Protein AF-A0A8K9UMK9-F1 (afdb_monomer)

Structure (mmCIF, N/CA/C/O backbone):
data_AF-A0A8K9UMK9-F1
#
_entry.id   AF-A0A8K9UMK9-F1
#
loop_
_atom_site.group_PDB
_atom_site.id
_atom_site.type_symbol
_atom_site.label_atom_id
_atom_site.label_alt_id
_atom_site.label_comp_id
_atom_site.label_asym_id
_atom_site.label_entity_id
_atom_site.label_seq_id
_atom_site.pdbx_PDB_ins_code
_atom_site.Cartn_x
_atom_site.Cartn_y
_atom_site.Cartn_z
_atom_site.occupancy
_atom_site.B_iso_or_equiv
_atom_site.auth_seq_id
_atom_site.auth_comp_id
_atom_site.auth_asym_id
_atom_site.auth_atom_id
_atom_site.pdbx_PDB_model_num
ATOM 1 N N . MET A 1 1 ? -50.633 -0.956 9.128 1.00 34.19 1 MET A N 1
ATOM 2 C CA . MET A 1 1 ? -50.214 -2.253 9.710 1.00 34.19 1 MET A CA 1
ATOM 3 C C . MET A 1 1 ? -48.955 -2.005 10.524 1.00 34.19 1 MET A C 1
ATOM 5 O O . MET A 1 1 ? -48.030 -1.433 9.963 1.00 34.19 1 MET A O 1
ATOM 9 N N . SER A 1 2 ? -48.909 -2.359 11.811 1.00 30.06 2 SER A N 1
ATOM 10 C CA . SER A 1 2 ? -47.664 -2.302 12.592 1.00 30.06 2 SER A CA 1
ATOM 11 C C . SER A 1 2 ? -47.017 -3.684 12.625 1.00 30.06 2 SER A C 1
ATOM 13 O O . SER A 1 2 ? -47.623 -4.655 13.076 1.00 30.06 2 SER A O 1
ATOM 15 N N . LEU A 1 3 ? -45.786 -3.784 12.124 1.00 27.59 3 LEU A N 1
ATOM 16 C CA . LEU A 1 3 ? -45.016 -5.019 12.206 1.00 27.59 3 LEU A CA 1
ATOM 17 C C . LEU A 1 3 ? -44.460 -5.141 13.633 1.00 27.59 3 LEU A C 1
ATOM 19 O O . LEU A 1 3 ? -43.599 -4.362 14.036 1.00 27.59 3 LEU A O 1
ATOM 23 N N . ARG A 1 4 ? -44.970 -6.094 14.421 1.00 36.31 4 ARG A N 1
ATOM 24 C CA . ARG A 1 4 ? -44.361 -6.456 15.708 1.00 36.31 4 ARG A CA 1
ATOM 25 C C . ARG A 1 4 ? -43.196 -7.404 15.443 1.00 36.31 4 ARG A C 1
ATOM 27 O O . ARG A 1 4 ? -43.412 -8.591 15.219 1.00 36.31 4 ARG A O 1
ATOM 34 N N . THR A 1 5 ? -41.973 -6.887 15.471 1.00 32.69 5 THR A N 1
ATOM 35 C CA . THR A 1 5 ? -40.765 -7.711 15.348 1.00 32.69 5 THR A CA 1
ATOM 36 C C . THR A 1 5 ? -40.598 -8.563 16.606 1.00 32.69 5 THR A C 1
ATOM 38 O O . THR A 1 5 ? -40.313 -8.039 17.681 1.00 32.69 5 THR A O 1
ATOM 41 N N . ALA A 1 6 ? -40.797 -9.875 16.487 1.00 36.69 6 ALA A N 1
ATOM 42 C CA . ALA A 1 6 ? -40.538 -10.811 17.575 1.00 36.69 6 ALA A CA 1
ATOM 43 C C . ALA A 1 6 ? -39.021 -10.968 17.769 1.00 36.69 6 ALA A C 1
ATOM 45 O O . ALA A 1 6 ? -38.324 -11.453 16.880 1.00 36.69 6 ALA A O 1
ATOM 46 N N . GLY A 1 7 ? -38.505 -10.544 18.924 1.00 32.47 7 GLY A N 1
ATOM 47 C CA . GLY A 1 7 ? -37.109 -10.768 19.292 1.00 32.47 7 GLY A CA 1
ATOM 48 C C . GLY A 1 7 ? -36.886 -12.223 19.702 1.00 32.47 7 GLY A C 1
ATOM 49 O O . GLY A 1 7 ? -37.391 -12.651 20.738 1.00 32.47 7 GLY A O 1
ATOM 50 N N . SER A 1 8 ? -36.130 -12.978 18.906 1.00 36.03 8 SER A N 1
ATOM 51 C CA . SER A 1 8 ? -35.731 -14.347 19.250 1.00 36.03 8 SER A CA 1
ATOM 52 C C . SER A 1 8 ? -34.717 -14.351 20.394 1.00 36.03 8 SER A C 1
ATOM 54 O O . SER A 1 8 ? -33.657 -13.734 20.294 1.00 36.03 8 SER A O 1
ATOM 56 N N . VAL A 1 9 ? -35.016 -15.084 21.468 1.00 37.72 9 VAL A N 1
ATOM 57 C CA . VAL A 1 9 ? -34.105 -15.268 22.606 1.00 37.72 9 VAL A CA 1
ATOM 58 C C . VAL A 1 9 ? -33.097 -16.371 22.276 1.00 37.72 9 VAL A C 1
ATOM 60 O O . VAL A 1 9 ? -33.463 -17.539 22.157 1.00 37.72 9 VAL A O 1
ATOM 63 N N . LEU A 1 10 ? -31.820 -16.009 22.138 1.00 36.66 10 LEU A N 1
ATOM 64 C CA . LEU A 1 10 ? -30.727 -16.966 21.955 1.00 36.66 10 LEU A CA 1
ATOM 65 C C . LEU A 1 10 ? -30.298 -17.539 23.317 1.00 36.66 10 LEU A C 1
ATOM 67 O O . LEU A 1 10 ? -29.518 -16.917 24.037 1.00 36.66 10 LEU A O 1
ATOM 71 N N . VAL A 1 11 ? -30.788 -18.729 23.669 1.00 37.31 11 VAL A N 1
ATOM 72 C CA . VAL A 1 11 ? -30.361 -19.442 24.885 1.00 37.31 11 VAL A CA 1
ATOM 73 C C . VAL A 1 11 ? -29.124 -20.289 24.575 1.00 37.31 11 VAL A C 1
ATOM 75 O O . VAL A 1 11 ? -29.217 -21.324 23.919 1.00 37.31 11 VAL A O 1
ATOM 78 N N . VAL A 1 12 ? -27.953 -19.852 25.045 1.00 37.06 12 VAL A N 1
ATOM 79 C CA . VAL A 1 12 ? -26.685 -20.583 24.877 1.00 37.06 12 VAL A CA 1
ATOM 80 C C . VAL A 1 12 ? -26.437 -21.475 26.096 1.00 37.06 12 VAL A C 1
ATOM 82 O O . VAL A 1 12 ? -26.015 -21.000 27.148 1.00 37.06 12 VAL A O 1
ATOM 85 N N . PHE A 1 13 ? -26.668 -22.781 25.952 1.00 31.92 13 PHE A N 1
ATOM 86 C CA . PHE A 1 13 ? -26.323 -23.769 26.978 1.00 31.92 13 PHE A CA 1
ATOM 87 C C . PHE A 1 13 ? -24.837 -24.147 26.902 1.00 31.92 13 PHE A C 1
ATOM 89 O O . PHE A 1 13 ? -24.432 -24.953 26.067 1.00 31.92 13 PHE A O 1
ATOM 96 N N . LEU A 1 14 ? -24.028 -23.603 27.814 1.00 34.44 14 LEU A N 1
ATOM 97 C CA . LEU A 1 14 ? -22.656 -24.052 28.065 1.00 34.44 14 LEU A CA 1
ATOM 98 C C . LEU A 1 14 ? -22.643 -25.006 29.267 1.00 34.44 14 LEU A C 1
ATOM 100 O O . LEU A 1 14 ? -22.844 -24.585 30.403 1.00 34.44 14 LEU A O 1
ATOM 104 N N . TRP A 1 15 ? -22.404 -26.295 29.018 1.00 30.89 15 TRP A N 1
ATOM 105 C CA . TRP A 1 15 ? -22.166 -27.278 30.079 1.00 30.89 15 TRP A CA 1
ATOM 106 C C . TRP A 1 15 ? -20.728 -27.154 30.600 1.00 30.89 15 TRP A C 1
ATOM 108 O O . TRP A 1 15 ? -19.776 -27.411 29.865 1.00 30.89 15 TRP A O 1
ATOM 118 N N . SER A 1 16 ? -20.571 -26.806 31.878 1.00 34.81 16 SER A N 1
ATOM 119 C CA . SER A 1 16 ? -19.283 -26.811 32.585 1.00 34.81 16 SER A CA 1
ATOM 120 C C . SER A 1 16 ? -19.260 -27.849 33.707 1.00 34.81 16 SER A C 1
ATOM 122 O O . SER A 1 16 ? -20.216 -27.967 34.471 1.00 34.81 16 SER A O 1
ATOM 124 N N . VAL A 1 17 ? -18.157 -28.597 33.815 1.00 37.06 17 VAL A N 1
ATOM 125 C CA . VAL A 1 17 ? -17.963 -29.642 34.835 1.00 37.06 17 VAL A CA 1
ATOM 126 C C . VAL A 1 17 ? -17.819 -29.008 36.221 1.00 37.06 17 VAL A C 1
ATOM 128 O O . VAL A 1 17 ? -17.007 -28.105 36.420 1.00 37.06 17 VAL A O 1
ATOM 131 N N . ALA A 1 18 ? -18.595 -29.492 37.190 1.00 43.44 18 ALA A N 1
ATOM 132 C CA . ALA A 1 18 ? -18.592 -28.962 38.545 1.00 43.44 18 ALA A CA 1
ATOM 133 C C . ALA A 1 18 ? -17.543 -29.630 39.450 1.00 43.44 18 ALA A C 1
ATOM 135 O O . ALA A 1 18 ? -17.488 -30.853 39.564 1.00 43.44 18 ALA A O 1
ATOM 136 N N . VAL A 1 19 ? -16.769 -28.812 40.167 1.00 42.84 19 VAL A N 1
ATOM 137 C CA . VAL A 1 19 ? -15.899 -29.256 41.265 1.00 42.84 19 VAL A CA 1
ATOM 138 C C . VAL A 1 19 ? -16.703 -29.241 42.566 1.00 42.84 19 VAL A C 1
ATOM 140 O O . VAL A 1 19 ? -17.246 -28.205 42.947 1.00 42.84 19 VAL A O 1
ATOM 143 N N . VAL A 1 20 ? -16.781 -30.383 43.253 1.00 43.62 20 VAL A N 1
ATOM 144 C CA . VAL A 1 20 ? -17.551 -30.542 44.497 1.00 43.62 20 VAL A CA 1
ATOM 145 C C . VAL A 1 20 ? -16.634 -30.395 45.712 1.00 43.62 20 VAL A C 1
ATOM 147 O O . VAL A 1 20 ? -15.814 -31.265 45.987 1.00 43.62 20 VAL A O 1
ATOM 150 N N . LEU A 1 21 ? -16.820 -29.319 46.480 1.00 47.59 21 LEU A N 1
ATOM 151 C CA . LEU A 1 21 ? -16.253 -29.143 47.823 1.00 47.59 21 LEU A CA 1
ATOM 152 C C . LEU A 1 21 ? -17.372 -29.295 48.865 1.00 47.59 21 LEU A C 1
ATOM 154 O O . LEU A 1 21 ? -17.869 -28.318 49.423 1.00 47.59 21 LEU A O 1
ATOM 158 N N . GLY A 1 22 ? -17.813 -30.537 49.074 1.00 51.97 22 GLY A N 1
ATOM 159 C CA . GLY A 1 22 ? -18.845 -30.871 50.056 1.00 51.97 22 GLY A CA 1
ATOM 160 C C . GLY A 1 22 ? -18.260 -31.082 51.454 1.00 51.97 22 GLY A C 1
ATOM 161 O O . GLY A 1 22 ? -17.299 -31.832 51.613 1.00 51.97 22 GLY A O 1
ATOM 162 N N . GLN A 1 23 ? -18.851 -30.463 52.477 1.00 57.66 23 GLN A N 1
ATOM 163 C CA . GLN A 1 23 ? -18.406 -30.586 53.869 1.00 57.66 23 GLN A CA 1
ATOM 164 C C . GLN A 1 23 ? -19.457 -31.368 54.669 1.00 57.66 23 GLN A C 1
ATOM 166 O O . GLN A 1 23 ? -20.593 -30.923 54.802 1.00 57.66 23 GLN A O 1
ATOM 171 N N . TYR A 1 24 ? -19.104 -32.561 55.163 1.00 70.12 24 TYR A N 1
ATOM 172 C CA . TYR A 1 24 ? -19.999 -33.446 55.934 1.00 70.12 24 TYR A CA 1
ATOM 173 C C . TYR A 1 24 ? -21.394 -33.673 55.295 1.00 70.12 24 TYR A C 1
ATOM 175 O O . TYR A 1 24 ? -22.418 -33.629 55.972 1.00 70.12 24 TYR A O 1
ATOM 183 N N . GLY A 1 25 ? -21.442 -33.880 53.972 1.00 80.06 25 GLY A N 1
ATOM 184 C CA . GLY A 1 25 ? -22.679 -34.116 53.202 1.00 80.06 25 GLY A CA 1
ATOM 185 C C . GLY A 1 25 ? -23.425 -32.854 52.737 1.00 80.06 25 GLY A C 1
ATOM 186 O O . GLY A 1 25 ? -24.345 -32.952 51.920 1.00 80.06 25 GLY A O 1
ATOM 187 N N . TRP A 1 26 ? -23.005 -31.670 53.189 1.00 86.94 26 TRP A N 1
ATOM 188 C CA . TRP A 1 26 ? -23.523 -30.383 52.725 1.00 86.94 26 TRP A CA 1
ATOM 189 C C . TRP A 1 26 ? -22.782 -29.909 51.479 1.00 86.94 26 TRP A C 1
ATOM 191 O O . TRP A 1 26 ? -21.551 -29.838 51.483 1.00 86.94 26 TRP A O 1
ATOM 201 N N . SER A 1 27 ? -23.516 -29.552 50.426 1.00 90.00 27 SER A N 1
ATOM 202 C CA . SER A 1 27 ? -22.940 -28.932 49.231 1.00 90.00 27 SER A CA 1
ATOM 203 C C . SER A 1 27 ? -23.930 -28.016 48.507 1.00 90.00 27 SER A C 1
ATOM 205 O O . SER A 1 27 ? -25.149 -28.142 48.646 1.00 90.00 27 SER A O 1
ATOM 207 N N . VAL A 1 28 ? -23.387 -27.095 47.709 1.00 91.38 28 VAL A N 1
ATOM 208 C CA . VAL A 1 28 ? -24.107 -26.342 46.675 1.00 91.38 28 VAL A CA 1
ATOM 209 C C . VAL A 1 28 ? -23.273 -26.421 45.404 1.00 91.38 28 VAL A C 1
ATOM 211 O O . VAL A 1 28 ? -22.074 -26.151 45.429 1.00 91.38 28 VAL A O 1
ATOM 214 N N . THR A 1 29 ? -23.909 -26.756 44.291 1.00 89.56 29 THR A N 1
ATOM 215 C CA . THR A 1 29 ? -23.279 -26.883 42.980 1.00 89.56 29 THR A CA 1
ATOM 216 C C . THR A 1 29 ? -23.938 -25.908 42.017 1.00 89.56 29 THR A C 1
ATOM 218 O O . THR A 1 29 ? -25.120 -26.040 41.717 1.00 89.56 29 THR A O 1
ATOM 221 N N . TYR A 1 30 ? -23.186 -24.915 41.546 1.00 89.25 30 TYR A N 1
ATOM 222 C CA . TYR A 1 30 ? -23.644 -23.960 40.535 1.00 89.25 30 TYR A CA 1
ATOM 223 C C . TYR A 1 30 ? -23.462 -24.548 39.129 1.00 89.25 30 TYR A C 1
ATOM 225 O O . TYR A 1 30 ? -22.431 -25.162 38.857 1.00 89.25 30 TYR A O 1
ATOM 233 N N . THR A 1 31 ? -24.423 -24.336 38.225 1.00 87.31 31 THR A N 1
ATOM 234 C CA . THR A 1 31 ? -24.340 -24.820 36.830 1.00 87.31 31 THR A CA 1
ATOM 235 C C . THR A 1 31 ? -23.257 -24.109 36.020 1.00 87.31 31 THR A C 1
ATOM 237 O O . THR A 1 31 ? -22.612 -24.715 35.170 1.00 87.31 31 THR A O 1
ATOM 240 N N . THR A 1 32 ? -23.051 -22.822 36.299 1.00 83.12 32 THR A N 1
ATOM 241 C CA . THR A 1 32 ? -22.117 -21.918 35.612 1.00 83.12 32 THR A CA 1
ATOM 242 C C . THR A 1 32 ? -21.417 -21.043 36.646 1.00 83.12 32 THR A C 1
ATOM 244 O O . THR A 1 32 ? -22.083 -20.495 37.520 1.00 83.12 32 THR A O 1
ATOM 247 N N . GLN A 1 33 ? -20.096 -20.871 36.552 1.00 82.06 33 GLN A N 1
ATOM 248 C CA . GLN A 1 33 ? -19.325 -20.056 37.511 1.00 82.06 33 GLN A CA 1
ATOM 249 C C . GLN A 1 33 ? -19.158 -18.592 37.076 1.00 82.06 33 GLN A C 1
ATOM 251 O O . GLN A 1 33 ? -18.999 -17.707 37.919 1.00 82.06 33 GLN A O 1
ATOM 256 N N . SER A 1 34 ? -19.222 -18.317 35.773 1.00 86.44 34 SER A N 1
ATOM 257 C CA . SER A 1 34 ? -19.180 -16.970 35.206 1.00 86.44 34 SER A CA 1
ATOM 258 C C . SER A 1 34 ? -20.178 -16.827 34.057 1.00 86.44 34 SER A C 1
ATOM 260 O O . SER A 1 34 ? -20.401 -17.766 33.295 1.00 86.44 34 SER A O 1
ATOM 262 N N . ILE A 1 35 ? -20.796 -15.650 33.951 1.00 83.00 35 ILE A N 1
ATOM 263 C CA . ILE A 1 35 ? -21.752 -15.296 32.898 1.00 83.00 35 ILE A CA 1
ATOM 264 C C . ILE A 1 35 ? -21.430 -13.876 32.421 1.00 83.00 35 ILE A C 1
ATOM 266 O O . ILE A 1 35 ? -21.288 -12.962 33.233 1.00 83.00 35 ILE A O 1
ATOM 270 N N . CYS A 1 36 ? -21.343 -13.680 31.106 1.00 81.56 36 CYS A N 1
ATOM 271 C CA . CYS A 1 36 ? -21.252 -12.362 30.481 1.00 81.56 36 CYS A CA 1
ATOM 272 C C . CYS A 1 36 ? -22.482 -12.153 29.594 1.00 81.56 36 CYS A C 1
ATOM 274 O O . CYS A 1 36 ? -22.823 -13.035 28.807 1.00 81.56 36 CYS A O 1
ATOM 276 N N . THR A 1 37 ? -23.171 -11.023 29.737 1.00 80.19 37 THR A N 1
ATOM 277 C CA . THR A 1 37 ? -24.413 -10.736 29.004 1.00 80.19 37 THR A CA 1
ATOM 278 C C . THR A 1 37 ? -24.600 -9.235 28.768 1.00 80.19 37 THR A C 1
ATOM 280 O O . THR A 1 37 ? -23.843 -8.405 29.278 1.00 80.19 37 THR A O 1
ATOM 283 N N . LEU A 1 38 ? -25.589 -8.884 27.949 1.00 78.50 38 LEU A N 1
ATOM 284 C CA . LEU A 1 38 ? -25.892 -7.505 27.571 1.00 78.50 38 LEU A CA 1
ATOM 285 C C . LEU A 1 38 ? -26.901 -6.852 28.526 1.00 78.50 38 LEU A C 1
ATOM 287 O O . LEU A 1 38 ? -27.801 -7.505 29.056 1.00 78.50 38 LEU A O 1
ATOM 291 N N . LYS A 1 39 ? -26.782 -5.536 28.694 1.00 83.56 39 LYS A N 1
ATOM 292 C CA . LYS A 1 39 ? -27.774 -4.685 29.360 1.00 83.56 39 LYS A CA 1
ATOM 293 C C . LYS A 1 39 ? -29.157 -4.848 28.709 1.00 83.56 39 LYS A C 1
ATOM 295 O O . LYS A 1 39 ? -29.269 -4.852 27.486 1.00 83.56 39 LYS A O 1
ATOM 300 N N . GLY A 1 40 ? -30.201 -4.965 29.526 1.00 82.75 40 GLY A N 1
ATOM 301 C CA . GLY A 1 40 ? -31.587 -5.219 29.114 1.00 82.75 40 GLY A CA 1
ATOM 302 C C . GLY A 1 40 ? -31.934 -6.699 28.901 1.00 82.75 40 GLY A C 1
ATOM 303 O O . GLY A 1 40 ? -33.114 -7.038 28.835 1.00 82.75 40 GLY A O 1
ATOM 304 N N . SER A 1 41 ? -30.943 -7.596 28.840 1.00 86.06 41 SER A N 1
ATOM 305 C CA . SER A 1 41 ? -31.174 -9.044 28.747 1.00 86.06 41 SER A CA 1
ATOM 306 C C . SER A 1 41 ? -31.730 -9.636 30.046 1.00 86.06 41 SER A C 1
ATOM 308 O O . SER A 1 41 ? -31.828 -8.968 31.077 1.00 86.06 41 SER A O 1
ATOM 310 N N . THR A 1 42 ? -32.065 -10.926 29.991 1.00 90.75 42 THR A N 1
ATOM 311 C CA . THR A 1 42 ? -32.369 -11.761 31.161 1.00 90.75 42 THR A CA 1
ATOM 312 C C . THR A 1 42 ? -31.233 -12.761 31.389 1.00 90.75 42 THR A C 1
ATOM 314 O O . THR A 1 42 ? -30.639 -13.240 30.423 1.00 90.75 42 THR A O 1
ATOM 317 N N . VAL A 1 43 ? -30.926 -13.081 32.647 1.00 92.19 43 VAL A N 1
ATOM 318 C CA . VAL A 1 43 ? -29.998 -14.160 33.032 1.00 92.19 43 VAL A CA 1
ATOM 319 C C . VAL A 1 43 ? -30.684 -15.147 33.964 1.00 92.19 43 VAL A C 1
ATOM 321 O O . VAL A 1 43 ? -31.474 -14.743 34.815 1.00 92.19 43 VAL A O 1
ATOM 324 N N . GLU A 1 44 ? -30.332 -16.424 33.834 1.00 93.12 44 GLU A N 1
ATOM 325 C CA . GLU A 1 44 ? -30.715 -17.489 34.758 1.00 93.12 44 GLU A CA 1
ATOM 326 C C . GLU A 1 44 ? -29.463 -18.079 35.414 1.00 93.12 44 GLU A C 1
ATOM 328 O O . GLU A 1 44 ? -28.523 -18.501 34.742 1.00 93.12 44 GLU A O 1
ATOM 333 N N . MET A 1 45 ? -29.443 -18.097 36.744 1.00 92.38 45 MET A N 1
ATOM 334 C CA . MET A 1 45 ? -28.375 -18.655 37.569 1.00 92.38 45 MET A CA 1
ATOM 335 C C . MET A 1 45 ? -28.944 -19.828 38.359 1.00 92.38 45 MET A C 1
ATOM 337 O O . MET A 1 45 ? -29.736 -19.632 39.280 1.00 92.38 45 MET A O 1
ATOM 341 N N . SER A 1 46 ? -28.560 -21.048 37.988 1.00 91.62 46 SER A N 1
ATOM 342 C CA . SER A 1 46 ? -29.087 -22.277 38.588 1.00 91.62 46 SER A CA 1
ATOM 343 C C . SER A 1 46 ? -28.064 -22.952 39.497 1.00 91.62 46 SER A C 1
ATOM 345 O O . SER A 1 46 ? -26.867 -23.003 39.201 1.00 91.62 46 SER A O 1
ATOM 347 N N . CYS A 1 47 ? -28.536 -23.504 40.611 1.00 91.50 47 CYS A N 1
ATOM 348 C CA . CYS A 1 47 ? -27.750 -24.369 41.481 1.00 91.50 47 CYS A CA 1
ATOM 349 C C . CYS A 1 47 ? -28.568 -25.562 41.990 1.00 91.50 47 CYS A C 1
ATOM 351 O O . CYS A 1 47 ? -29.795 -25.511 42.071 1.00 91.50 47 CYS A O 1
ATOM 353 N N . THR A 1 48 ? -27.875 -26.633 42.361 1.00 92.31 48 THR A N 1
ATOM 354 C CA . THR A 1 48 ? -28.428 -27.784 43.088 1.00 92.31 48 THR A CA 1
ATOM 355 C C . THR A 1 48 ? -27.753 -27.898 44.446 1.00 92.31 48 THR A C 1
ATOM 357 O O . THR A 1 48 ? -26.569 -27.580 44.562 1.00 92.31 48 THR A O 1
ATOM 360 N N . TYR A 1 49 ? -28.460 -28.361 45.475 1.00 90.88 49 TYR A N 1
ATOM 361 C CA . TYR A 1 49 ? -27.899 -28.493 46.825 1.00 90.88 49 TYR A CA 1
ATOM 362 C C . TYR A 1 49 ? -28.153 -29.863 47.464 1.00 90.88 49 TYR A C 1
ATOM 364 O O . TYR A 1 49 ? -29.190 -30.496 47.257 1.00 90.88 49 TYR A O 1
ATOM 372 N N . THR A 1 50 ? -27.194 -30.307 48.277 1.00 89.00 50 THR A N 1
ATOM 373 C CA . THR A 1 50 ? -27.270 -31.546 49.067 1.00 89.00 50 THR A CA 1
ATOM 374 C C . THR A 1 50 ? -27.109 -31.239 50.548 1.00 89.00 50 THR A C 1
ATOM 376 O O . THR A 1 50 ? -26.396 -30.308 50.925 1.00 89.00 50 THR A O 1
ATOM 379 N N . TYR A 1 51 ? -27.756 -32.037 51.391 1.00 87.25 51 TYR A N 1
ATOM 380 C CA . TYR A 1 51 ? -27.664 -31.958 52.846 1.00 87.25 51 TYR A CA 1
ATOM 381 C C . TYR A 1 51 ? -27.997 -33.334 53.458 1.00 87.25 51 TYR A C 1
ATOM 383 O O . TYR A 1 51 ? -28.663 -34.131 52.794 1.00 87.25 51 TYR A O 1
ATOM 391 N N . PRO A 1 52 ? -27.554 -33.647 54.693 1.00 84.56 52 PRO A N 1
ATOM 392 C CA . PRO A 1 52 ? -27.676 -35.004 55.238 1.00 84.56 52 PRO A CA 1
ATOM 393 C C . PRO A 1 52 ? -29.104 -35.430 55.609 1.00 84.56 52 PRO A C 1
ATOM 395 O O . PRO A 1 52 ? -29.456 -36.593 55.442 1.00 84.56 52 PRO A O 1
ATOM 398 N N . SER A 1 53 ? -29.907 -34.525 56.176 1.00 80.94 53 SER A N 1
ATOM 399 C CA . SER A 1 53 ? -31.258 -34.817 56.682 1.00 80.94 53 SER A CA 1
ATOM 400 C C . SER A 1 53 ? -32.066 -33.537 56.950 1.00 80.94 53 SER A C 1
ATOM 402 O O . SER A 1 53 ? -31.506 -32.441 57.010 1.00 80.94 53 SER A O 1
ATOM 404 N N . GLY A 1 54 ? -33.392 -33.682 57.070 1.00 82.06 54 GLY A N 1
ATOM 405 C CA . GLY A 1 54 ? -34.336 -32.590 57.337 1.00 82.06 54 GLY A CA 1
ATOM 406 C C . GLY A 1 54 ? -35.048 -32.036 56.096 1.00 82.06 54 GLY A C 1
ATOM 407 O O . GLY A 1 54 ? -35.009 -32.617 55.010 1.00 82.06 54 GLY A O 1
ATOM 408 N N . THR A 1 55 ? -35.699 -30.890 56.265 1.00 84.56 55 THR A N 1
ATOM 409 C CA . THR A 1 55 ? -36.420 -30.146 55.222 1.00 84.56 55 THR A CA 1
ATOM 410 C C . THR A 1 55 ? -35.826 -28.751 55.076 1.00 84.56 55 THR A C 1
ATOM 412 O O . THR A 1 55 ? -35.603 -28.057 56.070 1.00 84.56 55 THR A O 1
ATOM 415 N N . VAL A 1 56 ? -35.602 -28.293 53.840 1.00 86.56 56 VAL A N 1
ATOM 416 C CA . VAL A 1 56 ? -35.114 -26.928 53.584 1.00 86.56 56 VAL A CA 1
ATOM 417 C C . VAL A 1 56 ? -36.235 -25.906 53.764 1.00 86.56 56 VAL A C 1
ATOM 419 O O . VAL A 1 56 ? -37.095 -25.733 52.893 1.00 86.56 56 VAL A O 1
ATOM 422 N N . THR A 1 57 ? -36.182 -25.205 54.895 1.00 86.56 57 THR A N 1
ATOM 423 C CA . THR A 1 57 ? -37.144 -24.178 55.314 1.00 86.56 57 THR A CA 1
ATOM 424 C C . THR A 1 57 ? -36.904 -22.845 54.614 1.00 86.56 57 THR A C 1
ATOM 426 O O . THR A 1 57 ? -37.859 -22.197 54.194 1.00 86.56 57 THR A O 1
ATOM 429 N N . THR A 1 58 ? -35.639 -22.467 54.409 1.00 87.56 58 THR A N 1
ATOM 430 C CA . THR A 1 58 ? -35.260 -21.174 53.817 1.00 87.56 58 THR A CA 1
ATOM 431 C C . THR A 1 58 ? -34.228 -21.366 52.713 1.00 87.56 58 THR A C 1
ATOM 433 O O . THR A 1 58 ? -33.232 -22.060 52.905 1.00 87.56 58 THR A O 1
ATOM 436 N N . THR A 1 59 ? -34.434 -20.700 51.576 1.00 90.56 59 THR A N 1
ATOM 437 C CA . THR A 1 59 ? -33.456 -20.565 50.484 1.00 90.56 59 THR A CA 1
ATOM 438 C C . THR A 1 59 ? -33.225 -19.087 50.187 1.00 90.56 59 THR A C 1
ATOM 440 O O . THR A 1 59 ? -34.155 -18.289 50.273 1.00 90.56 59 THR A O 1
ATOM 443 N N . LEU A 1 60 ? -31.984 -18.712 49.884 1.00 91.62 60 LEU A N 1
ATOM 444 C CA . LEU A 1 60 ? -31.553 -17.319 49.790 1.00 91.62 60 LEU A CA 1
ATOM 445 C C . LEU A 1 60 ? -30.535 -17.146 48.662 1.00 91.62 60 LEU A C 1
ATOM 447 O O . LEU A 1 60 ? -29.499 -17.805 48.665 1.00 91.62 60 LEU A O 1
ATOM 451 N N . TRP A 1 61 ? -30.793 -16.200 47.760 1.00 93.50 61 TRP A N 1
ATOM 452 C CA . TRP A 1 61 ? -29.774 -15.642 46.871 1.00 93.50 61 TRP A CA 1
ATOM 453 C C . TRP A 1 61 ? -29.420 -14.229 47.327 1.00 93.50 61 TRP A C 1
ATOM 455 O O . TRP A 1 61 ? -30.320 -13.441 47.624 1.00 93.50 61 TRP A O 1
ATOM 465 N N . PHE A 1 62 ? -28.125 -13.919 47.367 1.00 92.94 62 PHE A N 1
ATOM 466 C CA . PHE A 1 62 ? -27.586 -12.648 47.856 1.00 92.94 62 PHE A CA 1
ATOM 467 C C . PHE A 1 62 ? -26.276 -12.279 47.139 1.00 92.94 62 PHE A C 1
ATOM 469 O O . PHE A 1 62 ? -25.655 -13.115 46.475 1.00 92.94 62 PHE A O 1
ATOM 476 N N . LEU A 1 63 ? -25.838 -11.026 47.276 1.00 91.94 63 LEU A N 1
ATOM 477 C CA . LEU A 1 63 ? -24.556 -10.558 46.742 1.00 91.94 63 LEU A CA 1
ATOM 478 C C . LEU A 1 63 ? -23.404 -10.934 47.683 1.00 91.94 63 LEU A C 1
ATOM 480 O O . LEU A 1 63 ? -23.468 -10.686 48.883 1.00 91.94 63 LEU A O 1
ATOM 484 N N . LYS A 1 64 ? -22.292 -11.443 47.139 1.00 88.75 64 LYS A N 1
ATOM 485 C CA . LYS A 1 64 ? -21.070 -11.775 47.906 1.00 88.75 64 LYS A CA 1
ATOM 486 C C . LYS A 1 64 ? -20.484 -10.585 48.682 1.00 88.75 64 LYS A C 1
ATOM 488 O O . LYS A 1 64 ? -19.741 -10.777 49.642 1.00 88.75 64 LYS A O 1
ATOM 493 N N . LYS A 1 65 ? -20.765 -9.359 48.233 1.00 83.44 65 LYS A N 1
ATOM 494 C CA . LYS A 1 65 ? -20.295 -8.110 48.837 1.00 83.44 65 LYS A CA 1
ATOM 495 C C . LYS A 1 65 ? -21.388 -7.528 49.734 1.00 83.44 65 LYS A C 1
ATOM 497 O O . LYS A 1 65 ? -22.412 -7.087 49.227 1.00 83.44 65 LYS A O 1
ATOM 502 N N . GLY A 1 66 ? -21.112 -7.444 51.034 1.00 75.38 66 GLY A N 1
ATOM 503 C CA . GLY A 1 66 ? -22.023 -6.879 52.033 1.00 75.38 66 GLY A CA 1
ATOM 504 C C . GLY A 1 66 ? -22.654 -7.948 52.923 1.00 75.38 66 GLY A C 1
ATOM 505 O O . GLY A 1 66 ? -22.177 -9.080 52.990 1.00 75.38 66 GLY A O 1
ATOM 506 N N . ASN A 1 67 ? -23.716 -7.570 53.634 1.00 79.62 67 ASN A N 1
ATOM 507 C CA . ASN A 1 67 ? -24.473 -8.509 54.456 1.00 79.62 67 ASN A CA 1
ATOM 508 C C . ASN A 1 67 ? -25.386 -9.383 53.574 1.00 79.62 67 ASN A C 1
ATOM 510 O O . ASN A 1 67 ? -25.927 -8.892 52.585 1.00 79.62 67 ASN A O 1
ATOM 514 N N . PRO A 1 68 ? -25.597 -10.666 53.923 1.00 80.69 68 PRO A N 1
ATOM 515 C CA . PRO A 1 68 ? -26.439 -11.576 53.151 1.00 80.69 68 PRO A CA 1
ATOM 516 C C . PRO A 1 68 ? -27.931 -11.239 53.305 1.00 80.69 68 PRO A C 1
ATOM 518 O O . PRO A 1 68 ? -28.607 -11.759 54.195 1.00 80.69 68 PRO A O 1
ATOM 521 N N . VAL A 1 69 ? -28.424 -10.376 52.417 1.00 86.50 69 VAL A N 1
ATOM 522 C CA . VAL A 1 69 ? -29.828 -9.959 52.272 1.00 86.50 69 VAL A CA 1
ATOM 523 C C . VAL A 1 69 ? -30.411 -10.564 50.988 1.00 86.50 69 VAL A C 1
ATOM 525 O O . VAL A 1 69 ? -29.693 -10.767 50.009 1.00 86.50 69 VAL A O 1
ATOM 528 N N . SER A 1 70 ? -31.707 -10.895 50.990 1.00 86.31 70 SER A N 1
ATOM 529 C CA . SER A 1 70 ? -32.373 -11.450 49.803 1.00 86.31 70 SER A CA 1
ATOM 530 C C . SER A 1 70 ? -32.462 -10.404 48.703 1.00 86.31 70 SER A C 1
ATOM 532 O O . SER A 1 70 ? -33.006 -9.327 48.943 1.00 86.31 70 SER A O 1
ATOM 534 N N . LEU A 1 71 ? -32.041 -10.747 47.482 1.00 88.38 71 LEU A N 1
ATOM 535 C CA . LEU A 1 71 ? -32.155 -9.853 46.319 1.00 88.38 71 LEU A CA 1
ATOM 536 C C . LEU A 1 71 ? -33.595 -9.355 46.114 1.00 88.38 71 LEU A C 1
ATOM 538 O O . LEU A 1 71 ? -33.800 -8.209 45.749 1.00 88.38 71 LEU A O 1
ATOM 542 N N . SER A 1 72 ? -34.612 -10.167 46.417 1.00 83.81 72 SER A N 1
ATOM 543 C CA . SER A 1 72 ? -36.019 -9.741 46.340 1.00 83.81 72 SER A CA 1
ATOM 544 C C . SER A 1 72 ? -36.408 -8.603 47.299 1.00 83.81 72 SER A C 1
ATOM 546 O O . SER A 1 72 ? -37.446 -7.975 47.096 1.00 83.81 72 SER A O 1
ATOM 548 N N . GLY A 1 73 ? -35.630 -8.378 48.362 1.00 81.00 73 GLY A N 1
ATOM 549 C CA . GLY A 1 73 ? -35.809 -7.282 49.318 1.00 81.00 73 GLY A CA 1
ATOM 550 C C . GLY A 1 73 ? -34.985 -6.035 48.990 1.00 81.00 73 GLY A C 1
ATOM 551 O O . GLY A 1 73 ? -35.271 -4.971 49.534 1.00 81.00 73 GLY A O 1
ATOM 552 N N . GLU A 1 74 ? -33.999 -6.144 48.096 1.00 86.44 74 GLU A N 1
ATOM 553 C CA . GLU A 1 74 ? -33.155 -5.023 47.688 1.00 86.44 74 GLU A CA 1
ATOM 554 C C . GLU A 1 74 ? -33.907 -4.093 46.715 1.00 86.44 74 GLU A C 1
ATOM 556 O O . GLU A 1 74 ? -34.455 -4.572 45.712 1.00 86.44 74 GLU A O 1
ATOM 561 N N . PRO A 1 75 ? -33.929 -2.762 46.946 1.00 86.94 75 PRO A N 1
ATOM 562 C CA . PRO A 1 75 ? -34.666 -1.817 46.103 1.00 86.94 75 PRO A CA 1
ATOM 563 C C . PRO A 1 75 ? -34.320 -1.908 44.610 1.00 86.94 75 PRO A C 1
ATOM 565 O O . PRO A 1 75 ? -35.221 -1.859 43.772 1.00 86.94 75 PRO A O 1
ATOM 568 N N . ASP A 1 76 ? -33.042 -2.112 44.281 1.00 86.38 76 ASP A N 1
ATOM 569 C CA . ASP A 1 76 ? -32.536 -2.157 42.901 1.00 86.38 76 ASP A CA 1
ATOM 570 C C . ASP A 1 76 ? -32.999 -3.392 42.106 1.00 86.38 76 ASP A C 1
ATOM 572 O O . ASP A 1 76 ? -33.010 -3.383 40.870 1.00 86.38 76 ASP A O 1
ATOM 576 N N . TYR A 1 77 ? -33.395 -4.459 42.800 1.00 90.00 77 TYR A N 1
ATOM 577 C CA . TYR A 1 77 ? -33.767 -5.761 42.231 1.00 90.00 77 TYR A CA 1
ATOM 578 C C . TYR A 1 77 ? -35.284 -6.019 42.275 1.00 90.00 77 TYR A C 1
ATOM 580 O O . TYR A 1 77 ? -35.784 -6.977 41.671 1.00 90.00 77 TYR A O 1
ATOM 588 N N . LYS A 1 78 ? -36.040 -5.148 42.955 1.00 88.69 78 LYS A N 1
ATOM 589 C CA . LYS A 1 78 ? -37.496 -5.232 43.101 1.00 88.69 78 LYS A CA 1
ATOM 590 C C . LYS A 1 78 ? -38.194 -5.290 41.738 1.00 88.69 78 LYS A C 1
ATOM 592 O O . LYS A 1 78 ? -38.019 -4.417 40.894 1.00 88.69 78 LYS A O 1
ATOM 597 N N . GLY A 1 79 ? -39.008 -6.326 41.532 1.00 88.81 79 GLY A N 1
ATOM 598 C CA . GLY A 1 79 ? -39.754 -6.547 40.285 1.00 88.81 79 GLY A CA 1
ATOM 599 C C . GLY A 1 79 ? -38.930 -7.087 39.107 1.00 88.81 79 GLY A C 1
ATOM 600 O O . GLY A 1 79 ? -39.514 -7.367 38.067 1.00 88.81 79 GLY A O 1
ATOM 601 N N . ARG A 1 80 ? -37.609 -7.266 39.265 1.00 93.94 80 ARG A N 1
ATOM 602 C CA . ARG A 1 80 ? -36.708 -7.840 38.245 1.00 93.94 80 ARG A CA 1
ATOM 603 C C . ARG A 1 80 ? -36.253 -9.266 38.554 1.00 93.94 80 ARG A C 1
ATOM 605 O O . ARG A 1 80 ? -35.740 -9.946 37.672 1.00 93.94 80 ARG A O 1
ATOM 612 N N . VAL A 1 81 ? -36.405 -9.701 39.805 1.00 93.69 81 VAL A N 1
ATOM 613 C CA . VAL A 1 81 ? -35.963 -11.011 40.296 1.00 93.69 81 VAL A CA 1
ATOM 614 C C . VAL A 1 81 ? -37.127 -11.992 40.373 1.00 93.69 81 VAL A C 1
ATOM 616 O O . VAL A 1 81 ? -38.145 -11.712 41.006 1.00 93.69 81 VAL A O 1
ATOM 619 N N . MET A 1 82 ? -36.933 -13.175 39.796 1.00 92.06 82 MET A N 1
ATOM 620 C CA . MET A 1 82 ? -37.801 -14.340 39.956 1.00 92.06 82 MET A CA 1
ATOM 621 C C . MET A 1 82 ? -37.004 -15.522 40.515 1.00 92.06 82 MET A C 1
ATOM 623 O O . MET A 1 82 ? -35.811 -15.676 40.249 1.00 92.06 82 MET A O 1
ATOM 627 N N . TYR A 1 83 ? -37.683 -16.377 41.277 1.00 92.06 83 TYR A N 1
ATOM 628 C CA . TYR A 1 83 ? -37.114 -17.596 41.840 1.00 92.06 83 TYR A CA 1
ATOM 629 C C . TYR A 1 83 ? -37.918 -18.812 41.393 1.00 92.06 83 TYR A C 1
ATOM 631 O O . TYR A 1 83 ? -39.143 -18.828 41.515 1.00 92.06 83 TYR A O 1
ATOM 639 N N . HIS A 1 84 ? -37.223 -19.852 40.941 1.00 91.00 84 HIS A N 1
ATOM 640 C CA . HIS A 1 84 ? -37.811 -21.154 40.641 1.00 91.00 84 HIS A CA 1
ATOM 641 C C . HIS A 1 84 ? -37.142 -22.228 41.506 1.00 91.00 84 HIS A C 1
ATOM 643 O O . HIS A 1 84 ? -35.918 -22.238 41.641 1.00 91.00 84 HIS A O 1
ATOM 649 N N . ARG A 1 85 ? -37.936 -23.124 42.105 1.00 86.44 85 ARG A N 1
ATOM 650 C CA . ARG A 1 85 ? -37.455 -24.262 42.903 1.00 86.44 85 ARG A CA 1
ATOM 651 C C . ARG A 1 85 ? -37.915 -25.559 42.239 1.00 86.44 85 ARG A C 1
ATOM 653 O O . ARG A 1 85 ? -39.116 -25.777 42.099 1.00 86.44 85 ARG A O 1
ATOM 660 N N . ASP A 1 86 ? -36.964 -26.414 41.882 1.00 80.88 86 ASP A N 1
ATOM 661 C CA . ASP A 1 86 ? -37.235 -27.754 41.357 1.00 80.88 86 ASP A CA 1
ATOM 662 C C . ASP A 1 86 ? -37.454 -28.758 42.505 1.00 80.88 86 ASP A C 1
ATOM 664 O O . ASP A 1 86 ? -36.924 -28.612 43.610 1.00 80.88 86 ASP A O 1
ATOM 668 N N . LYS A 1 87 ? -38.204 -29.824 42.220 1.00 74.06 87 LYS A N 1
ATOM 669 C CA . LYS A 1 87 ? -38.473 -30.951 43.123 1.00 74.06 87 LYS A CA 1
ATOM 670 C C . LYS A 1 87 ? -37.214 -31.755 43.481 1.00 74.06 87 LYS A C 1
ATOM 672 O O . LYS A 1 87 ? -37.258 -32.514 44.442 1.00 74.06 87 LYS A O 1
ATOM 677 N N . LYS A 1 88 ? -36.104 -31.605 42.742 1.00 80.19 88 LYS A N 1
ATOM 678 C CA . LYS A 1 88 ? -34.818 -32.293 42.978 1.00 80.19 88 LYS A CA 1
ATOM 679 C C . LYS A 1 88 ? -33.759 -31.404 43.649 1.00 80.19 88 LYS A C 1
ATOM 681 O O . LYS A 1 88 ? -32.594 -31.437 43.264 1.00 80.19 88 LYS A O 1
ATOM 686 N N . ASN A 1 89 ? -34.148 -30.584 44.629 1.00 85.31 89 ASN A N 1
ATOM 687 C CA . ASN A 1 89 ? -33.253 -29.629 45.308 1.00 85.31 89 ASN A CA 1
ATOM 688 C C . ASN A 1 89 ? -32.540 -28.651 44.347 1.00 85.31 89 ASN A C 1
ATOM 690 O O . ASN A 1 89 ? -31.425 -28.202 44.614 1.00 85.31 89 ASN A O 1
ATO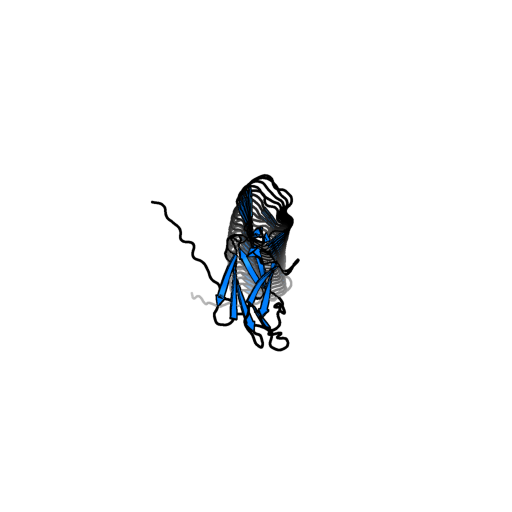M 694 N N . GLY A 1 90 ? -33.177 -28.324 43.220 1.00 89.00 90 GLY A N 1
ATOM 695 C CA . GLY A 1 90 ? -32.718 -27.281 42.305 1.00 89.00 90 GLY A CA 1
ATOM 696 C C . GLY A 1 90 ? -33.280 -25.917 42.699 1.00 89.00 90 GLY A C 1
ATOM 697 O O . GLY A 1 90 ? -34.418 -25.814 43.166 1.00 89.00 90 GLY A O 1
ATOM 698 N N . HIS A 1 91 ? -32.499 -24.859 42.508 1.00 92.94 91 HIS A N 1
ATOM 699 C CA . HIS A 1 91 ? -32.947 -23.481 42.669 1.00 92.94 91 HIS A CA 1
ATOM 700 C C . HIS A 1 91 ? -32.345 -22.592 41.585 1.00 92.94 91 HIS A C 1
ATOM 702 O O . HIS A 1 91 ? -31.127 -22.507 41.436 1.00 92.94 91 HIS A O 1
ATOM 708 N N . THR A 1 92 ? -33.208 -21.872 40.880 1.00 92.12 92 THR A N 1
ATOM 709 C CA . THR A 1 92 ? -32.833 -20.912 39.841 1.00 92.12 92 THR A CA 1
ATOM 710 C C . THR A 1 92 ? -33.191 -19.505 40.299 1.00 92.12 92 THR A C 1
ATOM 712 O O . THR A 1 92 ? -34.261 -19.276 40.872 1.00 92.12 92 THR A O 1
ATOM 715 N N . LEU A 1 93 ? -32.263 -18.579 40.093 1.00 93.75 93 LEU A N 1
ATOM 716 C CA . LEU A 1 93 ? -32.440 -17.135 40.181 1.00 93.75 93 LEU A CA 1
ATOM 717 C C . LEU A 1 93 ? -32.504 -16.595 38.753 1.00 93.75 93 LEU A C 1
ATOM 719 O O . LEU A 1 93 ? -31.535 -16.729 38.010 1.00 93.75 93 LEU A O 1
ATOM 723 N N . THR A 1 94 ? -33.610 -15.957 38.393 1.00 94.44 94 THR A N 1
ATOM 724 C CA . THR A 1 94 ? -33.762 -15.254 37.116 1.00 94.44 94 THR A CA 1
ATOM 725 C C . THR A 1 94 ? -33.751 -13.751 37.378 1.00 94.44 94 THR A C 1
ATOM 727 O O . THR A 1 94 ? -34.487 -13.284 38.249 1.00 94.44 94 THR A O 1
ATOM 730 N N . ILE A 1 95 ? -32.929 -12.991 36.649 1.00 94.50 95 ILE A N 1
ATOM 731 C CA . ILE A 1 95 ? -32.906 -11.518 36.700 1.00 94.50 95 ILE A CA 1
ATOM 732 C C . ILE A 1 95 ? -33.192 -10.973 35.301 1.00 94.50 95 ILE A C 1
ATOM 734 O O . ILE A 1 95 ? -32.418 -11.222 34.377 1.00 94.50 95 ILE A O 1
ATOM 738 N N . THR A 1 96 ? -34.294 -10.240 35.152 1.00 93.25 96 THR A N 1
ATOM 739 C CA . THR A 1 96 ? -34.715 -9.548 33.918 1.00 93.25 96 THR A CA 1
ATOM 740 C C . THR A 1 96 ? -34.275 -8.079 33.922 1.00 93.25 96 THR A C 1
ATOM 742 O O . THR A 1 96 ? -34.033 -7.528 34.994 1.00 93.25 96 THR A O 1
ATOM 745 N N . ASP A 1 97 ? -34.258 -7.402 32.765 1.00 89.38 97 ASP A N 1
ATOM 746 C CA . ASP A 1 97 ? -33.850 -5.983 32.650 1.00 89.38 97 ASP A CA 1
ATOM 747 C C . ASP A 1 97 ? -32.480 -5.733 33.307 1.00 89.38 97 ASP A C 1
ATOM 749 O O . ASP A 1 97 ? -32.347 -4.974 34.269 1.00 89.38 97 ASP A O 1
ATOM 753 N N . LEU A 1 98 ? -31.456 -6.460 32.849 1.00 90.19 98 LEU A N 1
ATOM 754 C CA . LEU A 1 98 ? -30.118 -6.381 33.434 1.00 90.19 98 LEU A CA 1
ATOM 755 C C . LEU A 1 98 ? -29.458 -5.015 33.242 1.00 90.19 98 LEU A C 1
ATOM 757 O O . LEU A 1 98 ? -29.520 -4.404 32.175 1.00 90.19 98 LEU A O 1
ATOM 761 N N . ARG A 1 99 ? -28.751 -4.563 34.272 1.00 88.94 99 ARG A N 1
ATOM 762 C CA . ARG A 1 99 ? -28.072 -3.267 34.355 1.00 88.94 99 ARG A CA 1
ATOM 763 C C . ARG A 1 99 ? -26.584 -3.487 34.575 1.00 88.94 99 ARG A C 1
ATOM 765 O O . ARG A 1 99 ? -26.184 -4.462 35.196 1.00 88.94 99 ARG A O 1
ATOM 772 N N . GLU A 1 100 ? -25.752 -2.549 34.131 1.00 83.38 100 GLU A N 1
ATOM 773 C CA . GLU A 1 100 ? -24.298 -2.602 34.374 1.00 83.38 100 GLU A CA 1
ATOM 774 C C . GLU A 1 100 ? -23.970 -2.688 35.879 1.00 83.38 100 GLU A C 1
ATOM 776 O O . GLU A 1 100 ? -23.043 -3.398 36.272 1.00 83.38 100 GLU A O 1
ATOM 781 N N . SER A 1 101 ? -24.798 -2.059 36.725 1.00 86.69 101 SER A N 1
ATOM 782 C CA . SER A 1 101 ? -24.757 -2.132 38.193 1.00 86.69 101 SER A CA 1
ATOM 783 C C . SER A 1 101 ? -25.019 -3.523 38.782 1.00 86.69 101 SER A C 1
ATOM 785 O O . SER A 1 101 ? -24.638 -3.765 39.923 1.00 86.69 101 SER A O 1
ATOM 787 N N . ASP A 1 102 ? -25.641 -4.436 38.031 1.00 90.38 102 ASP A N 1
ATOM 788 C CA . ASP A 1 102 ? -25.907 -5.813 38.473 1.00 90.38 102 ASP A CA 1
ATOM 789 C C . ASP A 1 102 ? -24.662 -6.717 38.336 1.00 90.38 102 ASP A C 1
ATOM 791 O O . ASP A 1 102 ? -24.704 -7.896 38.700 1.00 90.38 102 ASP A O 1
ATOM 795 N N . SER A 1 103 ? -23.551 -6.189 37.803 1.00 90.31 103 SER A N 1
ATOM 796 C CA . SER A 1 103 ? -22.280 -6.908 37.650 1.00 90.31 103 SER A CA 1
ATOM 797 C C . SER A 1 103 ? -21.653 -7.209 39.016 1.00 90.31 103 SER A C 1
ATOM 799 O O . SER A 1 103 ? -21.033 -6.348 39.644 1.00 90.31 103 SER A O 1
ATOM 801 N N . ALA A 1 104 ? -21.823 -8.441 39.492 1.00 92.62 104 ALA A N 1
ATOM 802 C CA . ALA A 1 104 ? -21.429 -8.874 40.829 1.00 92.62 104 ALA A CA 1
ATOM 803 C C . ALA A 1 104 ? -21.233 -10.398 40.904 1.00 92.62 104 ALA A C 1
ATOM 805 O O . ALA A 1 104 ? -21.580 -11.137 39.983 1.00 92.62 104 ALA A O 1
ATOM 806 N N . THR A 1 105 ? -20.714 -10.890 42.034 1.00 93.94 105 THR A N 1
ATOM 807 C CA . THR A 1 105 ? -20.760 -12.323 42.365 1.00 93.94 105 THR A CA 1
ATOM 808 C C . THR A 1 105 ? -21.975 -12.616 43.242 1.00 93.94 105 THR A C 1
ATOM 810 O O . THR A 1 105 ? -22.095 -12.087 44.349 1.00 93.94 105 THR A O 1
ATOM 813 N N . TYR A 1 106 ? -22.845 -13.492 42.753 1.00 93.12 106 TYR A N 1
ATOM 814 C CA . TYR A 1 106 ? -24.070 -13.956 43.390 1.00 93.12 106 TYR A CA 1
ATOM 815 C C . TYR A 1 106 ? -23.804 -15.263 44.136 1.00 93.12 106 TYR A C 1
ATOM 817 O O . TYR A 1 106 ? -23.103 -16.143 43.634 1.00 93.12 106 TYR A O 1
ATOM 825 N N . MET A 1 107 ? -24.347 -15.398 45.341 1.00 93.81 107 MET A N 1
ATOM 826 C CA . MET A 1 107 ? -24.173 -16.577 46.188 1.00 93.81 107 MET A CA 1
ATOM 827 C C . MET A 1 107 ? -25.523 -17.125 46.636 1.00 93.81 107 MET A C 1
ATOM 829 O O . MET A 1 107 ? -26.473 -16.373 46.854 1.00 93.81 107 MET A O 1
ATOM 833 N N . PHE A 1 108 ? -25.578 -18.445 46.796 1.00 94.19 108 PHE A N 1
ATOM 834 C CA . PHE A 1 108 ? -26.732 -19.171 47.298 1.00 94.19 108 PHE A CA 1
ATOM 835 C C . PHE A 1 108 ? -26.471 -19.724 48.703 1.00 94.19 108 PHE A C 1
ATOM 837 O O . PHE A 1 108 ? -25.415 -20.306 48.974 1.00 94.19 108 PHE A O 1
ATOM 844 N N . SER A 1 109 ? -27.464 -19.587 49.577 1.00 92.50 109 SER A N 1
ATOM 845 C CA . SER A 1 109 ? -27.505 -20.191 50.908 1.00 92.50 109 SER A CA 1
ATOM 846 C C . SER A 1 109 ? -28.839 -20.879 51.163 1.00 92.50 109 SER A C 1
ATOM 848 O O . SER A 1 109 ? -29.878 -20.469 50.642 1.00 92.50 109 SER A O 1
ATOM 850 N N . PHE A 1 110 ? -28.833 -21.873 52.047 1.00 91.31 110 PHE A N 1
ATOM 851 C CA . PHE A 1 110 ? -30.054 -22.521 52.520 1.00 91.31 110 PHE A CA 1
ATOM 852 C C . PHE A 1 110 ? -29.959 -22.924 53.998 1.00 91.31 110 PHE A C 1
ATOM 854 O O . PHE A 1 110 ? -28.866 -22.987 54.564 1.00 91.31 110 PHE A O 1
ATOM 861 N N . ILE A 1 111 ? -31.117 -23.149 54.624 1.00 89.12 111 ILE A N 1
ATOM 862 C CA . ILE A 1 111 ? -31.273 -23.557 56.030 1.00 89.12 111 ILE A CA 1
ATOM 863 C C . ILE A 1 111 ? -32.214 -24.763 56.093 1.00 89.12 111 ILE A C 1
ATOM 865 O O . ILE A 1 111 ? -33.256 -24.763 55.434 1.00 89.12 111 ILE A O 1
ATOM 869 N N . THR A 1 112 ? -31.873 -25.762 56.909 1.00 87.12 112 THR A N 1
ATOM 870 C CA . THR A 1 112 ? -32.756 -26.894 57.246 1.00 87.12 112 THR A CA 1
ATOM 871 C C . THR A 1 112 ? -33.422 -26.711 58.609 1.00 87.12 112 THR A C 1
ATOM 873 O O . THR A 1 112 ? -32.809 -26.166 59.529 1.00 87.12 112 THR A O 1
ATOM 876 N N . ASP A 1 113 ? -34.627 -27.250 58.767 1.00 83.56 113 ASP A N 1
ATOM 877 C CA . ASP A 1 113 ? -35.368 -27.356 60.035 1.00 83.56 113 ASP A CA 1
ATOM 878 C C . ASP A 1 113 ? -34.558 -27.935 61.215 1.00 83.56 113 ASP A C 1
ATOM 880 O O . ASP A 1 113 ? -34.586 -27.358 62.303 1.00 83.56 113 ASP A O 1
ATOM 884 N N . GLN A 1 114 ? -33.825 -29.033 61.003 1.00 76.31 114 GLN A N 1
ATOM 885 C CA . GLN A 1 114 ? -33.160 -29.807 62.060 1.00 76.31 114 GLN A CA 1
ATOM 886 C C . GLN A 1 114 ? -31.982 -29.076 62.711 1.00 76.31 114 GLN A C 1
ATOM 888 O O . GLN A 1 114 ? -31.907 -28.982 63.932 1.00 76.31 114 GLN A O 1
ATOM 893 N N . THR A 1 115 ? -31.052 -28.551 61.909 1.00 72.44 115 THR A N 1
ATOM 894 C CA . THR A 1 115 ? -29.845 -27.875 62.424 1.00 72.44 115 THR A CA 1
ATOM 895 C C . THR A 1 115 ? -30.043 -26.378 62.650 1.00 72.44 115 THR A C 1
ATOM 897 O O . THR A 1 115 ? -29.267 -25.764 63.378 1.00 72.44 115 THR A O 1
ATOM 900 N N . ARG A 1 116 ? -31.023 -25.765 61.964 1.00 75.12 116 ARG A N 1
ATOM 901 C CA . ARG A 1 116 ? -31.171 -24.306 61.779 1.00 75.12 116 ARG A CA 1
ATOM 902 C C . ARG A 1 116 ? -29.898 -23.586 61.298 1.00 75.12 116 ARG A C 1
ATOM 904 O O . ARG A 1 116 ? -29.832 -22.358 61.328 1.00 75.12 116 ARG A O 1
ATOM 911 N N . TRP A 1 117 ? -28.901 -24.325 60.811 1.00 80.38 117 TRP A N 1
ATOM 912 C CA . TRP A 1 117 ? -27.639 -23.780 60.326 1.00 80.38 117 TRP A CA 1
ATOM 913 C C . TRP A 1 117 ? -27.782 -23.347 58.863 1.00 80.38 117 TRP A C 1
ATOM 915 O O . TRP A 1 117 ? -28.344 -24.066 58.036 1.00 80.38 117 TRP A O 1
ATOM 925 N N . ARG A 1 118 ? -27.269 -22.154 58.542 1.00 85.50 118 ARG A N 1
ATOM 926 C CA . ARG A 1 118 ? -27.152 -21.650 57.172 1.00 85.50 118 ARG A CA 1
ATOM 927 C C . ARG A 1 118 ? -25.858 -22.135 56.521 1.00 85.50 118 ARG A C 1
ATOM 929 O O . ARG A 1 118 ? -24.784 -21.648 56.874 1.00 85.50 118 ARG A O 1
ATOM 936 N N . TYR A 1 119 ? -25.980 -23.001 55.520 1.00 89.06 119 TYR A N 1
ATOM 937 C CA . TYR A 1 119 ? -24.885 -23.334 54.608 1.00 89.06 119 TYR A CA 1
ATOM 938 C C . TYR A 1 119 ? -24.859 -22.352 53.424 1.00 89.06 119 TYR A C 1
ATOM 940 O O . TYR A 1 119 ? -25.907 -21.861 53.000 1.00 89.06 119 TYR A O 1
ATOM 948 N N . THR A 1 120 ? -23.670 -22.063 52.889 1.00 90.38 120 THR A N 1
ATOM 949 C CA . THR A 1 120 ? -23.449 -21.108 51.788 1.00 90.38 120 THR A CA 1
ATOM 950 C C . THR A 1 120 ? -22.523 -21.721 50.745 1.00 90.38 120 THR A C 1
ATOM 952 O O . THR A 1 120 ? -21.408 -22.119 51.071 1.00 90.38 120 THR A O 1
ATOM 955 N N . GLY A 1 121 ? -22.952 -21.751 49.483 1.00 88.50 121 GLY A N 1
ATOM 956 C CA . GLY A 1 121 ? -22.162 -22.303 48.385 1.00 88.50 121 GLY A CA 1
ATOM 957 C C . GLY A 1 121 ? -21.039 -21.382 47.917 1.00 88.50 121 GLY A C 1
ATOM 958 O O . GLY A 1 121 ? -21.308 -20.267 47.469 1.00 88.50 121 GLY A O 1
ATOM 959 N N . SER A 1 122 ? -19.797 -21.860 47.919 1.00 87.56 122 SER A N 1
ATOM 960 C CA . SER A 1 122 ? -18.662 -21.226 47.233 1.00 87.56 122 SER A CA 1
ATOM 961 C C . SER A 1 122 ? -18.444 -21.850 45.837 1.00 87.56 122 SER A C 1
ATOM 963 O O . SER A 1 122 ? -18.867 -22.982 45.611 1.00 87.56 122 SER A O 1
ATOM 965 N N . PRO A 1 123 ? -17.833 -21.140 44.865 1.00 89.00 123 PRO A N 1
ATOM 966 C CA . PRO A 1 123 ? -17.369 -19.748 44.916 1.00 89.00 123 PRO A CA 1
ATOM 967 C C . PRO A 1 123 ? -18.472 -18.692 44.693 1.00 89.00 123 PRO A C 1
ATOM 969 O O . PRO A 1 123 ? -18.230 -17.517 44.989 1.00 89.00 123 PRO A O 1
ATOM 972 N N . GLY A 1 124 ? -19.650 -19.106 44.207 1.00 90.50 124 GLY A N 1
ATOM 973 C CA . GLY A 1 124 ? -20.711 -18.239 43.677 1.00 90.50 124 GLY A CA 1
ATOM 974 C C . GLY A 1 124 ? -20.727 -18.205 42.141 1.00 90.50 124 GLY A C 1
ATOM 975 O O . GLY A 1 124 ? -19.914 -18.868 41.496 1.00 90.50 124 GLY A O 1
ATOM 976 N N . VAL A 1 125 ? -21.629 -17.409 41.562 1.00 91.62 125 VAL A N 1
ATOM 977 C CA . VAL A 1 125 ? -21.708 -17.126 40.117 1.00 91.62 125 VAL A CA 1
ATOM 978 C C . VAL A 1 125 ? -21.329 -15.670 39.870 1.00 91.62 125 VAL A C 1
ATOM 980 O O . VAL A 1 125 ? -21.949 -14.775 40.438 1.00 91.62 125 VAL A O 1
ATOM 983 N N . THR A 1 126 ? -20.323 -15.406 39.039 1.00 92.12 126 THR A N 1
ATOM 984 C CA . THR A 1 126 ? -19.914 -14.035 38.690 1.00 92.12 126 THR A CA 1
ATOM 985 C C . THR A 1 126 ? -20.600 -13.574 37.408 1.00 92.12 126 THR A C 1
ATOM 987 O O . THR A 1 126 ? -20.340 -14.115 36.336 1.00 92.12 126 THR A O 1
ATOM 990 N N . LEU A 1 127 ? -21.451 -12.557 37.516 1.00 89.75 127 LEU A N 1
ATOM 991 C CA . LEU A 1 127 ? -22.129 -11.908 36.399 1.00 89.75 127 LEU A CA 1
ATOM 992 C C . LEU A 1 127 ? -21.368 -10.648 35.969 1.00 89.75 127 LEU A C 1
ATOM 994 O O . LEU A 1 127 ? -20.999 -9.825 36.806 1.00 89.75 127 LEU A O 1
ATOM 998 N N . SER A 1 128 ? -21.197 -10.473 34.662 1.00 84.19 128 SER A N 1
ATOM 999 C CA . SER A 1 128 ? -20.748 -9.228 34.036 1.00 84.19 128 SER A CA 1
ATOM 1000 C C . SER A 1 128 ? -21.794 -8.770 33.022 1.00 84.19 128 SER A C 1
ATOM 1002 O O . SER A 1 128 ? -22.154 -9.528 32.117 1.00 84.19 128 SER A O 1
ATOM 1004 N N . VAL A 1 129 ? -22.294 -7.544 33.175 1.00 81.81 129 VAL A N 1
ATOM 1005 C CA . VAL A 1 129 ? -23.276 -6.933 32.271 1.00 81.81 129 VAL A CA 1
ATOM 1006 C C . VAL A 1 129 ? -22.595 -5.818 31.479 1.00 81.81 129 VAL A C 1
ATOM 1008 O O . VAL A 1 129 ? -22.024 -4.898 32.059 1.00 81.81 129 VAL A O 1
ATOM 1011 N N . THR A 1 130 ? -22.661 -5.893 30.150 1.00 74.25 130 THR A N 1
ATOM 1012 C CA . THR A 1 130 ? -22.031 -4.930 29.226 1.00 74.25 130 THR A CA 1
ATOM 1013 C C . THR A 1 130 ? -23.068 -4.183 28.387 1.00 74.25 130 THR A C 1
ATOM 1015 O O . THR A 1 130 ? -24.138 -4.711 28.083 1.00 74.25 130 THR A O 1
ATOM 1018 N N . GLY A 1 131 ? -22.770 -2.936 28.019 1.00 66.44 131 GLY A N 1
ATOM 1019 C CA . GLY A 1 131 ? -23.656 -2.070 27.239 1.00 66.44 131 GLY A CA 1
ATOM 1020 C C . GLY A 1 131 ? -23.001 -1.579 25.947 1.00 66.44 131 GLY A C 1
ATOM 1021 O O . GLY A 1 131 ? -21.806 -1.299 25.915 1.00 66.44 131 GLY A O 1
ATOM 1022 N N . ASN A 1 132 ? -23.794 -1.426 24.883 1.00 65.12 132 ASN A N 1
ATOM 1023 C CA . ASN A 1 132 ? -23.398 -0.585 23.751 1.00 65.12 132 ASN A CA 1
ATOM 1024 C C . ASN A 1 132 ? -23.567 0.883 24.159 1.00 65.12 132 ASN A C 1
ATOM 1026 O O . ASN A 1 132 ? -24.604 1.237 24.727 1.00 65.12 132 ASN A O 1
ATOM 1030 N N . ILE A 1 133 ? -22.588 1.736 23.853 1.00 63.22 133 ILE A N 1
ATOM 1031 C CA . ILE A 1 133 ? -22.609 3.145 24.269 1.00 63.22 133 ILE A CA 1
ATOM 1032 C C . ILE A 1 133 ? -22.847 4.063 23.068 1.00 63.22 133 ILE A C 1
ATOM 1034 O O . ILE A 1 133 ? -22.151 3.989 22.056 1.00 63.22 133 ILE A O 1
ATOM 1038 N N . LEU A 1 134 ? -23.827 4.957 23.203 1.00 59.03 134 LEU A N 1
ATOM 1039 C CA . LEU A 1 134 ? -24.108 6.038 22.262 1.00 59.03 134 LEU A CA 1
ATOM 1040 C C . LEU A 1 134 ? -23.714 7.374 22.903 1.00 59.03 134 LEU A C 1
ATOM 1042 O O . LEU A 1 134 ? -24.275 7.752 23.931 1.00 59.03 134 LEU A O 1
ATOM 1046 N N . TYR A 1 135 ? -22.777 8.093 22.288 1.00 61.81 135 TYR A N 1
ATOM 1047 C CA . TYR A 1 135 ? -22.376 9.440 22.700 1.00 61.81 135 TYR A CA 1
ATOM 1048 C C . TYR A 1 135 ? -22.909 10.485 21.714 1.00 61.81 135 TYR A C 1
ATOM 1050 O O . TYR A 1 135 ? -22.362 10.666 20.626 1.00 61.81 135 TYR A O 1
ATOM 1058 N N . THR A 1 136 ? -23.952 11.206 22.129 1.00 48.12 136 THR A N 1
ATOM 1059 C CA . THR A 1 136 ? -24.549 12.343 21.410 1.00 48.12 136 THR A CA 1
ATOM 1060 C C . THR A 1 136 ? -24.219 13.661 22.123 1.00 48.12 136 THR A C 1
ATOM 1062 O O . THR A 1 136 ? -24.746 13.903 23.208 1.00 48.12 136 THR A O 1
ATOM 1065 N N . GLY A 1 137 ? -23.381 14.525 21.533 1.00 46.38 137 GLY A N 1
ATOM 1066 C CA . GLY A 1 137 ? -23.097 15.877 22.059 1.00 46.38 137 GLY A CA 1
ATOM 1067 C C . GLY A 1 137 ? -21.615 16.194 22.306 1.00 46.38 137 GLY A C 1
ATOM 1068 O O . GLY A 1 137 ? -20.747 15.707 21.583 1.00 46.38 137 GLY A O 1
ATOM 1069 N N . SER A 1 138 ? -21.335 17.048 23.300 1.00 42.50 138 SER A N 1
ATOM 1070 C CA . SER A 1 138 ? -19.980 17.434 23.744 1.00 42.50 138 SER A CA 1
ATOM 1071 C C . SER A 1 138 ? -19.480 16.489 24.853 1.00 42.50 138 SER A C 1
ATOM 1073 O O . SER A 1 138 ? -20.045 16.521 25.948 1.00 42.50 138 SER A O 1
ATOM 1075 N N . PRO A 1 139 ? -18.459 15.643 24.620 1.00 54.09 139 PRO A N 1
ATOM 1076 C CA . PRO A 1 139 ? -18.045 14.620 25.581 1.00 54.09 139 PRO A CA 1
ATOM 1077 C C . PRO A 1 139 ? -17.098 15.125 26.679 1.00 54.09 139 PRO A C 1
ATOM 1079 O O . PRO A 1 139 ? -16.266 16.003 26.465 1.00 54.09 139 PRO A O 1
ATOM 1082 N N . GLY A 1 140 ? -17.152 14.458 27.835 1.00 55.22 140 GLY A N 1
ATOM 1083 C CA . GLY A 1 140 ? -16.060 14.439 28.812 1.00 55.22 140 GLY A CA 1
ATOM 1084 C C . GLY A 1 140 ? -15.031 13.333 28.524 1.00 55.22 140 GLY A C 1
ATOM 1085 O O . GLY A 1 140 ? -15.175 12.545 27.588 1.00 55.22 140 GLY A O 1
ATOM 1086 N N . VAL A 1 141 ? -13.989 13.245 29.356 1.00 55.53 141 VAL A N 1
ATOM 1087 C CA . VAL A 1 141 ? -12.945 12.210 29.235 1.00 55.53 141 VAL A CA 1
ATOM 1088 C C . VAL A 1 141 ? -13.489 10.839 29.654 1.00 55.53 141 VAL A C 1
ATOM 1090 O O . VAL A 1 141 ? -13.907 10.655 30.796 1.00 55.53 141 VAL A O 1
ATOM 1093 N N . THR A 1 142 ? -13.425 9.851 28.759 1.00 61.12 142 THR A N 1
ATOM 1094 C CA . THR A 1 142 ? -13.899 8.479 29.014 1.00 61.12 142 THR A CA 1
ATOM 1095 C C . THR A 1 142 ? -12.722 7.546 29.307 1.00 61.12 142 THR A C 1
ATOM 1097 O O . THR A 1 142 ? -11.784 7.441 28.512 1.00 61.12 142 THR A O 1
ATOM 1100 N N . ARG A 1 143 ? -12.736 6.855 30.459 1.00 58.06 143 ARG A N 1
ATOM 1101 C CA . ARG A 1 143 ? -11.547 6.133 30.959 1.00 58.06 143 ARG A CA 1
ATOM 1102 C C . ARG A 1 143 ? -11.348 4.727 30.383 1.00 58.06 143 ARG A C 1
ATOM 1104 O O . ARG A 1 143 ? -10.199 4.341 30.195 1.00 58.06 143 ARG A O 1
ATOM 1111 N N . SER A 1 144 ? -12.421 3.977 30.141 1.00 67.69 144 SER A N 1
ATOM 1112 C CA . SER A 1 144 ? -12.382 2.610 29.593 1.00 67.69 144 SER A CA 1
ATOM 1113 C C . SER A 1 144 ? -13.793 2.125 29.252 1.00 67.69 144 SER A C 1
ATOM 1115 O O . SER A 1 144 ? -14.676 2.261 30.097 1.00 67.69 144 SER A O 1
ATOM 1117 N N . VAL A 1 145 ? -13.996 1.536 28.070 1.00 66.19 145 VAL A N 1
ATOM 1118 C CA . VAL A 1 145 ? -15.295 1.001 27.612 1.00 66.19 145 VAL A CA 1
ATOM 1119 C C . VAL A 1 145 ? -15.147 -0.431 27.093 1.00 66.19 145 VAL A C 1
ATOM 1121 O O . VAL A 1 145 ? -14.185 -0.732 26.385 1.00 66.19 145 VAL A O 1
ATOM 1124 N N . THR A 1 146 ? -16.130 -1.283 27.392 1.00 68.12 146 THR A N 1
ATOM 1125 C CA . THR A 1 146 ? -16.274 -2.636 26.832 1.00 68.12 146 THR A CA 1
ATOM 1126 C C . THR A 1 146 ? -17.652 -2.755 26.187 1.00 68.12 146 THR A C 1
ATOM 1128 O O . THR A 1 146 ? -18.658 -2.654 26.885 1.00 68.12 146 THR A O 1
ATOM 1131 N N . GLY A 1 147 ? -17.694 -2.957 24.871 1.00 68.62 147 GLY A N 1
ATOM 1132 C CA . GLY A 1 147 ? -18.904 -2.872 24.048 1.00 68.62 147 GLY A CA 1
ATOM 1133 C C . GLY A 1 147 ? -18.674 -2.027 22.793 1.00 68.62 147 GLY A C 1
ATOM 1134 O O . GLY A 1 147 ? -17.656 -1.345 22.670 1.00 68.62 147 GLY A O 1
ATOM 1135 N N . ASN A 1 148 ? -19.610 -2.072 21.840 1.00 75.50 148 ASN A N 1
ATOM 1136 C CA . ASN A 1 148 ? -19.523 -1.223 20.649 1.00 75.50 148 ASN A CA 1
ATOM 1137 C C . ASN A 1 148 ? -19.884 0.230 21.001 1.00 75.50 148 ASN A C 1
ATOM 1139 O O . ASN A 1 148 ? -20.790 0.464 21.808 1.00 75.50 148 ASN A O 1
ATOM 1143 N N . ILE A 1 149 ? -19.218 1.196 20.363 1.00 71.75 149 ILE A N 1
ATOM 1144 C CA . ILE A 1 149 ? -19.457 2.629 20.584 1.00 71.75 149 ILE A CA 1
ATOM 1145 C C . ILE A 1 149 ? -19.863 3.332 19.288 1.00 71.75 149 ILE A C 1
ATOM 1147 O O . ILE A 1 149 ? -19.227 3.154 18.249 1.00 71.75 149 ILE A O 1
ATOM 1151 N N . LEU A 1 150 ? -20.880 4.189 19.377 1.00 75.19 150 LEU A N 1
ATOM 1152 C CA . LEU A 1 150 ? -21.243 5.162 18.348 1.00 75.19 150 LEU A CA 1
ATOM 1153 C C . LEU A 1 150 ? -21.022 6.586 18.882 1.00 75.19 150 LEU A C 1
ATOM 1155 O O . LEU A 1 150 ? -21.626 6.977 19.882 1.00 75.19 150 LEU A O 1
ATOM 1159 N N . TYR A 1 151 ? -20.169 7.358 18.208 1.00 71.25 151 TYR A N 1
ATOM 1160 C CA . TYR A 1 151 ? -19.929 8.778 18.479 1.00 71.25 151 TYR A CA 1
ATOM 1161 C C . TYR A 1 151 ? -20.586 9.660 17.416 1.00 71.25 151 TYR A C 1
ATOM 1163 O O . TYR A 1 151 ? -20.218 9.606 16.242 1.00 71.25 151 TYR A O 1
ATOM 1171 N N . THR A 1 152 ? -21.493 10.531 17.855 1.00 64.75 152 THR A N 1
ATOM 1172 C CA . THR A 1 152 ? -22.190 11.538 17.042 1.00 64.75 152 THR A CA 1
ATOM 1173 C C . THR A 1 152 ? -22.026 12.917 17.701 1.00 64.75 152 THR A C 1
ATOM 1175 O O . THR A 1 152 ? -22.741 13.227 18.659 1.00 64.75 152 THR A O 1
ATOM 1178 N N . GLY A 1 153 ? -21.093 13.761 17.237 1.00 58.94 153 GLY A N 1
ATOM 1179 C CA . GLY A 1 153 ? -20.964 15.132 17.764 1.00 58.94 153 GLY A CA 1
ATOM 1180 C C . GLY A 1 153 ? -19.550 15.715 17.860 1.00 58.94 153 GLY A C 1
ATOM 1181 O O . GLY A 1 153 ? -18.780 15.660 16.904 1.00 58.94 153 GLY A O 1
ATOM 1182 N N . SER A 1 154 ? -19.284 16.349 19.006 1.00 52.81 154 SER A N 1
ATOM 1183 C CA . SER A 1 154 ? -18.151 17.239 19.320 1.00 52.81 154 SER A CA 1
ATOM 1184 C C . SER A 1 154 ? -16.991 16.493 20.026 1.00 52.81 154 SER A C 1
ATOM 1186 O O . SER A 1 154 ? -17.151 15.321 20.370 1.00 52.81 154 SER A O 1
ATOM 1188 N N . PRO A 1 155 ? -15.796 17.097 20.214 1.00 58.34 155 PRO A N 1
ATOM 1189 C CA . PRO A 1 155 ? -14.574 16.336 20.504 1.00 58.34 155 PRO A CA 1
ATOM 1190 C C . PRO A 1 155 ? -14.476 15.824 21.949 1.00 58.34 155 PRO A C 1
ATOM 1192 O O . PRO A 1 155 ? -14.627 16.586 22.900 1.00 58.34 155 PRO A O 1
ATOM 1195 N N . GLY A 1 156 ? -14.133 14.543 22.108 1.00 60.09 156 GLY A N 1
ATOM 1196 C CA . GLY A 1 156 ? -13.864 13.896 23.397 1.00 60.09 156 GLY A CA 1
ATOM 1197 C C . GLY A 1 156 ? -12.569 13.082 23.393 1.00 60.09 156 GLY A C 1
ATOM 1198 O O . GLY A 1 156 ? -12.059 12.727 22.328 1.00 60.09 156 GLY A O 1
ATOM 1199 N N . VAL A 1 157 ? -12.057 12.752 24.584 1.00 64.00 157 VAL A N 1
ATOM 1200 C CA . VAL A 1 157 ? -10.878 11.883 24.756 1.00 64.00 157 VAL A CA 1
ATOM 1201 C C . VAL A 1 157 ? -11.297 10.539 25.343 1.00 64.00 157 VAL A C 1
ATOM 1203 O O . VAL A 1 157 ? -11.876 10.492 26.430 1.00 64.00 157 VAL A O 1
ATOM 1206 N N . THR A 1 158 ? -10.956 9.445 24.661 1.00 69.19 158 THR A N 1
ATOM 1207 C CA . THR A 1 158 ? -11.272 8.074 25.094 1.00 69.19 158 THR A CA 1
ATOM 1208 C C . THR A 1 158 ? -9.996 7.267 25.282 1.00 69.19 158 THR A C 1
ATOM 1210 O O . THR A 1 158 ? -9.201 7.105 24.355 1.00 69.19 158 THR A O 1
ATOM 1213 N N . ARG A 1 159 ? -9.764 6.759 26.498 1.00 68.38 159 ARG A N 1
ATOM 1214 C CA . ARG A 1 159 ? -8.475 6.135 26.843 1.00 68.38 159 ARG A CA 1
ATOM 1215 C C . ARG A 1 159 ? -8.321 4.706 26.323 1.00 68.38 159 ARG A C 1
ATOM 1217 O O . ARG A 1 159 ? -7.247 4.366 25.841 1.00 68.38 159 ARG A O 1
ATOM 1224 N N . SER A 1 160 ? -9.357 3.876 26.426 1.00 78.69 160 SER A N 1
ATOM 1225 C CA . SER A 1 160 ? -9.327 2.501 25.912 1.00 78.69 160 SER A CA 1
ATOM 1226 C C . SER A 1 160 ? -10.720 1.975 25.572 1.00 78.69 160 SER A C 1
ATOM 1228 O O . SER A 1 160 ? -11.661 2.181 26.344 1.00 78.69 160 SER A O 1
ATOM 1230 N N . VAL A 1 161 ? -10.837 1.246 24.464 1.00 74.69 161 VAL A N 1
ATOM 1231 C CA . VAL A 1 161 ? -12.078 0.590 24.027 1.00 74.69 161 VAL A CA 1
ATOM 1232 C C . VAL A 1 161 ? -11.813 -0.865 23.653 1.00 74.69 161 VAL A C 1
ATOM 1234 O O . VAL A 1 161 ? -10.888 -1.146 22.893 1.00 74.69 161 VAL A O 1
ATOM 1237 N N . THR A 1 162 ? -12.664 -1.769 24.135 1.00 79.81 162 THR A N 1
ATOM 1238 C CA . THR A 1 162 ? -12.742 -3.164 23.685 1.00 79.81 162 THR A CA 1
ATOM 1239 C C . THR A 1 162 ? -14.099 -3.380 23.018 1.00 79.81 162 THR A C 1
ATOM 1241 O O . THR A 1 162 ? -15.116 -3.524 23.697 1.00 79.81 162 THR A O 1
ATOM 1244 N N . GLY A 1 163 ? -14.120 -3.356 21.687 1.00 76.69 163 GLY A N 1
ATOM 1245 C CA . GLY A 1 163 ? -15.325 -3.316 20.857 1.00 76.69 163 GLY A CA 1
ATOM 1246 C C . GLY A 1 163 ? -15.114 -2.470 19.599 1.00 76.69 163 GLY A C 1
ATOM 1247 O O . GLY A 1 163 ? -14.097 -1.789 19.459 1.00 76.69 163 GLY A O 1
ATOM 1248 N N . ASN A 1 164 ? -16.062 -2.519 18.662 1.00 81.62 164 ASN A N 1
ATOM 1249 C CA . ASN A 1 164 ? -15.982 -1.711 17.443 1.00 81.62 164 ASN A CA 1
ATOM 1250 C C . ASN A 1 164 ? -16.398 -0.260 17.720 1.00 81.62 164 ASN A C 1
ATOM 1252 O O . ASN A 1 164 ? -17.275 -0.012 18.552 1.00 81.62 164 ASN A O 1
ATOM 1256 N N . ILE A 1 165 ? -15.824 0.690 16.981 1.00 77.31 165 ILE A N 1
ATOM 1257 C CA . ILE A 1 165 ? -16.173 2.112 17.087 1.00 77.31 165 ILE A CA 1
ATOM 1258 C C . ILE A 1 165 ? -16.637 2.659 15.738 1.00 77.31 165 ILE A C 1
ATOM 1260 O O . ILE A 1 165 ? -15.971 2.476 14.720 1.00 77.31 165 ILE A O 1
ATOM 1264 N N . LEU A 1 166 ? -17.751 3.388 15.750 1.00 79.62 166 LEU A N 1
ATOM 1265 C CA . LEU A 1 166 ? -18.227 4.198 14.633 1.00 79.62 166 LEU A CA 1
ATOM 1266 C C . LEU A 1 166 ? -18.178 5.684 15.016 1.00 79.62 166 LEU A C 1
ATOM 1268 O O . LEU A 1 166 ? -18.811 6.103 15.986 1.00 79.62 166 LEU A O 1
ATOM 1272 N N . TYR A 1 167 ? -17.435 6.476 14.245 1.00 74.88 167 TYR A N 1
ATOM 1273 C CA . TYR A 1 167 ? -17.382 7.934 14.346 1.00 74.88 167 TYR A CA 1
ATOM 1274 C C . TYR A 1 167 ? -18.167 8.587 13.208 1.00 74.88 167 TYR A C 1
ATOM 1276 O O . TYR A 1 167 ? -17.906 8.331 12.029 1.00 74.88 167 TYR A O 1
ATOM 1284 N N . THR A 1 168 ? -19.081 9.484 13.571 1.00 70.62 168 THR A N 1
ATOM 1285 C CA . THR A 1 168 ? -19.841 10.344 12.656 1.00 70.62 168 THR A CA 1
ATOM 1286 C C . THR A 1 168 ? -19.754 11.794 13.164 1.00 70.62 168 THR A C 1
ATOM 1288 O O . THR A 1 168 ? -20.382 12.128 14.173 1.00 70.62 168 THR A O 1
ATOM 1291 N N . GLY A 1 169 ? -18.974 12.669 12.518 1.00 63.72 169 GLY A N 1
ATOM 1292 C CA . GLY A 1 169 ? -18.909 14.101 12.880 1.00 63.72 169 GLY A CA 1
ATOM 1293 C C . GLY A 1 169 ? -17.506 14.674 13.114 1.00 63.72 169 GLY A C 1
ATOM 1294 O O . GLY A 1 169 ? -16.621 14.491 12.278 1.00 63.72 169 GLY A O 1
ATOM 1295 N N . SER A 1 170 ? -17.340 15.435 14.204 1.00 58.84 170 SER A N 1
ATOM 1296 C CA . SER A 1 170 ? -16.125 16.201 14.534 1.00 58.84 170 SER A CA 1
ATOM 1297 C C . SER A 1 170 ? -15.111 15.384 15.356 1.00 58.84 170 SER A C 1
ATOM 1299 O O . SER A 1 170 ? -15.486 14.438 16.051 1.00 58.84 170 SER A O 1
ATOM 1301 N N . PRO A 1 171 ? -13.809 15.715 15.283 1.00 61.00 171 PRO A N 1
ATOM 1302 C CA . PRO A 1 171 ? -12.751 14.765 15.624 1.00 61.00 171 PRO A CA 1
ATOM 1303 C C . PRO A 1 171 ? -12.464 14.623 17.127 1.00 61.00 171 PRO A C 1
ATOM 1305 O O . PRO A 1 171 ? -12.121 15.592 17.794 1.00 61.00 171 PRO A O 1
ATOM 1308 N N . GLY A 1 172 ? -12.528 13.396 17.652 1.00 62.81 172 GLY A N 1
ATOM 1309 C CA . GLY A 1 172 ? -12.046 13.043 18.998 1.00 62.81 172 GLY A CA 1
ATOM 1310 C C . GLY A 1 172 ? -10.620 12.470 19.010 1.00 62.81 172 GLY A C 1
ATOM 1311 O O . GLY A 1 172 ? -10.036 12.202 17.959 1.00 62.81 172 GLY A O 1
ATOM 1312 N N . VAL A 1 173 ? -10.074 12.233 20.207 1.00 66.75 173 VAL A N 1
ATOM 1313 C CA . VAL A 1 173 ? -8.787 11.534 20.403 1.00 66.75 173 VAL A CA 1
ATOM 1314 C C . VAL A 1 173 ? -9.025 10.194 21.092 1.00 66.75 173 VAL A C 1
ATOM 1316 O O . VAL A 1 173 ? -9.591 10.153 22.188 1.00 66.75 173 VAL A O 1
ATOM 1319 N N . THR A 1 174 ? -8.536 9.104 20.500 1.00 69.50 174 THR A N 1
ATOM 1320 C CA . THR A 1 174 ? -8.665 7.757 21.079 1.00 69.50 174 THR A CA 1
ATOM 1321 C C . THR A 1 174 ? -7.300 7.100 21.228 1.00 69.50 174 THR A C 1
ATOM 1323 O O . THR A 1 174 ? -6.561 6.921 20.262 1.00 69.50 174 THR A O 1
ATOM 1326 N N . LEU A 1 175 ? -6.931 6.751 22.463 1.00 68.19 175 LEU A N 1
ATOM 1327 C CA . LEU A 1 175 ? -5.574 6.279 22.748 1.00 68.19 175 LEU A CA 1
ATOM 1328 C C . LEU A 1 175 ? -5.373 4.793 22.416 1.00 68.19 175 LEU A C 1
ATOM 1330 O O . LEU A 1 175 ? -4.305 4.424 21.933 1.00 68.19 175 LEU A O 1
ATOM 1334 N N . SER A 1 176 ? -6.372 3.940 22.651 1.00 82.50 176 SER A N 1
ATOM 1335 C CA . SER A 1 176 ? -6.263 2.499 22.397 1.00 82.50 176 SER A CA 1
ATOM 1336 C C . SER A 1 176 ? -7.610 1.874 22.035 1.00 82.50 176 SER A C 1
ATOM 1338 O O . SER A 1 176 ? -8.612 2.121 22.710 1.00 82.50 176 SER A O 1
ATOM 1340 N N . VAL A 1 177 ? -7.631 1.047 20.988 1.00 80.56 177 VAL A N 1
ATOM 1341 C CA . VAL A 1 177 ? -8.815 0.297 20.545 1.00 80.56 177 VAL A CA 1
ATOM 1342 C C . VAL A 1 177 ? -8.449 -1.154 20.248 1.00 80.56 177 VAL A C 1
ATOM 1344 O O . VAL A 1 177 ? -7.497 -1.421 19.519 1.00 80.56 177 VAL A O 1
ATOM 1347 N N . THR A 1 178 ? -9.237 -2.087 20.777 1.00 86.31 178 THR A N 1
ATOM 1348 C CA . THR A 1 178 ? -9.257 -3.498 20.367 1.00 86.31 178 THR A CA 1
ATOM 1349 C C . THR A 1 178 ? -10.613 -3.782 19.728 1.00 86.31 178 THR A C 1
ATOM 1351 O O . THR A 1 178 ? -11.616 -3.917 20.427 1.00 86.31 178 THR A O 1
ATOM 1354 N N . GLY A 1 179 ? -10.652 -3.814 18.398 1.00 83.88 179 GLY A N 1
ATOM 1355 C CA . GLY A 1 179 ? -11.868 -3.823 17.585 1.00 83.88 179 GLY A CA 1
ATOM 1356 C C . GLY A 1 179 ? -11.696 -3.007 16.302 1.00 83.88 179 GLY A C 1
ATOM 1357 O O . GLY A 1 179 ? -10.691 -2.321 16.119 1.00 83.88 179 GLY A O 1
ATOM 1358 N N . ASN A 1 180 ? -12.666 -3.090 15.390 1.00 85.50 180 ASN A N 1
ATOM 1359 C CA . ASN A 1 180 ? -12.617 -2.339 14.133 1.00 85.50 180 ASN A CA 1
ATOM 1360 C C . ASN A 1 180 ? -13.082 -0.891 14.337 1.00 85.50 180 ASN A C 1
ATOM 1362 O O . ASN A 1 180 ? -13.947 -0.626 15.177 1.00 85.50 180 ASN A O 1
ATOM 1366 N N . ILE A 1 181 ? -12.562 0.036 13.532 1.00 80.56 181 ILE A N 1
ATOM 1367 C CA . ILE A 1 181 ? -12.971 1.445 13.559 1.00 80.56 181 ILE A CA 1
ATOM 1368 C C . ILE A 1 181 ? -13.465 1.889 12.183 1.00 80.56 181 ILE A C 1
ATOM 1370 O O . ILE A 1 181 ? -12.797 1.676 11.172 1.00 80.56 181 ILE A O 1
ATOM 1374 N N . LEU A 1 182 ? -14.614 2.560 12.155 1.00 83.06 182 LEU A N 1
ATOM 1375 C CA . LEU A 1 182 ? -15.143 3.250 10.983 1.00 83.06 182 LEU A CA 1
ATOM 1376 C C . LEU A 1 182 ? -15.223 4.754 11.266 1.00 83.06 182 LEU A C 1
ATOM 1378 O O . LEU A 1 182 ? -15.945 5.188 12.163 1.00 83.06 182 LEU A O 1
ATOM 1382 N N . TYR A 1 183 ? -14.495 5.545 10.481 1.00 76.75 183 TYR A N 1
ATOM 1383 C CA . TYR A 1 183 ? -14.600 7.001 10.450 1.00 76.75 183 TYR A CA 1
ATOM 1384 C C . TYR A 1 183 ? -15.453 7.455 9.270 1.00 76.75 183 TYR A C 1
ATOM 1386 O O . TYR A 1 183 ? -15.183 7.097 8.120 1.00 76.75 183 TYR A O 1
ATOM 1394 N N . THR A 1 184 ? -16.441 8.297 9.565 1.00 73.31 184 THR A N 1
ATOM 1395 C CA . THR A 1 184 ? -17.239 9.031 8.581 1.00 73.31 184 THR A CA 1
ATOM 1396 C C . THR A 1 184 ? -17.235 10.527 8.940 1.00 73.31 184 THR A C 1
ATOM 1398 O O . THR A 1 184 ? -17.721 10.935 9.998 1.00 73.31 184 THR A O 1
ATOM 1401 N N . GLY A 1 185 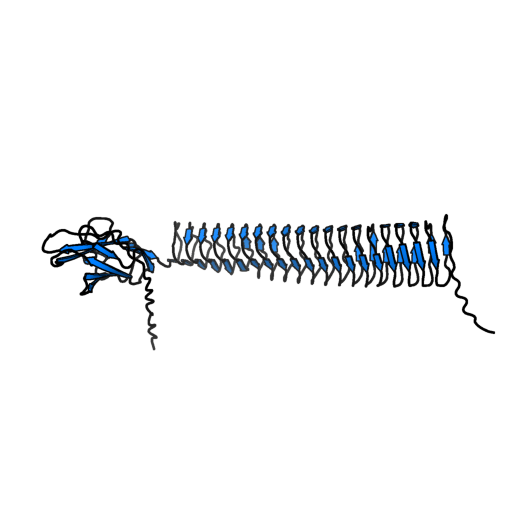? -16.630 11.364 8.092 1.00 65.62 185 GLY A N 1
ATOM 1402 C CA . GLY A 1 185 ? -16.556 12.820 8.304 1.00 65.62 185 GLY A CA 1
ATOM 1403 C C . GLY A 1 185 ? -15.161 13.343 8.662 1.00 65.62 185 GLY A C 1
ATOM 1404 O O . GLY A 1 185 ? -14.211 13.118 7.910 1.00 65.62 185 GLY A O 1
ATOM 1405 N N . SER A 1 186 ? -15.042 14.106 9.757 1.00 59.69 186 SER A N 1
ATOM 1406 C CA . SER A 1 186 ? -13.802 14.804 10.131 1.00 59.69 186 SER A CA 1
ATOM 1407 C C . SER A 1 186 ? -12.890 13.960 11.046 1.00 59.69 186 SER A C 1
ATOM 1409 O O . SER A 1 186 ? -13.370 13.247 11.928 1.00 59.69 186 SER A O 1
ATOM 1411 N N . PRO A 1 187 ? -11.562 14.027 10.855 1.00 61.28 187 PRO A N 1
ATOM 1412 C CA . PRO A 1 187 ? -10.614 13.009 11.320 1.00 61.28 187 PRO A CA 1
ATOM 1413 C C . PRO A 1 187 ? -10.171 13.112 12.780 1.00 61.28 187 PRO A C 1
ATOM 1415 O O . PRO A 1 187 ? -9.479 14.054 13.163 1.00 61.28 187 PRO A O 1
ATOM 1418 N N . GLY A 1 188 ? -10.476 12.090 13.580 1.00 62.69 188 GLY A N 1
ATOM 1419 C CA . GLY A 1 188 ? -9.860 11.917 14.898 1.00 62.69 188 GLY A CA 1
ATOM 1420 C C . GLY A 1 188 ? -8.383 11.506 14.832 1.00 62.69 188 GLY A C 1
ATOM 1421 O O . GLY A 1 188 ? -7.912 10.991 13.815 1.00 62.69 188 GLY A O 1
ATOM 1422 N N . VAL A 1 189 ? -7.672 11.690 15.949 1.00 67.06 189 VAL A N 1
ATOM 1423 C CA . VAL A 1 189 ? -6.320 11.138 16.154 1.00 67.06 189 VAL A CA 1
ATOM 1424 C C . VAL A 1 189 ? -6.433 9.832 16.932 1.00 67.06 189 VAL A C 1
ATOM 1426 O O . VAL A 1 189 ? -6.976 9.823 18.042 1.00 67.06 189 VAL A O 1
ATOM 1429 N N . THR A 1 190 ? -5.869 8.751 16.391 1.00 68.75 190 THR A N 1
ATOM 1430 C CA . THR A 1 190 ? -5.883 7.437 17.053 1.00 68.75 190 THR A CA 1
ATOM 1431 C C . THR A 1 190 ? -4.473 6.902 17.243 1.00 68.75 190 THR A C 1
ATOM 1433 O O . THR A 1 190 ? -3.705 6.773 16.289 1.00 68.75 190 THR A O 1
ATOM 1436 N N . LEU A 1 191 ? -4.101 6.601 18.490 1.00 70.12 191 LEU A N 1
ATOM 1437 C CA . LEU A 1 191 ? -2.713 6.258 18.809 1.00 70.12 191 LEU A CA 1
ATOM 1438 C C . LEU A 1 191 ? -2.409 4.770 18.576 1.00 70.12 191 LEU A C 1
ATOM 1440 O O . LEU A 1 191 ? -1.356 4.449 18.030 1.00 70.12 191 LEU A O 1
ATOM 1444 N N . SER A 1 192 ? -3.312 3.864 18.959 1.00 84.81 192 SER A N 1
ATOM 1445 C CA . SER A 1 192 ? -3.106 2.417 18.813 1.00 84.81 192 SER A CA 1
ATOM 1446 C C . SER A 1 192 ? -4.408 1.674 18.515 1.00 84.81 192 SER A C 1
ATOM 1448 O O . SER A 1 192 ? -5.403 1.853 19.224 1.00 84.81 192 SER A O 1
ATOM 1450 N N . VAL A 1 193 ? -4.398 0.826 17.484 1.00 83.56 193 VAL A N 1
ATOM 1451 C CA . VAL A 1 193 ? -5.545 0.006 17.066 1.00 83.56 193 VAL A CA 1
ATOM 1452 C C . VAL A 1 193 ? -5.119 -1.437 16.818 1.00 83.56 193 VAL A C 1
ATOM 1454 O O . VAL A 1 193 ? -4.179 -1.695 16.072 1.00 83.56 193 VAL A O 1
ATOM 1457 N N . THR A 1 194 ? -5.851 -2.383 17.403 1.00 89.31 194 THR A N 1
ATOM 1458 C CA . THR A 1 194 ? -5.814 -3.809 17.048 1.00 89.31 194 THR A CA 1
ATOM 1459 C C . THR A 1 194 ? -7.159 -4.175 16.425 1.00 89.31 194 THR A C 1
ATOM 1461 O O . THR A 1 194 ? -8.152 -4.337 17.134 1.00 89.31 194 THR A O 1
ATOM 1464 N N . GLY A 1 195 ? -7.203 -4.244 15.097 1.00 86.50 195 GLY A N 1
ATOM 1465 C CA . GLY A 1 195 ? -8.420 -4.343 14.291 1.00 86.50 195 GLY A CA 1
ATOM 1466 C C . GLY A 1 195 ? -8.294 -3.570 12.975 1.00 86.50 195 GLY A C 1
ATOM 1467 O O . GLY A 1 195 ? -7.306 -2.874 12.743 1.00 86.50 195 GLY A O 1
ATOM 1468 N N . ASN A 1 196 ? -9.284 -3.702 12.090 1.00 87.62 196 ASN A N 1
ATOM 1469 C CA . ASN A 1 196 ? -9.273 -3.009 10.799 1.00 87.62 196 ASN A CA 1
ATOM 1470 C C . ASN A 1 196 ? -9.796 -1.573 10.935 1.00 87.62 196 ASN A C 1
ATOM 1472 O O . ASN A 1 196 ? -10.655 -1.299 11.777 1.00 87.62 196 ASN A O 1
ATOM 1476 N N . ILE A 1 197 ? -9.332 -0.671 10.069 1.00 82.62 197 ILE A N 1
ATOM 1477 C CA . ILE A 1 197 ? -9.786 0.724 10.032 1.00 82.62 197 ILE A CA 1
ATOM 1478 C C . ILE A 1 197 ? -10.300 1.087 8.639 1.00 82.62 197 ILE A C 1
ATOM 1480 O O . ILE A 1 197 ? -9.628 0.850 7.636 1.00 82.62 197 ILE A O 1
ATOM 1484 N N . LEU A 1 198 ? -11.472 1.715 8.580 1.00 84.31 198 LEU A N 1
ATOM 1485 C CA . LEU A 1 198 ? -12.031 2.316 7.372 1.00 84.31 198 LEU A CA 1
ATOM 1486 C C . LEU A 1 198 ? -12.197 3.827 7.574 1.00 84.31 198 LEU A C 1
ATOM 1488 O O . LEU A 1 198 ? -12.915 4.268 8.470 1.00 84.31 198 LEU A O 1
ATOM 1492 N N . TYR A 1 199 ? -11.543 4.613 6.721 1.00 77.56 199 TYR A N 1
ATOM 1493 C CA . TYR A 1 199 ? -11.657 6.067 6.658 1.00 77.56 199 TYR A CA 1
ATOM 1494 C C . TYR A 1 199 ? -12.473 6.497 5.435 1.00 77.56 199 TYR A C 1
ATOM 1496 O O . TYR A 1 199 ? -12.032 6.336 4.293 1.00 77.56 199 TYR A O 1
ATOM 1504 N N . THR A 1 200 ? -13.637 7.101 5.680 1.00 74.44 200 THR A N 1
ATOM 1505 C CA . THR A 1 200 ? -14.457 7.795 4.674 1.00 74.44 200 THR A CA 1
ATOM 1506 C C . THR A 1 200 ? -14.526 9.289 5.045 1.00 74.44 200 THR A C 1
ATOM 1508 O O . THR A 1 200 ? -15.027 9.655 6.110 1.00 74.44 200 THR A O 1
ATOM 1511 N N . GLY A 1 201 ? -13.980 10.178 4.207 1.00 65.19 201 GLY A N 1
ATOM 1512 C CA . GLY A 1 201 ? -13.964 11.629 4.473 1.00 65.19 201 GLY A CA 1
ATOM 1513 C C . GLY A 1 201 ? -12.571 12.254 4.614 1.00 65.19 201 GLY A C 1
ATOM 1514 O O . GLY A 1 201 ? -11.746 12.126 3.712 1.00 65.19 201 GLY A O 1
ATOM 1515 N N . SER A 1 202 ? -12.338 13.005 5.693 1.00 62.72 202 SER A N 1
ATOM 1516 C CA . SER A 1 202 ? -11.205 13.935 5.835 1.00 62.72 202 SER A CA 1
ATOM 1517 C C . SER A 1 202 ? -10.004 13.389 6.641 1.00 62.72 202 SER A C 1
ATOM 1519 O O . SER A 1 202 ? -10.044 12.304 7.207 1.00 62.72 202 SER A O 1
ATOM 1521 N N . LEU A 1 203 ? -8.929 14.184 6.642 1.00 59.72 203 LEU A N 1
ATOM 1522 C CA . LEU A 1 203 ? -7.507 13.980 6.999 1.00 59.72 203 LEU A CA 1
ATOM 1523 C C . LEU A 1 203 ? -7.106 13.124 8.250 1.00 59.72 203 LEU A C 1
ATOM 1525 O O . LEU A 1 203 ? -6.645 13.663 9.256 1.00 59.72 203 LEU A O 1
ATOM 1529 N N . GLY A 1 204 ? -7.267 11.794 8.224 1.00 63.50 204 GLY A N 1
ATOM 1530 C CA . GLY A 1 204 ? -6.999 10.895 9.372 1.00 63.50 204 GLY A CA 1
ATOM 1531 C C . GLY A 1 204 ? -5.530 10.793 9.822 1.00 63.50 204 GLY A C 1
ATOM 1532 O O . GLY A 1 204 ? -4.655 10.600 8.981 1.00 63.50 204 GLY A O 1
ATOM 1533 N N . VAL A 1 205 ? -5.257 10.813 11.139 1.00 67.00 205 VAL A N 1
ATOM 1534 C CA . VAL A 1 205 ? -3.924 10.498 11.706 1.00 67.00 205 VAL A CA 1
ATOM 1535 C C . VAL A 1 205 ? -3.986 9.264 12.609 1.00 67.00 205 VAL A C 1
ATOM 1537 O O . VAL A 1 205 ? -4.698 9.242 13.616 1.00 67.00 205 VAL A O 1
ATOM 1540 N N . THR A 1 206 ? -3.172 8.260 12.279 1.00 68.88 206 THR A N 1
ATOM 1541 C CA . THR A 1 206 ? -3.042 6.998 13.027 1.00 68.88 206 THR A CA 1
ATOM 1542 C C . THR A 1 206 ? -1.579 6.675 13.301 1.00 68.88 206 THR A C 1
ATOM 1544 O O . THR A 1 206 ? -0.769 6.632 12.375 1.00 68.88 206 THR A O 1
ATOM 1547 N N . LEU A 1 207 ? -1.219 6.434 14.565 1.00 70.00 207 LEU A N 1
ATOM 1548 C CA . LEU A 1 207 ? 0.182 6.180 14.928 1.00 70.00 207 LEU A CA 1
ATOM 1549 C C . LEU A 1 207 ? 0.564 4.700 14.773 1.00 70.00 207 LEU A C 1
ATO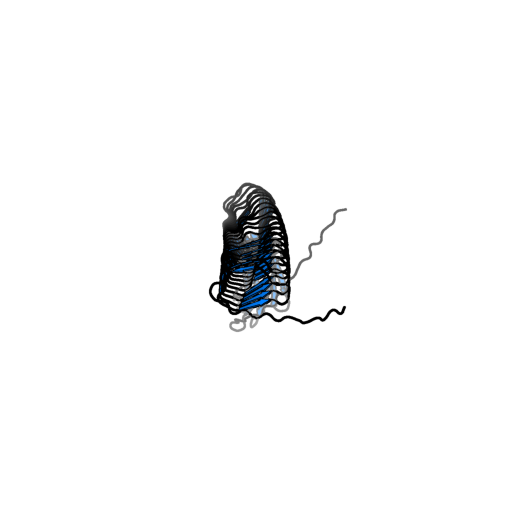M 1551 O O . LEU A 1 207 ? 1.589 4.408 14.163 1.00 70.00 207 LEU A O 1
ATOM 1555 N N . SER A 1 208 ? -0.246 3.773 15.289 1.00 85.56 208 SER A N 1
ATOM 1556 C CA . SER A 1 208 ? 0.023 2.332 15.213 1.00 85.56 208 SER A CA 1
ATOM 1557 C C . SER A 1 208 ? -1.245 1.525 14.940 1.00 85.56 208 SER A C 1
ATOM 1559 O O . SER A 1 208 ? -2.257 1.706 15.621 1.00 85.56 208 SER A O 1
ATOM 1561 N N . VAL A 1 209 ? -1.189 0.621 13.958 1.00 85.06 209 VAL A N 1
ATOM 1562 C CA . VAL A 1 209 ? -2.308 -0.253 13.575 1.00 85.06 209 VAL A CA 1
ATOM 1563 C C . VAL A 1 209 ? -1.828 -1.686 13.362 1.00 85.06 209 VAL A C 1
ATOM 1565 O O . VAL A 1 209 ? -0.897 -1.930 12.600 1.00 85.06 209 VAL A O 1
ATOM 1568 N N . THR A 1 210 ? -2.498 -2.645 13.999 1.00 90.56 210 THR A N 1
ATOM 1569 C CA . THR A 1 210 ? -2.395 -4.083 13.707 1.00 90.56 210 THR A CA 1
ATOM 1570 C C . THR A 1 210 ? -3.721 -4.544 13.107 1.00 90.56 210 THR A C 1
ATOM 1572 O O . THR A 1 210 ? -4.700 -4.735 13.828 1.00 90.56 210 THR A O 1
ATOM 1575 N N . GLY A 1 211 ? -3.767 -4.667 11.783 1.00 88.00 211 GLY A N 1
ATOM 1576 C CA . GLY A 1 211 ? -4.980 -4.868 10.988 1.00 88.00 211 GLY A CA 1
ATOM 1577 C C . GLY A 1 211 ? -4.903 -4.140 9.644 1.00 88.00 211 GLY A C 1
ATOM 1578 O O . GLY A 1 211 ? -3.940 -3.425 9.367 1.00 88.00 211 GLY A O 1
ATOM 1579 N N . ASN A 1 212 ? -5.904 -4.334 8.783 1.00 88.56 212 ASN A N 1
ATOM 1580 C CA . ASN A 1 212 ? -5.930 -3.693 7.465 1.00 88.56 212 ASN A CA 1
ATOM 1581 C C . ASN A 1 212 ? -6.511 -2.275 7.543 1.00 88.56 212 ASN A C 1
ATOM 1583 O O . ASN A 1 212 ? -7.391 -2.007 8.366 1.00 88.56 212 ASN A O 1
ATOM 1587 N N . ILE A 1 213 ? -6.073 -1.387 6.649 1.00 83.94 213 ILE A N 1
ATOM 1588 C CA . ILE A 1 213 ? -6.577 -0.011 6.553 1.00 83.94 213 ILE A CA 1
ATOM 1589 C C . ILE A 1 213 ? -7.106 0.270 5.144 1.00 83.94 213 ILE A C 1
ATOM 1591 O O . ILE A 1 213 ? -6.436 -0.013 4.151 1.00 83.94 213 ILE A O 1
ATOM 1595 N N . LEU A 1 214 ? -8.291 0.874 5.055 1.00 85.19 214 LEU A N 1
ATOM 1596 C CA . LEU A 1 214 ? -8.888 1.358 3.811 1.00 85.19 214 LEU A CA 1
ATOM 1597 C C . LEU A 1 214 ? -9.139 2.871 3.894 1.00 85.19 214 LEU A C 1
ATOM 1599 O O . LEU A 1 214 ? -9.881 3.339 4.758 1.00 85.19 214 LEU A O 1
ATOM 1603 N N . TYR A 1 215 ? -8.539 3.624 2.972 1.00 79.06 215 TYR A N 1
ATOM 1604 C CA . TYR A 1 215 ? -8.725 5.064 2.796 1.00 79.06 215 TYR A CA 1
ATOM 1605 C C . TYR A 1 215 ? -9.552 5.372 1.547 1.00 79.06 215 TYR A C 1
ATOM 1607 O O . TYR A 1 215 ? -9.097 5.187 0.418 1.00 79.06 215 TYR A O 1
ATOM 1615 N N . THR A 1 216 ? -10.740 5.930 1.775 1.00 75.50 216 THR A N 1
ATOM 1616 C CA . THR A 1 216 ? -11.707 6.383 0.762 1.00 75.50 216 THR A CA 1
ATOM 1617 C C . THR A 1 216 ? -12.010 7.875 0.981 1.00 75.50 216 THR A C 1
ATOM 1619 O O . THR A 1 216 ? -13.075 8.259 1.464 1.00 75.50 216 THR A O 1
ATOM 1622 N N . GLY A 1 217 ? -11.027 8.744 0.726 1.00 68.81 217 GLY A N 1
ATOM 1623 C CA . GLY A 1 217 ? -11.156 10.171 1.043 1.00 68.81 217 GLY A CA 1
ATOM 1624 C C . GLY A 1 217 ? -9.876 10.991 0.883 1.00 68.81 217 GLY A C 1
ATOM 1625 O O . GLY A 1 217 ? -9.033 10.691 0.041 1.00 68.81 217 GLY A O 1
ATOM 1626 N N . SER A 1 218 ? -9.759 12.044 1.688 1.00 63.31 218 SER A N 1
ATOM 1627 C CA . SER A 1 218 ? -8.640 12.996 1.734 1.00 63.31 218 SER A CA 1
ATOM 1628 C C . SER A 1 218 ? -7.428 12.461 2.536 1.00 63.31 218 SER A C 1
ATOM 1630 O O . SER A 1 218 ? -7.562 11.436 3.205 1.00 63.31 218 SER A O 1
ATOM 1632 N N . PRO A 1 219 ? -6.244 13.117 2.480 1.00 62.06 219 PRO A N 1
ATOM 1633 C CA . PRO A 1 219 ? -4.961 12.567 2.945 1.00 62.06 219 PRO A CA 1
ATOM 1634 C C . PRO A 1 219 ? -4.947 11.905 4.326 1.00 62.06 219 PRO A C 1
ATOM 1636 O O . PRO A 1 219 ? -5.184 12.562 5.332 1.00 62.06 219 PRO A O 1
ATOM 1639 N N . GLY A 1 220 ? -4.594 10.622 4.397 1.00 64.56 220 GLY A N 1
ATOM 1640 C CA . GLY A 1 220 ? -4.301 9.942 5.663 1.00 64.56 220 GLY A CA 1
ATOM 1641 C C . GLY A 1 220 ? -2.806 9.954 5.990 1.00 64.56 220 GLY A C 1
ATOM 1642 O O . GLY A 1 220 ? -1.986 9.791 5.087 1.00 64.56 220 GLY A O 1
ATOM 1643 N N . VAL A 1 221 ? -2.448 10.077 7.270 1.00 68.69 221 VAL A N 1
ATOM 1644 C CA . VAL A 1 221 ? -1.084 9.835 7.773 1.00 68.69 221 VAL A CA 1
ATOM 1645 C C . VAL A 1 221 ? -1.088 8.619 8.701 1.00 68.69 221 VAL A C 1
ATOM 1647 O O . VAL A 1 221 ? -1.710 8.631 9.766 1.00 68.69 221 VAL A O 1
ATOM 1650 N N . THR A 1 222 ? -0.366 7.569 8.310 1.00 69.88 222 THR A N 1
ATOM 1651 C CA . THR A 1 222 ? -0.136 6.355 9.112 1.00 69.88 222 THR A CA 1
ATOM 1652 C C . THR A 1 222 ? 1.345 6.240 9.462 1.00 69.88 222 THR A C 1
ATOM 1654 O O . THR A 1 222 ? 2.175 6.155 8.553 1.00 69.88 222 THR A O 1
ATOM 1657 N N . LEU A 1 223 ? 1.707 6.203 10.748 1.00 72.00 223 LEU A N 1
ATOM 1658 C CA . LEU A 1 223 ? 3.121 6.066 11.127 1.00 72.00 223 LEU A CA 1
ATOM 1659 C C . LEU A 1 223 ? 3.599 4.608 11.046 1.00 72.00 223 LEU A C 1
ATOM 1661 O O . LEU A 1 223 ? 4.626 4.349 10.422 1.00 72.00 223 LEU A O 1
ATOM 1665 N N . SER A 1 224 ? 2.860 3.665 11.633 1.00 86.50 224 SER A N 1
ATOM 1666 C CA . SER A 1 224 ? 3.203 2.238 11.644 1.00 86.50 224 SER A CA 1
ATOM 1667 C C . SER A 1 224 ? 1.977 1.358 11.398 1.00 86.50 224 SER A C 1
ATOM 1669 O O . SER A 1 224 ? 0.951 1.521 12.063 1.00 86.50 224 SER A O 1
ATOM 1671 N N . VAL A 1 225 ? 2.082 0.413 10.462 1.00 85.69 225 VAL A N 1
ATOM 1672 C CA . VAL A 1 225 ? 1.005 -0.530 10.117 1.00 85.69 225 VAL A CA 1
ATOM 1673 C C . VAL A 1 225 ? 1.547 -1.951 9.988 1.00 85.69 225 VAL A C 1
ATOM 1675 O O . VAL A 1 225 ? 2.523 -2.195 9.284 1.00 85.69 225 VAL A O 1
ATOM 1678 N N . THR A 1 226 ? 0.888 -2.909 10.635 1.00 91.31 226 THR A N 1
ATOM 1679 C CA . THR A 1 226 ? 1.055 -4.352 10.413 1.00 91.31 226 THR A CA 1
ATOM 1680 C C . THR A 1 226 ? -0.254 -4.905 9.855 1.00 91.31 226 THR A C 1
ATOM 1682 O O . THR A 1 226 ? -1.214 -5.119 10.593 1.00 91.31 226 THR A O 1
ATOM 1685 N N . GLY A 1 227 ? -0.306 -5.078 8.537 1.00 88.88 227 GLY A N 1
ATOM 1686 C CA . GLY A 1 227 ? -1.511 -5.362 7.759 1.00 88.88 227 GLY A CA 1
ATOM 1687 C C . GLY A 1 227 ? -1.472 -4.673 6.392 1.00 88.88 227 GLY A C 1
ATOM 1688 O O . GLY A 1 227 ? -0.537 -3.935 6.084 1.00 88.88 227 GLY A O 1
ATOM 1689 N N . ASN A 1 228 ? -2.472 -4.932 5.548 1.00 89.44 228 ASN A N 1
ATOM 1690 C CA . ASN A 1 228 ? -2.522 -4.353 4.202 1.00 89.44 228 ASN A CA 1
ATOM 1691 C C . ASN A 1 228 ? -3.158 -2.956 4.214 1.00 89.44 228 ASN A C 1
ATOM 1693 O O . ASN A 1 228 ? -4.055 -2.690 5.018 1.00 89.44 228 ASN A O 1
ATOM 1697 N N . ILE A 1 229 ? -2.750 -2.090 3.285 1.00 85.19 229 ILE A N 1
ATOM 1698 C CA . ILE A 1 229 ? -3.324 -0.749 3.114 1.00 85.19 229 ILE A CA 1
ATOM 1699 C C . ILE A 1 229 ? -3.866 -0.576 1.692 1.00 85.19 229 ILE A C 1
ATOM 1701 O O . ILE A 1 229 ? -3.173 -0.857 0.715 1.00 85.19 229 ILE A O 1
ATOM 1705 N N . LEU A 1 230 ? -5.091 -0.068 1.571 1.00 85.75 230 LEU A N 1
ATOM 1706 C CA . LEU A 1 230 ? -5.710 0.313 0.302 1.00 85.75 230 LEU A CA 1
ATOM 1707 C C . LEU A 1 230 ? -6.044 1.810 0.306 1.00 85.75 230 LEU A C 1
ATOM 1709 O O . LEU A 1 230 ? -6.828 2.278 1.129 1.00 85.75 230 LEU A O 1
ATOM 1713 N N . TYR A 1 231 ? -5.472 2.547 -0.644 1.00 80.12 231 TYR A N 1
ATOM 1714 C CA . TYR A 1 231 ? -5.772 3.951 -0.917 1.00 80.12 231 TYR A CA 1
ATOM 1715 C C . TYR A 1 231 ? -6.562 4.085 -2.224 1.00 80.12 231 TYR A C 1
ATOM 1717 O O . TYR A 1 231 ? -6.075 3.711 -3.296 1.00 80.12 231 TYR A O 1
ATOM 1725 N N . THR A 1 232 ? -7.761 4.668 -2.149 1.00 76.81 232 THR A N 1
ATOM 1726 C CA . THR A 1 232 ? -8.627 4.933 -3.317 1.00 76.81 232 THR A CA 1
ATOM 1727 C C . THR A 1 232 ? -8.906 6.419 -3.560 1.00 76.81 232 THR A C 1
ATOM 1729 O O . THR A 1 232 ? -9.643 6.755 -4.482 1.00 76.81 232 THR A O 1
ATOM 1732 N N . GLY A 1 233 ? -8.365 7.311 -2.723 1.00 70.06 233 GLY A N 1
ATOM 1733 C CA . GLY A 1 233 ? -8.643 8.750 -2.748 1.00 70.06 233 GLY A CA 1
ATOM 1734 C C . GLY A 1 233 ? -7.409 9.630 -2.972 1.00 70.06 233 GLY A C 1
ATOM 1735 O O . GLY A 1 233 ? -6.556 9.340 -3.811 1.00 70.06 233 GLY A O 1
ATOM 1736 N N . SER A 1 234 ? -7.347 10.732 -2.229 1.00 64.25 234 SER A N 1
ATOM 1737 C CA . SER A 1 234 ? -6.312 11.774 -2.289 1.00 64.25 234 SER A CA 1
ATOM 1738 C C . SER A 1 234 ? -5.065 11.391 -1.450 1.00 64.25 234 SER A C 1
ATOM 1740 O O . SER A 1 234 ? -5.110 10.402 -0.716 1.00 64.25 234 SER A O 1
ATOM 1742 N N . PRO A 1 235 ? -3.926 12.105 -1.574 1.00 63.84 235 PRO A N 1
ATOM 1743 C CA . PRO A 1 235 ? -2.599 11.534 -1.325 1.00 63.84 235 PRO A CA 1
ATOM 1744 C C . PRO A 1 235 ? -2.347 11.141 0.138 1.00 63.84 235 PRO A C 1
ATOM 1746 O O . PRO A 1 235 ? -2.505 11.969 1.026 1.00 63.84 235 PRO A O 1
ATOM 1749 N N . GLY A 1 236 ? -1.929 9.900 0.404 1.00 66.56 236 GLY A N 1
ATOM 1750 C CA . GLY A 1 236 ? -1.650 9.395 1.759 1.00 66.56 236 GLY A CA 1
ATOM 1751 C C . GLY A 1 236 ? -0.156 9.234 2.062 1.00 66.56 236 GLY A C 1
ATOM 1752 O O . GLY A 1 236 ? 0.624 8.907 1.168 1.00 66.56 236 GLY A O 1
ATOM 1753 N N . VAL A 1 237 ? 0.236 9.411 3.328 1.00 70.00 237 VAL A N 1
ATOM 1754 C CA . VAL A 1 237 ? 1.614 9.207 3.814 1.00 70.00 237 VAL A CA 1
ATOM 1755 C C . VAL A 1 237 ? 1.672 8.005 4.757 1.00 70.00 237 VAL A C 1
ATOM 1757 O O . VAL A 1 237 ? 1.024 8.000 5.805 1.00 70.00 237 VAL A O 1
ATOM 1760 N N . SER A 1 238 ? 2.492 7.012 4.418 1.00 74.50 238 SER A N 1
ATOM 1761 C CA . SER A 1 238 ? 2.744 5.818 5.230 1.00 74.50 238 SER A CA 1
ATOM 1762 C C . SER A 1 238 ? 4.228 5.705 5.593 1.00 74.50 238 SER A C 1
ATOM 1764 O O . SER A 1 238 ? 5.067 5.517 4.710 1.00 74.50 238 SER A O 1
ATOM 1766 N N . LEU A 1 239 ? 4.579 5.810 6.877 1.00 74.62 239 LEU A N 1
ATOM 1767 C CA . LEU A 1 239 ? 5.988 5.814 7.293 1.00 74.62 239 LEU A CA 1
ATOM 1768 C C . LEU A 1 239 ? 6.605 4.406 7.307 1.00 74.62 239 LEU A C 1
ATOM 1770 O O . LEU A 1 239 ? 7.639 4.190 6.679 1.00 74.62 239 LEU A O 1
ATOM 1774 N N . SER A 1 240 ? 5.958 3.453 7.978 1.00 87.50 240 SER A N 1
ATOM 1775 C CA . SER A 1 240 ? 6.392 2.055 8.070 1.00 87.50 240 SER A CA 1
ATOM 1776 C C . SER A 1 240 ? 5.209 1.106 7.886 1.00 87.50 240 SER A C 1
ATOM 1778 O O . SER A 1 240 ? 4.200 1.230 8.584 1.00 87.50 240 SER A O 1
ATOM 1780 N N . VAL A 1 241 ? 5.321 0.158 6.954 1.00 86.75 241 VAL A N 1
ATOM 1781 C CA . VAL A 1 241 ? 4.263 -0.819 6.648 1.00 86.75 241 VAL A CA 1
ATOM 1782 C C . VAL A 1 241 ? 4.843 -2.226 6.555 1.00 86.75 241 VAL A C 1
ATOM 1784 O O . VAL A 1 241 ? 5.790 -2.468 5.816 1.00 86.75 241 VAL A O 1
ATOM 1787 N N . THR A 1 242 ? 4.246 -3.171 7.277 1.00 92.12 242 THR A N 1
ATOM 1788 C CA . THR A 1 242 ? 4.478 -4.615 7.131 1.00 92.12 242 THR A CA 1
ATOM 1789 C C . THR A 1 242 ? 3.195 -5.253 6.606 1.00 92.12 242 THR A C 1
ATOM 1791 O O . THR A 1 242 ? 2.252 -5.478 7.362 1.00 92.12 242 THR A O 1
ATOM 1794 N N . GLY A 1 243 ? 3.142 -5.488 5.298 1.00 89.81 243 GLY A N 1
ATOM 1795 C CA . GLY A 1 243 ? 1.945 -5.865 4.546 1.00 89.81 243 GLY A CA 1
ATOM 1796 C C . GLY A 1 243 ? 1.943 -5.244 3.148 1.00 89.81 243 GLY A C 1
ATOM 1797 O O . GLY A 1 243 ? 2.842 -4.483 2.794 1.00 89.81 243 GLY A O 1
ATOM 1798 N N . ASN A 1 244 ? 0.949 -5.586 2.325 1.00 90.06 244 ASN A N 1
ATOM 1799 C CA . ASN A 1 244 ? 0.871 -5.077 0.953 1.00 90.06 244 ASN A CA 1
ATOM 1800 C C . ASN A 1 244 ? 0.190 -3.702 0.900 1.00 90.06 244 ASN A C 1
ATOM 1802 O O . ASN A 1 244 ? -0.714 -3.426 1.692 1.00 90.06 244 ASN A O 1
ATOM 1806 N N . ILE A 1 245 ? 0.568 -2.870 -0.073 1.00 85.88 245 ILE A N 1
ATOM 1807 C CA . ILE A 1 245 ? -0.060 -1.564 -0.315 1.00 85.88 245 ILE A CA 1
ATOM 1808 C C . ILE A 1 245 ? -0.622 -1.495 -1.737 1.00 85.88 245 ILE A C 1
ATOM 1810 O O . ILE A 1 245 ? 0.063 -1.822 -2.705 1.00 85.88 245 ILE A O 1
ATOM 1814 N N . LEU A 1 246 ? -1.863 -1.028 -1.873 1.00 86.38 246 LEU A N 1
ATOM 1815 C CA . LEU A 1 246 ? -2.514 -0.771 -3.157 1.00 86.38 246 LEU A CA 1
ATOM 1816 C C . LEU A 1 246 ? -2.931 0.702 -3.259 1.00 86.38 246 LEU A C 1
ATOM 1818 O O . LEU A 1 246 ? -3.744 1.186 -2.472 1.00 86.38 246 LEU A O 1
ATOM 1822 N N . TYR A 1 247 ? -2.399 1.399 -4.262 1.00 80.44 247 TYR A N 1
ATOM 1823 C CA . TYR A 1 247 ? -2.754 2.767 -4.634 1.00 80.44 247 TYR A CA 1
ATOM 1824 C C . TYR A 1 247 ? -3.567 2.772 -5.931 1.00 80.44 247 TYR A C 1
ATOM 1826 O O . TYR A 1 247 ? -3.048 2.443 -6.996 1.00 80.44 247 TYR A O 1
ATOM 1834 N N . THR A 1 248 ? -4.829 3.193 -5.856 1.00 78.12 248 THR A N 1
ATOM 1835 C CA . THR A 1 248 ? -5.725 3.341 -7.026 1.00 78.12 248 THR A CA 1
ATOM 1836 C C . THR A 1 248 ? -6.090 4.796 -7.342 1.00 78.12 248 THR A C 1
ATOM 1838 O O . THR A 1 248 ? -6.643 5.061 -8.403 1.00 78.12 248 THR A O 1
ATOM 1841 N N . GLY A 1 249 ? -5.756 5.739 -6.453 1.00 70.50 249 GLY A N 1
ATOM 1842 C CA . GLY A 1 249 ? -6.064 7.166 -6.589 1.00 70.50 249 GLY A CA 1
ATOM 1843 C C . GLY A 1 249 ? -4.841 8.064 -6.837 1.00 70.50 249 GLY A C 1
ATOM 1844 O O . GLY A 1 249 ? -4.008 7.809 -7.707 1.00 70.50 249 GLY A O 1
ATOM 1845 N N . SER A 1 250 ? -4.763 9.149 -6.070 1.00 64.31 250 SER A N 1
ATOM 1846 C CA . SER A 1 250 ? -3.740 10.202 -6.156 1.00 64.31 250 SER A CA 1
ATOM 1847 C C . SER A 1 250 ? -2.481 9.900 -5.307 1.00 64.31 250 SER A C 1
ATOM 1849 O O . SER A 1 250 ? -2.516 8.986 -4.483 1.00 64.31 250 SER A O 1
ATOM 1851 N N . PRO A 1 251 ? -1.365 10.642 -5.498 1.00 63.41 251 PRO A N 1
ATOM 1852 C CA . PRO A 1 251 ? -0.014 10.283 -5.037 1.00 63.41 251 PRO A CA 1
ATOM 1853 C C . PRO A 1 251 ? 0.164 9.723 -3.616 1.00 63.41 251 PRO A C 1
ATOM 1855 O O . PRO A 1 251 ? -0.155 10.374 -2.632 1.00 63.41 251 PRO A O 1
ATOM 1858 N N . GLY A 1 252 ? 0.777 8.549 -3.471 1.00 66.88 252 GLY A N 1
ATOM 1859 C CA . GLY A 1 252 ? 1.218 8.043 -2.163 1.00 66.88 252 GLY A CA 1
ATOM 1860 C C . GLY A 1 252 ? 2.653 8.450 -1.818 1.00 66.88 252 GLY A C 1
ATOM 1861 O O . GLY A 1 252 ? 3.501 8.482 -2.707 1.00 66.88 252 GLY A O 1
ATOM 1862 N N . VAL A 1 253 ? 2.965 8.670 -0.539 1.00 71.38 253 VAL A N 1
ATOM 1863 C CA . VAL A 1 253 ? 4.357 8.657 -0.046 1.00 71.38 253 VAL A CA 1
ATOM 1864 C C . VAL A 1 253 ? 4.535 7.497 0.926 1.00 71.38 253 VAL A C 1
ATOM 1866 O O . VAL A 1 253 ? 3.894 7.469 1.977 1.00 71.38 253 VAL A O 1
ATOM 1869 N N . SER A 1 254 ? 5.436 6.569 0.606 1.00 77.19 254 SER A N 1
ATOM 1870 C CA . SER A 1 254 ? 5.773 5.427 1.463 1.00 77.19 254 SER A CA 1
ATOM 1871 C C . SER A 1 254 ? 7.261 5.431 1.813 1.00 77.19 254 SER A C 1
ATOM 1873 O O . SER A 1 254 ? 8.112 5.391 0.926 1.00 77.19 254 SER A O 1
ATOM 1875 N N . LEU A 1 255 ? 7.601 5.477 3.104 1.00 78.12 255 LEU A N 1
ATOM 1876 C CA . LEU A 1 255 ? 9.006 5.536 3.527 1.00 78.12 255 LEU A CA 1
ATOM 1877 C C . LEU A 1 255 ? 9.659 4.146 3.564 1.00 78.12 255 LEU A C 1
ATOM 1879 O O . LEU A 1 255 ? 10.683 3.934 2.918 1.00 78.12 255 LEU A O 1
ATOM 1883 N N . SER A 1 256 ? 9.055 3.200 4.284 1.00 88.81 256 SER A N 1
ATOM 1884 C CA . SER A 1 256 ? 9.543 1.825 4.418 1.00 88.81 256 SER A CA 1
ATOM 1885 C C . SER A 1 256 ? 8.396 0.825 4.301 1.00 88.81 256 SER A C 1
ATOM 1887 O O . SER A 1 256 ? 7.398 0.943 5.016 1.00 88.81 256 SER A O 1
ATOM 1889 N N . VAL A 1 257 ? 8.532 -0.158 3.408 1.00 87.69 257 VAL A N 1
ATOM 1890 C CA . VAL A 1 257 ? 7.515 -1.193 3.168 1.00 87.69 257 VAL A CA 1
ATOM 1891 C C . VAL A 1 257 ? 8.148 -2.581 3.131 1.00 87.69 257 VAL A C 1
ATOM 1893 O O . VAL A 1 257 ? 9.062 -2.834 2.350 1.00 87.69 257 VAL A O 1
ATOM 1896 N N . THR A 1 258 ? 7.611 -3.502 3.927 1.00 93.12 258 THR A N 1
ATOM 1897 C CA . THR A 1 258 ? 7.896 -4.940 3.870 1.00 93.12 258 THR A CA 1
ATOM 1898 C C . THR A 1 258 ? 6.638 -5.650 3.375 1.00 93.12 258 THR A C 1
ATOM 1900 O O . THR A 1 258 ? 5.710 -5.899 4.145 1.00 93.12 258 THR A O 1
ATOM 1903 N N . GLY A 1 259 ? 6.584 -5.929 2.076 1.00 90.50 259 GLY A N 1
ATOM 1904 C CA . GLY A 1 259 ? 5.401 -6.398 1.356 1.00 90.50 259 GLY A CA 1
ATOM 1905 C C . GLY A 1 259 ? 5.370 -5.873 -0.081 1.00 90.50 259 GLY A C 1
ATOM 1906 O O . GLY A 1 259 ? 6.247 -5.115 -0.494 1.00 90.50 259 GLY A O 1
ATOM 1907 N N . ASN A 1 260 ? 4.379 -6.294 -0.869 1.00 90.50 260 ASN A N 1
ATOM 1908 C CA . ASN A 1 260 ? 4.269 -5.873 -2.268 1.00 90.50 260 ASN A CA 1
ATOM 1909 C C . ASN A 1 260 ? 3.524 -4.537 -2.398 1.00 90.50 260 ASN A C 1
ATOM 1911 O O . ASN A 1 260 ? 2.617 -4.252 -1.613 1.00 90.50 260 ASN A O 1
ATOM 1915 N N . ILE A 1 261 ? 3.851 -3.751 -3.426 1.00 86.31 261 ILE A N 1
ATOM 1916 C CA . ILE A 1 261 ? 3.172 -2.484 -3.731 1.00 86.31 261 ILE A CA 1
ATOM 1917 C C . ILE A 1 261 ? 2.604 -2.507 -5.153 1.00 86.31 261 ILE A C 1
ATOM 1919 O O . ILE A 1 261 ? 3.300 -2.864 -6.102 1.00 86.31 261 ILE A O 1
ATOM 1923 N N . LEU A 1 262 ? 1.350 -2.083 -5.312 1.00 86.56 262 LEU A N 1
ATOM 1924 C CA . LEU A 1 262 ? 0.701 -1.886 -6.610 1.00 86.56 262 LEU A CA 1
ATOM 1925 C C . LEU A 1 262 ? 0.252 -0.427 -6.767 1.00 86.56 262 LEU A C 1
ATOM 1927 O O . LEU A 1 262 ? -0.573 0.065 -5.999 1.00 86.56 262 LEU A O 1
ATOM 1931 N N . TYR A 1 263 ? 0.770 0.240 -7.797 1.00 80.69 263 TYR A N 1
ATOM 1932 C CA . TYR A 1 263 ? 0.379 1.578 -8.236 1.00 80.69 263 TYR A CA 1
ATOM 1933 C C . TYR A 1 263 ? -0.454 1.501 -9.523 1.00 80.69 263 TYR A C 1
ATOM 1935 O O . TYR A 1 263 ? 0.077 1.255 -10.610 1.00 80.69 263 TYR A O 1
ATOM 1943 N N . ALA A 1 264 ? -1.760 1.737 -9.403 1.00 78.00 264 ALA A N 1
ATOM 1944 C CA . ALA A 1 264 ? -2.703 1.813 -10.522 1.00 78.00 264 ALA A CA 1
ATOM 1945 C C . ALA A 1 264 ? -3.113 3.245 -10.909 1.00 78.00 264 ALA A C 1
ATOM 1947 O O . ALA A 1 264 ? -3.626 3.455 -12.003 1.00 78.00 264 ALA A O 1
ATOM 1948 N N . GLY A 1 265 ? -2.880 4.223 -10.029 1.00 70.25 265 GLY A N 1
ATOM 1949 C CA . GLY A 1 265 ? -3.252 5.625 -10.239 1.00 70.25 265 GLY A CA 1
ATOM 1950 C C . GLY A 1 265 ? -2.083 6.552 -10.602 1.00 70.25 265 GLY A C 1
ATOM 1951 O O . GLY A 1 265 ? -1.252 6.257 -11.463 1.00 70.25 265 GLY A O 1
ATOM 1952 N N . SER A 1 266 ? -2.043 7.708 -9.939 1.00 64.56 266 SER A N 1
ATOM 1953 C CA . SER A 1 266 ? -1.046 8.769 -10.150 1.00 64.56 266 SER A CA 1
ATOM 1954 C C . SER A 1 266 ? 0.236 8.571 -9.309 1.00 64.56 266 SER A C 1
ATOM 1956 O O . SER A 1 266 ? 0.207 7.817 -8.334 1.00 64.56 266 SER A O 1
ATOM 1958 N N . PRO A 1 267 ? 1.361 9.236 -9.661 1.00 63.75 267 PRO A N 1
ATOM 1959 C CA . PRO A 1 267 ? 2.706 8.971 -9.129 1.00 63.75 267 PRO A CA 1
ATOM 1960 C C . PRO A 1 267 ? 2.830 8.857 -7.610 1.00 63.75 267 PRO A C 1
ATOM 1962 O O . PRO A 1 267 ? 2.430 9.770 -6.900 1.00 63.75 267 PRO A O 1
ATOM 1965 N N . GLY A 1 268 ? 3.477 7.805 -7.106 1.00 67.75 268 GLY A N 1
ATOM 1966 C CA . GLY A 1 268 ? 3.936 7.737 -5.714 1.00 67.75 268 GLY A CA 1
ATOM 1967 C C . GLY A 1 268 ? 5.430 8.037 -5.553 1.00 67.75 268 GLY A C 1
ATOM 1968 O O . GLY A 1 268 ? 6.203 7.927 -6.506 1.00 67.75 268 GLY A O 1
ATOM 1969 N N . VAL A 1 269 ? 5.856 8.370 -4.334 1.00 72.62 269 VAL A N 1
ATOM 1970 C CA . VAL A 1 269 ? 7.273 8.356 -3.934 1.00 72.62 269 VAL A CA 1
ATOM 1971 C C . VAL A 1 269 ? 7.484 7.233 -2.926 1.00 72.62 269 VAL A C 1
ATOM 1973 O O . VAL A 1 269 ? 6.801 7.184 -1.901 1.00 72.62 269 VAL A O 1
ATOM 1976 N N . THR A 1 270 ? 8.452 6.357 -3.189 1.00 77.44 270 THR A N 1
ATOM 1977 C CA . THR A 1 270 ? 8.786 5.237 -2.302 1.00 77.44 270 THR A CA 1
ATOM 1978 C C . THR A 1 270 ? 10.279 5.210 -1.995 1.00 77.44 270 THR A C 1
ATOM 1980 O O . THR A 1 270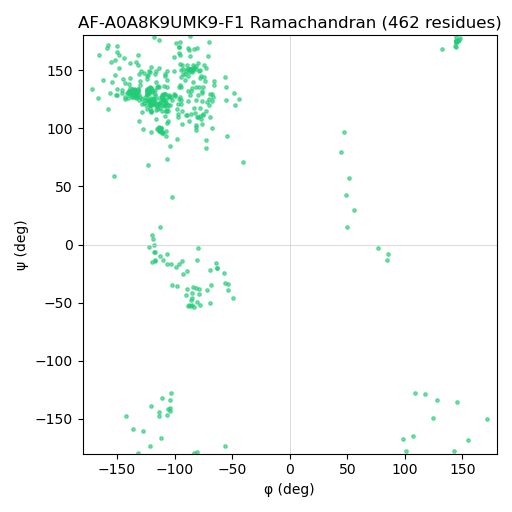 ? 11.106 5.179 -2.909 1.00 77.44 270 THR A O 1
ATOM 1983 N N . LEU A 1 271 ? 10.655 5.218 -0.713 1.00 79.75 271 LEU A N 1
ATOM 1984 C CA . LEU A 1 271 ? 12.073 5.248 -0.330 1.00 79.75 271 LEU A CA 1
ATOM 1985 C C . LEU A 1 271 ? 12.684 3.842 -0.243 1.00 79.75 271 LEU A C 1
ATOM 1987 O O . LEU A 1 271 ? 13.711 3.598 -0.873 1.00 79.75 271 LEU A O 1
ATOM 1991 N N . SER A 1 272 ? 12.067 2.919 0.497 1.00 89.50 272 SER A N 1
ATOM 1992 C CA . SER A 1 272 ? 12.588 1.560 0.689 1.00 89.50 272 SER A CA 1
ATOM 1993 C C . SER A 1 272 ? 11.487 0.503 0.626 1.00 89.50 272 SER A C 1
ATOM 1995 O O . SER A 1 272 ? 10.469 0.627 1.312 1.00 89.50 272 SER A O 1
ATOM 1997 N N . VAL A 1 273 ? 11.700 -0.551 -0.169 1.00 88.62 273 VAL A N 1
ATOM 1998 C CA . VAL A 1 273 ? 10.779 -1.694 -0.297 1.00 88.62 273 VAL A CA 1
ATOM 1999 C C . VAL A 1 273 ? 11.522 -3.020 -0.185 1.00 88.62 273 VAL A C 1
ATOM 2001 O O . VAL A 1 273 ? 12.514 -3.245 -0.874 1.00 88.62 273 VAL A O 1
ATOM 2004 N N . THR A 1 274 ? 10.997 -3.930 0.633 1.00 93.81 274 THR A N 1
ATOM 2005 C CA . THR A 1 274 ? 11.329 -5.361 0.629 1.00 93.81 274 THR A CA 1
ATOM 2006 C C . THR A 1 274 ? 10.092 -6.132 0.172 1.00 93.81 274 THR A C 1
ATOM 2008 O O . THR A 1 274 ? 9.170 -6.362 0.954 1.00 93.81 274 THR A O 1
ATOM 2011 N N . GLY A 1 275 ? 10.043 -6.480 -1.112 1.00 91.19 275 GLY A N 1
ATOM 2012 C CA . GLY A 1 275 ? 8.867 -7.008 -1.806 1.00 91.19 275 GLY A CA 1
ATOM 2013 C C . GLY A 1 275 ? 8.807 -6.543 -3.263 1.00 91.19 275 GLY A C 1
ATOM 2014 O O . GLY A 1 275 ? 9.654 -5.772 -3.714 1.00 91.19 275 GLY A O 1
ATOM 2015 N N . ASN A 1 276 ? 7.827 -7.034 -4.025 1.00 90.88 276 ASN A N 1
ATOM 2016 C CA . ASN A 1 276 ? 7.698 -6.692 -5.445 1.00 90.88 276 ASN A CA 1
ATOM 2017 C C . ASN A 1 276 ? 6.894 -5.400 -5.647 1.00 90.88 276 ASN A C 1
ATOM 2019 O O . ASN A 1 276 ? 5.981 -5.109 -4.871 1.00 90.88 276 ASN A O 1
ATOM 2023 N N . ILE A 1 277 ? 7.178 -4.663 -6.722 1.00 86.81 277 ILE A N 1
ATOM 2024 C CA . ILE A 1 277 ? 6.439 -3.448 -7.091 1.00 86.81 277 ILE A CA 1
ATOM 2025 C C . ILE A 1 277 ? 5.865 -3.579 -8.505 1.00 86.81 277 ILE A C 1
ATOM 2027 O O . ILE A 1 277 ? 6.573 -3.948 -9.441 1.00 86.81 277 ILE A O 1
ATOM 2031 N N . LEU A 1 278 ? 4.589 -3.234 -8.675 1.00 86.94 278 LEU A N 1
ATOM 2032 C CA . LEU A 1 278 ? 3.916 -3.159 -9.971 1.00 86.94 278 LEU A CA 1
ATOM 2033 C C . LEU A 1 278 ? 3.386 -1.740 -10.218 1.00 86.94 278 LEU A C 1
ATOM 2035 O O . LEU A 1 278 ? 2.580 -1.223 -9.447 1.00 86.94 278 LEU A O 1
ATOM 2039 N N . TYR A 1 279 ? 3.812 -1.135 -11.325 1.00 81.25 279 TYR A N 1
ATOM 2040 C CA . TYR A 1 279 ? 3.331 0.147 -11.833 1.00 81.25 279 TYR A CA 1
ATOM 2041 C C . TYR A 1 279 ? 2.492 -0.059 -13.101 1.00 81.25 279 TYR A C 1
ATOM 2043 O O . TYR A 1 279 ? 2.998 -0.544 -14.119 1.00 81.25 279 TYR A O 1
ATOM 2051 N N . THR A 1 280 ? 1.223 0.352 -13.055 1.00 78.50 280 THR A N 1
ATOM 2052 C CA . THR A 1 280 ? 0.296 0.344 -14.209 1.00 78.50 280 THR A CA 1
ATOM 2053 C C . THR A 1 280 ? -0.200 1.733 -14.622 1.00 78.50 280 THR A C 1
ATOM 2055 O O . THR A 1 280 ? -0.709 1.888 -15.727 1.00 78.50 280 THR A O 1
ATOM 2058 N N . GLY A 1 281 ? 0.008 2.752 -13.781 1.00 69.94 281 GLY A N 1
ATOM 2059 C CA . GLY A 1 281 ? -0.373 4.140 -14.056 1.00 69.94 281 GLY A CA 1
ATOM 2060 C C . GLY A 1 281 ? 0.797 5.076 -14.398 1.00 69.94 281 GLY A C 1
ATOM 2061 O O . GLY A 1 281 ? 1.752 4.716 -15.095 1.00 69.94 281 GLY A O 1
ATOM 2062 N N . SER A 1 282 ? 0.705 6.309 -13.896 1.00 64.38 282 SER A N 1
ATOM 2063 C CA . SER A 1 282 ? 1.696 7.376 -14.101 1.00 64.38 282 SER A CA 1
ATOM 2064 C C . SER A 1 282 ? 2.893 7.254 -13.137 1.00 64.38 282 SER A C 1
ATOM 2066 O O . SER A 1 282 ? 2.760 6.681 -12.055 1.00 64.38 282 SER A O 1
ATOM 2068 N N . PRO A 1 283 ? 4.085 7.759 -13.508 1.00 63.22 283 PRO A N 1
ATOM 2069 C CA . PRO A 1 283 ? 5.344 7.251 -12.967 1.00 63.22 283 PRO A CA 1
ATOM 2070 C C . PRO A 1 283 ? 5.710 7.759 -11.576 1.00 63.22 283 PRO A C 1
ATOM 2072 O O . PRO A 1 283 ? 5.794 8.964 -11.360 1.00 63.22 283 PRO A O 1
ATOM 2075 N N . GLY A 1 284 ? 6.031 6.837 -10.666 1.00 68.12 284 GLY A N 1
ATOM 2076 C CA . GLY A 1 284 ? 6.612 7.152 -9.361 1.00 68.12 284 GLY A CA 1
ATOM 2077 C C . GLY A 1 284 ? 8.145 7.236 -9.344 1.00 68.12 284 GLY A C 1
ATOM 2078 O O . GLY A 1 284 ? 8.829 6.816 -10.282 1.00 68.12 284 GLY A O 1
ATOM 2079 N N . VAL A 1 285 ? 8.683 7.735 -8.227 1.00 73.44 285 VAL A N 1
ATOM 2080 C CA . VAL A 1 285 ? 10.122 7.708 -7.905 1.00 73.44 285 VAL A CA 1
ATOM 2081 C C . VAL A 1 285 ? 10.369 6.644 -6.841 1.00 73.44 285 VAL A C 1
ATOM 2083 O O . VAL A 1 285 ? 9.735 6.672 -5.787 1.00 73.44 285 VAL A O 1
ATOM 2086 N N . THR A 1 286 ? 11.297 5.720 -7.095 1.00 79.06 286 THR A N 1
ATOM 2087 C CA . THR A 1 286 ? 11.671 4.653 -6.150 1.00 79.06 286 THR A CA 1
ATOM 2088 C C . THR A 1 286 ? 13.170 4.684 -5.853 1.00 79.06 286 THR A C 1
ATOM 2090 O O . THR A 1 286 ? 13.988 4.617 -6.772 1.00 79.06 286 THR A O 1
ATOM 2093 N N . LEU A 1 287 ? 13.562 4.785 -4.578 1.00 81.19 287 LEU A N 1
ATOM 2094 C CA . LEU A 1 287 ? 14.984 4.876 -4.218 1.00 81.19 287 LEU A CA 1
ATOM 2095 C C . LEU A 1 287 ? 15.645 3.495 -4.078 1.00 81.19 287 LEU A C 1
ATOM 2097 O O . LEU A 1 287 ? 16.674 3.259 -4.710 1.00 81.19 287 LEU A O 1
ATOM 2101 N N . SER A 1 288 ? 15.078 2.587 -3.281 1.00 89.81 288 SER A N 1
ATOM 2102 C CA . SER A 1 288 ? 15.670 1.270 -3.007 1.00 89.81 288 SER A CA 1
ATOM 2103 C C . SER A 1 288 ? 14.626 0.154 -2.985 1.00 89.81 288 SER A C 1
ATOM 2105 O O . SER A 1 288 ? 13.599 0.276 -2.313 1.00 89.81 288 SER A O 1
ATOM 2107 N N . VAL A 1 289 ? 14.897 -0.949 -3.689 1.00 89.12 289 VAL A N 1
ATOM 2108 C CA . VAL A 1 289 ? 14.024 -2.134 -3.745 1.00 89.12 289 VAL A C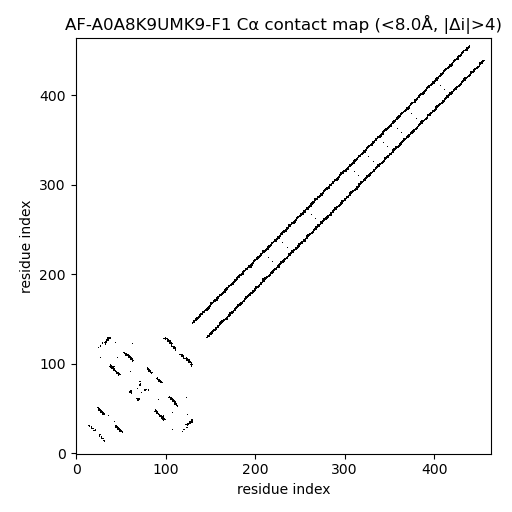A 1
ATOM 2109 C C . VAL A 1 289 ? 14.827 -3.420 -3.580 1.00 89.12 289 VAL A C 1
ATOM 2111 O O . VAL A 1 289 ? 15.820 -3.633 -4.271 1.00 89.12 289 VAL A O 1
ATOM 2114 N N . THR A 1 290 ? 14.352 -4.311 -2.714 1.00 94.25 290 THR A N 1
ATOM 2115 C CA . THR A 1 290 ? 14.745 -5.725 -2.654 1.00 94.25 290 THR A CA 1
ATOM 2116 C C . THR A 1 290 ? 13.538 -6.569 -3.059 1.00 94.25 290 THR A C 1
ATOM 2118 O O . THR A 1 290 ? 12.627 -6.782 -2.262 1.00 94.25 290 THR A O 1
ATOM 2121 N N . GLY A 1 291 ? 13.501 -6.996 -4.319 1.00 91.62 291 GLY A N 1
ATOM 2122 C CA . GLY A 1 291 ? 12.345 -7.611 -4.974 1.00 91.62 291 GLY A CA 1
ATOM 2123 C C . GLY A 1 291 ? 12.256 -7.228 -6.453 1.00 91.62 291 GLY A C 1
ATOM 2124 O O . GLY A 1 291 ? 13.063 -6.444 -6.952 1.00 91.62 291 GLY A O 1
ATOM 2125 N N . ASN A 1 292 ? 11.296 -7.805 -7.179 1.00 91.38 292 ASN A N 1
ATOM 2126 C CA . ASN A 1 292 ? 11.140 -7.544 -8.613 1.00 91.38 292 ASN A CA 1
ATOM 2127 C C . ASN A 1 292 ? 10.279 -6.300 -8.871 1.00 91.38 292 ASN A C 1
ATOM 2129 O O . ASN A 1 292 ? 9.368 -6.001 -8.096 1.00 91.38 292 ASN A O 1
ATOM 2133 N N . ILE A 1 293 ? 10.514 -5.616 -9.991 1.00 87.12 293 ILE A N 1
ATOM 2134 C CA . ILE A 1 293 ? 9.718 -4.457 -10.415 1.00 87.12 293 ILE A CA 1
ATOM 2135 C C . ILE A 1 293 ? 9.153 -4.676 -11.821 1.00 87.12 293 ILE A C 1
ATOM 2137 O O . ILE A 1 293 ? 9.880 -5.056 -12.738 1.00 87.12 293 ILE A O 1
ATOM 2141 N N . LEU A 1 294 ? 7.864 -4.395 -12.007 1.00 87.19 294 LEU A N 1
ATOM 2142 C CA . LEU A 1 294 ? 7.189 -4.413 -13.305 1.00 87.19 294 LEU A CA 1
ATOM 2143 C C . LEU A 1 294 ? 6.597 -3.033 -13.617 1.00 87.19 294 LEU A C 1
ATOM 2145 O O . LEU A 1 294 ? 5.746 -2.531 -12.884 1.00 87.19 294 LEU A O 1
ATOM 2149 N N . TYR A 1 295 ? 7.023 -2.443 -14.733 1.00 81.62 295 TYR A N 1
ATOM 2150 C CA . TYR A 1 295 ? 6.479 -1.215 -15.308 1.00 81.62 295 TYR A CA 1
ATOM 2151 C C . TYR A 1 295 ? 5.669 -1.528 -16.570 1.00 81.62 295 TYR A C 1
ATOM 2153 O O . TYR A 1 295 ? 6.201 -2.061 -17.547 1.00 81.62 295 TYR A O 1
ATOM 2161 N N . THR A 1 296 ? 4.390 -1.152 -16.566 1.00 79.12 296 THR A N 1
ATOM 2162 C CA . THR A 1 296 ? 3.478 -1.268 -17.725 1.00 79.12 296 THR A CA 1
ATOM 2163 C C . THR A 1 296 ? 2.958 0.080 -18.237 1.00 79.12 296 THR A C 1
ATOM 2165 O O . THR A 1 296 ? 2.464 0.153 -19.356 1.00 79.12 296 THR A O 1
ATOM 2168 N N . GLY A 1 297 ? 3.125 1.155 -17.456 1.00 70.94 297 GLY A N 1
ATOM 2169 C CA . GLY A 1 297 ? 2.717 2.519 -17.807 1.00 70.94 297 GLY A CA 1
ATOM 2170 C C . GLY A 1 297 ? 3.869 3.435 -18.250 1.00 70.94 297 GLY A C 1
ATOM 2171 O O . GLY A 1 297 ? 4.640 3.118 -19.157 1.00 70.94 297 GLY A O 1
ATOM 2172 N N . SER A 1 298 ? 3.955 4.606 -17.616 1.00 66.06 298 SER A N 1
ATOM 2173 C CA . SER A 1 298 ? 4.833 5.724 -18.012 1.00 66.06 298 SER A CA 1
ATOM 2174 C C . SER A 1 298 ? 6.193 5.783 -17.258 1.00 66.06 298 SER A C 1
ATOM 2176 O O . SER A 1 298 ? 6.375 5.049 -16.285 1.00 66.06 298 SER A O 1
ATOM 2178 N N . PRO A 1 299 ? 7.155 6.644 -17.683 1.00 64.31 299 PRO A N 1
ATOM 2179 C CA . PRO A 1 299 ? 8.573 6.685 -17.250 1.00 64.31 299 PRO A CA 1
ATOM 2180 C C . PRO A 1 299 ? 8.920 6.800 -15.749 1.00 64.31 299 PRO A C 1
ATOM 2182 O O . PRO A 1 299 ? 9.060 7.905 -15.226 1.00 64.31 299 PRO A O 1
ATOM 2185 N N . GLY A 1 300 ? 9.141 5.683 -15.046 1.00 69.31 300 GLY A N 1
ATOM 2186 C CA . GLY A 1 300 ? 9.612 5.687 -13.647 1.00 69.31 300 GLY A CA 1
ATOM 2187 C C . GLY A 1 300 ? 11.101 6.035 -13.470 1.00 69.31 300 GLY A C 1
ATOM 2188 O O . GLY A 1 300 ? 11.922 5.768 -14.348 1.00 69.31 300 GLY A O 1
ATOM 2189 N N . VAL A 1 301 ? 11.479 6.570 -12.302 1.00 74.62 301 VAL A N 1
ATOM 2190 C CA . VAL A 1 301 ? 12.895 6.722 -11.898 1.00 74.62 301 VAL A CA 1
ATOM 2191 C C . VAL A 1 301 ? 13.207 5.766 -10.753 1.00 74.62 301 VAL A C 1
ATOM 2193 O O . VAL A 1 301 ? 12.557 5.822 -9.707 1.00 74.62 301 VAL A O 1
ATOM 2196 N N . THR A 1 302 ? 14.231 4.928 -10.937 1.00 79.38 302 THR A N 1
ATOM 2197 C CA . THR A 1 302 ? 14.641 3.905 -9.963 1.00 79.38 302 THR A CA 1
ATOM 2198 C C . THR A 1 302 ? 16.134 4.011 -9.657 1.00 79.38 302 THR A C 1
ATOM 2200 O O . THR A 1 302 ? 16.964 3.901 -10.562 1.00 79.38 302 THR A O 1
ATOM 2203 N N . LEU A 1 303 ? 16.515 4.223 -8.393 1.00 80.69 303 LEU A N 1
ATOM 2204 C CA . LEU A 1 303 ? 17.933 4.399 -8.044 1.00 80.69 303 LEU A CA 1
ATOM 2205 C C . LEU A 1 303 ? 18.658 3.059 -7.833 1.00 80.69 303 LEU A C 1
ATOM 2207 O O . LEU A 1 303 ? 19.702 2.844 -8.447 1.00 80.69 303 LEU A O 1
ATOM 2211 N N . SER A 1 304 ? 18.124 2.166 -6.997 1.00 90.25 304 SER A N 1
ATOM 2212 C CA . SER A 1 304 ? 18.763 0.889 -6.652 1.00 90.25 304 SER A CA 1
ATOM 2213 C C . SER A 1 304 ? 17.760 -0.263 -6.574 1.00 90.25 304 SER A C 1
ATOM 2215 O O . SER A 1 304 ? 16.723 -0.140 -5.921 1.00 90.25 304 SER A O 1
ATOM 2217 N N . VAL A 1 305 ? 18.082 -1.394 -7.208 1.00 89.62 305 VAL A N 1
ATOM 2218 C CA . VAL A 1 305 ? 17.261 -2.617 -7.193 1.00 89.62 305 VAL A CA 1
ATOM 2219 C C . VAL A 1 305 ? 18.123 -3.855 -6.966 1.00 89.62 305 VAL A C 1
ATOM 2221 O O . VAL A 1 305 ? 19.129 -4.049 -7.643 1.00 89.62 305 VAL A O 1
ATOM 2224 N N . THR A 1 306 ? 17.690 -4.726 -6.058 1.00 94.62 306 THR A N 1
ATOM 2225 C CA . THR A 1 306 ? 18.155 -6.113 -5.926 1.00 94.62 306 THR A CA 1
ATOM 2226 C C . THR A 1 306 ? 16.987 -7.036 -6.267 1.00 94.62 306 THR A C 1
ATOM 2228 O O . THR A 1 306 ? 16.091 -7.240 -5.451 1.00 94.62 306 THR A O 1
ATOM 2231 N N . GLY A 1 307 ? 16.962 -7.542 -7.498 1.00 91.94 307 GLY A N 1
ATOM 2232 C CA . GLY A 1 307 ? 15.828 -8.235 -8.110 1.00 91.94 307 GLY A CA 1
ATOM 2233 C C . GLY A 1 307 ? 15.713 -7.924 -9.605 1.00 91.94 307 GLY A C 1
ATOM 2234 O O . GLY A 1 307 ? 16.485 -7.131 -10.145 1.00 91.94 307 GLY A O 1
ATOM 2235 N N . ASN A 1 308 ? 14.773 -8.572 -10.296 1.00 91.38 308 ASN A N 1
ATOM 2236 C CA . ASN A 1 308 ? 14.603 -8.389 -11.739 1.00 91.38 308 ASN A CA 1
ATOM 2237 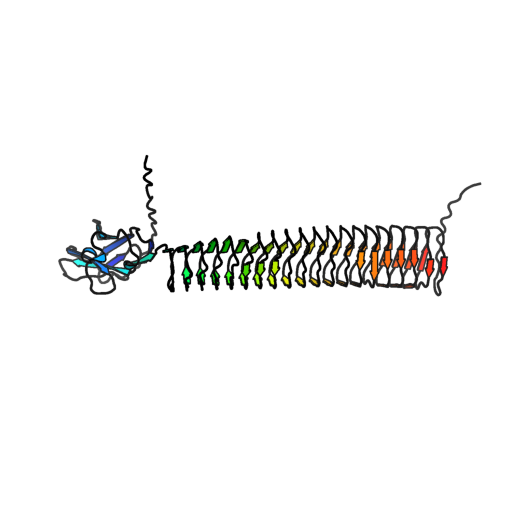C C . ASN A 1 308 ? 13.691 -7.196 -12.055 1.00 91.38 308 ASN A C 1
ATOM 2239 O O . ASN A 1 308 ? 12.762 -6.904 -11.299 1.00 91.38 308 ASN A O 1
ATOM 2243 N N . ILE A 1 309 ? 13.904 -6.548 -13.201 1.00 87.31 309 ILE A N 1
ATOM 2244 C CA . ILE A 1 309 ? 13.061 -5.444 -13.679 1.00 87.31 309 ILE A CA 1
ATOM 2245 C C . ILE A 1 309 ? 12.506 -5.763 -15.069 1.00 87.31 309 ILE A C 1
ATOM 2247 O O . ILE A 1 309 ? 13.251 -6.142 -15.970 1.00 87.31 309 ILE A O 1
ATOM 2251 N N . LEU A 1 310 ? 11.203 -5.565 -15.261 1.00 87.44 310 LEU A N 1
ATOM 2252 C CA . LEU A 1 310 ? 10.527 -5.685 -16.552 1.00 87.44 310 LEU A CA 1
ATOM 2253 C C . LEU A 1 310 ? 9.864 -4.354 -16.927 1.00 87.44 310 LEU A C 1
ATOM 2255 O O . LEU A 1 310 ? 8.998 -3.856 -16.210 1.00 87.44 310 LEU A O 1
ATOM 2259 N N . TYR A 1 311 ? 10.252 -3.798 -18.073 1.00 82.12 311 TYR A N 1
ATOM 2260 C CA . TYR A 1 311 ? 9.653 -2.619 -18.694 1.00 82.12 311 TYR A CA 1
ATOM 2261 C C . TYR A 1 311 ? 8.862 -3.023 -19.943 1.00 82.12 311 TYR A C 1
ATOM 2263 O O . TYR A 1 311 ? 9.422 -3.574 -20.893 1.00 82.12 311 TYR A O 1
ATOM 2271 N N . THR A 1 312 ? 7.564 -2.719 -19.960 1.00 79.56 312 THR A N 1
ATOM 2272 C CA . THR A 1 312 ? 6.661 -2.985 -21.102 1.00 79.56 312 THR A CA 1
ATOM 2273 C C . THR A 1 312 ? 6.015 -1.735 -21.701 1.00 79.56 312 THR A C 1
ATOM 2275 O O . THR A 1 312 ? 5.529 -1.788 -22.825 1.00 79.56 312 THR A O 1
ATOM 2278 N N . GLY A 1 313 ? 6.058 -0.604 -20.989 1.00 72.00 313 GLY A N 1
ATOM 2279 C CA . GLY A 1 313 ? 5.553 0.688 -21.458 1.00 72.00 313 GLY A CA 1
ATOM 2280 C C . GLY A 1 313 ? 6.655 1.662 -21.895 1.00 72.00 313 GLY A C 1
ATOM 2281 O O . GLY A 1 313 ? 7.659 1.282 -22.501 1.00 72.00 313 GLY A O 1
ATOM 2282 N N . SER A 1 314 ? 6.468 2.941 -21.566 1.00 65.44 314 SER A N 1
ATOM 2283 C CA . SER A 1 314 ? 7.435 4.011 -21.850 1.00 65.44 314 SER A CA 1
ATOM 2284 C C . SER A 1 314 ? 8.609 4.003 -20.852 1.00 65.44 314 SER A C 1
ATOM 2286 O O . SER A 1 314 ? 8.442 3.596 -19.701 1.00 65.44 314 SER A O 1
ATOM 2288 N N . PRO A 1 315 ? 9.814 4.436 -21.263 1.00 63.81 315 PRO A N 1
ATOM 2289 C CA . PRO A 1 315 ? 11.057 4.076 -20.580 1.00 63.81 315 PRO A CA 1
ATOM 2290 C C . PRO A 1 315 ? 11.301 4.756 -19.241 1.00 63.81 315 PRO A C 1
ATOM 2292 O O . PRO A 1 315 ? 11.128 5.961 -19.119 1.00 63.81 315 PRO A O 1
ATOM 2295 N N . GLY A 1 316 ? 11.836 4.005 -18.278 1.00 68.44 316 GLY A N 1
ATOM 2296 C CA . GLY A 1 316 ? 12.384 4.553 -17.037 1.00 68.44 316 GLY A CA 1
ATOM 2297 C C . GLY A 1 316 ? 13.902 4.776 -17.058 1.00 68.44 316 GLY A C 1
ATOM 2298 O O . GLY A 1 316 ? 14.628 4.218 -17.887 1.00 68.44 316 GLY A O 1
ATOM 2299 N N . VAL A 1 317 ? 14.392 5.548 -16.084 1.00 74.50 317 VAL A N 1
ATOM 2300 C CA . VAL A 1 317 ? 15.828 5.705 -15.785 1.00 74.50 317 VAL A CA 1
ATOM 2301 C C . VAL A 1 317 ? 16.186 4.819 -14.597 1.00 74.50 317 VAL A C 1
ATOM 2303 O O . VAL A 1 317 ? 15.548 4.905 -13.548 1.00 74.50 317 VAL A O 1
ATOM 2306 N N . THR A 1 318 ? 17.214 3.978 -14.745 1.00 79.56 318 THR A N 1
ATOM 2307 C CA . THR A 1 318 ? 17.654 3.044 -13.691 1.00 79.56 318 THR A CA 1
ATOM 2308 C C . THR A 1 318 ? 19.149 3.205 -13.390 1.00 79.56 318 THR A C 1
ATOM 2310 O O . THR A 1 318 ? 19.982 3.055 -14.285 1.00 79.56 318 THR A O 1
ATOM 2313 N N . LEU A 1 319 ? 19.531 3.514 -12.145 1.00 81.44 319 LEU A N 1
ATOM 2314 C CA . LEU A 1 319 ? 20.941 3.806 -11.819 1.00 81.44 319 LEU A CA 1
ATOM 2315 C C . LEU A 1 319 ? 21.766 2.566 -11.436 1.00 81.44 319 LEU A C 1
ATOM 2317 O O . LEU A 1 319 ? 22.944 2.503 -11.794 1.00 81.44 319 LEU A O 1
ATOM 2321 N N . SER A 1 320 ? 21.195 1.610 -10.704 1.00 90.19 320 SER A N 1
ATOM 2322 C CA . SER A 1 320 ? 21.914 0.426 -10.214 1.00 90.19 320 SER A CA 1
ATOM 2323 C C . SER A 1 320 ? 20.982 -0.776 -10.078 1.00 90.19 320 SER A C 1
ATOM 2325 O O . SER A 1 320 ? 19.944 -0.674 -9.424 1.00 90.19 320 SER A O 1
ATOM 2327 N N . VAL A 1 321 ? 21.354 -1.920 -10.658 1.00 89.94 321 VAL A N 1
ATOM 2328 C CA . VAL A 1 321 ? 20.571 -3.168 -10.586 1.00 89.94 321 VAL A CA 1
ATOM 2329 C C . VAL A 1 321 ? 21.466 -4.365 -10.288 1.00 89.94 321 VAL A C 1
ATOM 2331 O O . VAL A 1 321 ? 22.480 -4.562 -10.949 1.00 89.94 321 VAL A O 1
ATOM 2334 N N . THR A 1 322 ? 21.060 -5.196 -9.333 1.00 94.38 322 THR A N 1
ATOM 2335 C CA . THR A 1 322 ? 21.574 -6.557 -9.125 1.00 94.38 322 THR A CA 1
ATOM 2336 C C . THR A 1 322 ? 20.446 -7.538 -9.432 1.00 94.38 322 THR A C 1
ATOM 2338 O O . THR A 1 322 ? 19.556 -7.742 -8.609 1.00 94.38 322 THR A O 1
ATOM 2341 N N . GLY A 1 323 ? 20.441 -8.092 -10.642 1.00 91.88 323 GLY A N 1
ATOM 2342 C CA . GLY A 1 323 ? 19.332 -8.857 -11.216 1.00 91.88 323 GLY A CA 1
ATOM 2343 C C . GLY A 1 323 ? 19.193 -8.620 -12.722 1.00 91.88 323 GLY A C 1
ATOM 2344 O O . GLY A 1 323 ? 19.925 -7.820 -13.305 1.00 91.88 323 GLY A O 1
ATOM 2345 N N . ASN A 1 324 ? 18.274 -9.337 -13.372 1.00 91.12 324 ASN A N 1
ATOM 2346 C CA . ASN A 1 324 ? 18.089 -9.234 -14.822 1.00 91.12 324 ASN A CA 1
ATOM 2347 C C . ASN A 1 324 ? 17.127 -8.098 -15.193 1.00 91.12 324 ASN A C 1
ATOM 2349 O O . ASN A 1 324 ? 16.192 -7.801 -14.447 1.00 91.12 324 ASN A O 1
ATOM 2353 N N . ILE A 1 325 ? 17.310 -7.505 -16.373 1.00 87.50 325 ILE A N 1
ATOM 2354 C CA . ILE A 1 325 ? 16.432 -6.455 -16.903 1.00 87.50 325 ILE A CA 1
ATOM 2355 C C . ILE A 1 325 ? 15.886 -6.867 -18.271 1.00 87.50 325 ILE A C 1
ATOM 2357 O O . ILE A 1 325 ? 16.645 -7.264 -19.154 1.00 87.50 325 ILE A O 1
ATOM 2361 N N . LEU A 1 326 ? 14.576 -6.734 -18.467 1.00 87.62 326 LEU A N 1
ATOM 2362 C CA . LEU A 1 326 ? 13.905 -6.943 -19.750 1.00 87.62 326 LEU A CA 1
ATOM 2363 C C . LEU A 1 326 ? 13.184 -5.660 -20.182 1.00 87.62 326 LEU A C 1
ATOM 2365 O O . LEU A 1 326 ? 12.318 -5.154 -19.470 1.00 87.62 326 LEU A O 1
ATOM 2369 N N . TYR A 1 327 ? 13.528 -5.155 -21.364 1.00 82.75 327 TYR A N 1
ATOM 2370 C CA . TYR A 1 327 ? 12.874 -4.032 -22.032 1.00 82.75 327 TYR A CA 1
ATOM 2371 C C . TYR A 1 327 ? 12.082 -4.527 -23.249 1.00 82.75 327 TYR A C 1
ATOM 2373 O O . TYR A 1 327 ? 12.649 -5.143 -24.155 1.00 82.75 327 TYR A O 1
ATOM 2381 N N . THR A 1 328 ? 10.783 -4.224 -23.294 1.00 80.75 328 THR A N 1
ATOM 2382 C CA . THR A 1 328 ? 9.892 -4.543 -24.431 1.00 80.75 328 THR A CA 1
ATOM 2383 C C . THR A 1 328 ? 9.203 -3.328 -25.063 1.00 80.75 328 THR A C 1
ATOM 2385 O O . THR A 1 328 ? 8.531 -3.469 -26.078 1.00 80.75 328 THR A O 1
ATOM 2388 N N . GLY A 1 329 ? 9.427 -2.129 -24.511 1.00 71.12 329 GLY A N 1
ATOM 2389 C CA . GLY A 1 329 ? 8.951 -0.852 -25.053 1.00 71.12 329 GLY A CA 1
ATOM 2390 C C . GLY A 1 329 ? 10.077 0.073 -25.541 1.00 71.12 329 GLY A C 1
ATOM 2391 O O . GLY A 1 329 ? 11.116 -0.380 -26.026 1.00 71.12 329 GLY A O 1
ATOM 2392 N N . SER A 1 330 ? 9.854 1.382 -25.404 1.00 65.06 330 SER A N 1
ATOM 2393 C CA . SER A 1 330 ? 10.744 2.467 -25.872 1.00 65.06 330 SER A CA 1
ATOM 2394 C C . SER A 1 330 ? 11.934 2.725 -24.889 1.00 65.06 330 SER A C 1
ATOM 2396 O O . SER A 1 330 ? 12.055 1.994 -23.902 1.00 65.06 330 SER A O 1
ATOM 2398 N N . PRO A 1 331 ? 12.865 3.691 -25.108 1.00 62.75 331 PRO A N 1
ATOM 2399 C CA . PRO A 1 331 ? 14.282 3.525 -24.725 1.00 62.75 331 PRO A CA 1
ATOM 2400 C C . PRO A 1 331 ? 14.683 3.767 -23.264 1.00 62.75 331 PRO A C 1
ATOM 2402 O O . PRO A 1 331 ? 14.769 4.910 -22.813 1.00 62.75 331 PRO A O 1
ATOM 2405 N N . GLY A 1 332 ? 15.028 2.701 -22.540 1.00 64.94 332 GLY A N 1
ATOM 2406 C CA . GLY A 1 332 ? 15.567 2.788 -21.179 1.00 64.94 332 GLY A CA 1
ATOM 2407 C C . GLY A 1 332 ? 17.047 3.191 -21.117 1.00 64.94 332 GLY A C 1
ATOM 2408 O O . GLY A 1 332 ? 17.859 2.745 -21.931 1.00 64.94 332 GLY A O 1
ATOM 2409 N N . VAL A 1 333 ? 17.403 3.981 -20.097 1.00 74.62 333 VAL A N 1
ATOM 2410 C CA . VAL A 1 333 ? 18.800 4.285 -19.734 1.00 74.62 333 VAL A CA 1
ATOM 2411 C C . VAL A 1 333 ? 19.163 3.546 -18.451 1.00 74.62 333 VAL A C 1
ATOM 2413 O O . VAL A 1 333 ? 18.500 3.721 -17.421 1.00 74.62 333 VAL A O 1
ATOM 2416 N N . THR A 1 334 ? 20.243 2.765 -18.493 1.00 79.38 334 THR A N 1
ATOM 2417 C CA . THR A 1 334 ? 20.737 2.011 -17.332 1.00 79.38 334 THR A CA 1
ATOM 2418 C C . THR A 1 334 ? 22.206 2.324 -17.048 1.00 79.38 334 THR A C 1
ATOM 2420 O O . THR A 1 334 ? 23.062 2.165 -17.920 1.00 79.38 334 THR A O 1
ATOM 2423 N N . ARG A 1 335 ? 22.537 2.761 -15.825 1.00 85.81 335 ARG A N 1
ATOM 2424 C CA . ARG A 1 335 ? 23.924 3.153 -15.501 1.00 85.81 335 ARG A CA 1
ATOM 2425 C C . ARG A 1 335 ? 24.819 1.977 -15.094 1.00 85.81 335 ARG A C 1
ATOM 2427 O O . ARG A 1 335 ? 25.946 1.907 -15.570 1.00 85.81 335 ARG A O 1
ATOM 2434 N N . SER A 1 336 ? 24.358 1.083 -14.220 1.00 90.25 336 SER A N 1
ATOM 2435 C CA . SER A 1 336 ? 25.142 -0.073 -13.760 1.00 90.25 336 SER A CA 1
ATOM 2436 C C . SER A 1 336 ? 24.252 -1.291 -13.517 1.00 90.25 336 SER A C 1
ATOM 2438 O O . SER A 1 336 ? 23.196 -1.163 -12.892 1.00 90.25 336 SER A O 1
ATOM 2440 N N . VA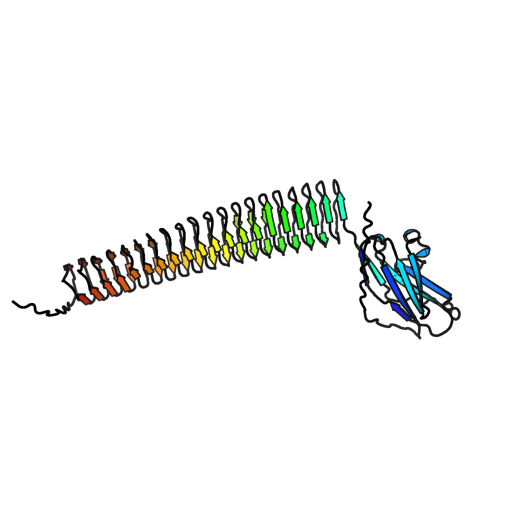L A 1 337 ? 24.664 -2.459 -14.019 1.00 89.88 337 VAL A N 1
ATOM 2441 C CA . VAL A 1 337 ? 23.928 -3.727 -13.882 1.00 89.88 337 VAL A CA 1
ATOM 2442 C C . VAL A 1 337 ? 24.870 -4.881 -13.554 1.00 89.88 337 VAL A C 1
ATOM 2444 O O . VAL A 1 337 ? 25.870 -5.079 -14.241 1.00 89.88 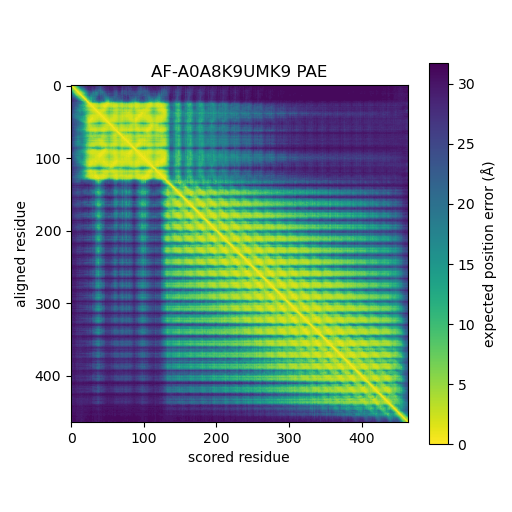337 VAL A O 1
ATOM 2447 N N . THR A 1 338 ? 24.494 -5.691 -12.569 1.00 93.94 338 THR A N 1
ATOM 2448 C CA . THR A 1 338 ? 25.042 -7.027 -12.310 1.00 93.94 338 THR A CA 1
ATOM 2449 C C . THR A 1 338 ? 23.933 -8.044 -12.570 1.00 93.94 338 THR A C 1
ATOM 2451 O O . THR A 1 338 ? 23.057 -8.245 -11.730 1.00 93.94 338 THR A O 1
ATOM 2454 N N . GLY A 1 339 ? 23.933 -8.644 -13.758 1.00 91.31 339 GLY A N 1
ATOM 2455 C CA . GLY A 1 339 ? 22.847 -9.468 -14.291 1.00 91.31 339 GLY A CA 1
ATOM 2456 C C . GLY A 1 339 ? 22.691 -9.300 -15.804 1.00 91.31 339 GLY A C 1
ATOM 2457 O O . GLY A 1 339 ? 23.390 -8.500 -16.425 1.00 91.31 339 GLY A O 1
ATOM 2458 N N . ASN A 1 340 ? 21.797 -10.078 -16.418 1.00 91.25 340 ASN A N 1
ATOM 2459 C CA . ASN A 1 340 ? 21.603 -10.047 -17.870 1.00 91.25 340 ASN A CA 1
ATOM 2460 C C . ASN A 1 340 ? 20.597 -8.966 -18.286 1.00 91.25 340 ASN A C 1
ATOM 2462 O O . ASN A 1 340 ? 19.647 -8.681 -17.555 1.00 91.25 340 ASN A O 1
ATOM 2466 N N . ILE A 1 341 ? 20.759 -8.415 -19.487 1.00 87.50 341 ILE A N 1
ATOM 2467 C CA . ILE A 1 341 ? 19.849 -7.420 -20.064 1.00 87.50 341 ILE A CA 1
ATOM 2468 C C . ILE A 1 341 ? 19.329 -7.926 -21.411 1.00 87.50 341 ILE A C 1
ATOM 2470 O O . ILE A 1 341 ? 20.114 -8.311 -22.275 1.00 87.50 341 ILE A O 1
ATOM 2474 N N . LEU A 1 342 ? 18.014 -7.896 -21.613 1.00 87.62 342 LEU A N 1
ATOM 2475 C CA . LEU A 1 342 ? 17.370 -8.215 -22.887 1.00 87.62 342 LEU A CA 1
ATOM 2476 C C . LEU A 1 342 ? 16.541 -7.017 -23.365 1.00 87.62 342 LEU A C 1
ATOM 2478 O O . LEU A 1 342 ? 15.604 -6.586 -22.696 1.00 87.62 342 LEU A O 1
ATOM 2482 N N . TYR A 1 343 ? 16.876 -6.500 -24.543 1.00 83.00 343 TYR A N 1
ATOM 2483 C CA . TYR A 1 343 ? 16.119 -5.491 -25.274 1.00 83.00 343 TYR A CA 1
ATOM 2484 C C . TYR A 1 343 ? 15.360 -6.151 -26.428 1.00 83.00 343 TYR A C 1
ATOM 2486 O O . TYR A 1 343 ? 15.955 -6.819 -27.276 1.00 83.00 343 TYR A O 1
ATOM 2494 N N . THR A 1 344 ? 14.052 -5.923 -26.488 1.00 82.12 344 THR A N 1
ATOM 2495 C CA . THR A 1 344 ? 13.176 -6.337 -27.604 1.00 82.12 344 THR A CA 1
ATOM 2496 C C . THR A 1 344 ? 12.538 -5.149 -28.341 1.00 82.12 344 THR A C 1
ATOM 2498 O O . THR A 1 344 ? 11.950 -5.338 -29.398 1.00 82.12 344 THR A O 1
ATOM 2501 N N . GLY A 1 345 ? 12.723 -3.922 -27.828 1.00 71.69 345 GLY A N 1
ATOM 2502 C CA . GLY A 1 345 ? 12.290 -2.657 -28.440 1.00 71.69 345 GLY A CA 1
ATOM 2503 C C . GLY A 1 345 ? 13.446 -1.743 -28.888 1.00 71.69 345 GLY A C 1
ATOM 2504 O O . GLY A 1 345 ? 14.482 -2.218 -29.359 1.00 71.69 345 GLY A O 1
ATOM 2505 N N . SER A 1 346 ? 13.268 -0.423 -28.748 1.00 67.31 346 SER A N 1
ATOM 2506 C CA . SER A 1 346 ? 14.055 0.605 -29.457 1.00 67.31 346 SER A CA 1
ATOM 2507 C C . SER A 1 346 ? 14.184 1.939 -28.704 1.00 67.31 346 SER A C 1
ATOM 2509 O O . SER A 1 346 ? 13.159 2.433 -28.234 1.00 67.31 346 SER A O 1
ATOM 2511 N N . PRO A 1 347 ? 15.311 2.687 -28.795 1.00 65.81 347 PRO A N 1
ATOM 2512 C CA . PRO A 1 347 ? 16.728 2.330 -28.552 1.00 65.81 347 PRO A CA 1
ATOM 2513 C C . PRO A 1 347 ? 17.070 1.743 -27.155 1.00 65.81 347 PRO A C 1
ATOM 2515 O O . PRO A 1 347 ? 16.195 1.569 -26.316 1.00 65.81 347 PRO A O 1
ATOM 2518 N N . GLY A 1 348 ? 18.360 1.531 -26.852 1.00 64.88 348 GLY A N 1
ATOM 2519 C CA . GLY A 1 348 ? 18.875 1.271 -25.494 1.00 64.88 348 GLY A CA 1
ATOM 2520 C C . GLY A 1 348 ? 20.268 1.869 -25.229 1.00 64.88 348 GLY A C 1
ATOM 2521 O O . GLY A 1 348 ? 21.127 1.872 -26.112 1.00 64.88 348 GLY A O 1
ATOM 2522 N N . VAL A 1 349 ? 20.508 2.373 -24.010 1.00 71.69 349 VAL A N 1
ATOM 2523 C CA . VAL A 1 349 ? 21.818 2.910 -23.575 1.00 71.69 349 VAL A CA 1
ATOM 2524 C C . VAL A 1 349 ? 22.212 2.325 -22.220 1.00 71.69 349 VAL A C 1
ATOM 2526 O O . VAL A 1 349 ? 21.482 2.465 -21.236 1.00 71.69 349 VAL A O 1
ATOM 2529 N N . THR A 1 350 ? 23.393 1.708 -22.158 1.00 74.00 350 THR A N 1
ATOM 2530 C CA . THR A 1 350 ? 23.919 1.028 -20.961 1.00 74.00 350 THR A CA 1
ATOM 2531 C C . THR A 1 350 ? 25.377 1.415 -20.695 1.00 74.00 350 THR A C 1
ATOM 2533 O O . THR A 1 350 ? 26.214 1.335 -21.594 1.00 74.00 350 THR A O 1
ATOM 2536 N N . LEU A 1 351 ? 25.688 1.869 -19.469 1.00 77.62 351 LEU A N 1
ATOM 2537 C CA . LEU A 1 351 ? 27.006 2.455 -19.143 1.00 77.62 351 LEU A CA 1
ATOM 2538 C C . LEU A 1 351 ? 28.010 1.511 -18.455 1.00 77.62 351 LEU A C 1
ATOM 2540 O O . LEU A 1 351 ? 29.201 1.823 -18.422 1.00 77.62 351 LEU A O 1
ATOM 2544 N N . SER A 1 352 ? 27.544 0.418 -17.850 1.00 88.81 352 SER A N 1
ATOM 2545 C CA . SER A 1 352 ? 28.394 -0.610 -17.243 1.00 88.81 352 SER A CA 1
ATOM 2546 C C . SER A 1 352 ? 27.565 -1.859 -16.949 1.00 88.81 352 SER A C 1
ATOM 2548 O O . SER A 1 352 ? 26.529 -1.764 -16.285 1.00 88.81 352 SER A O 1
ATOM 2550 N N . VAL A 1 353 ? 28.000 -3.025 -17.431 1.00 88.50 353 VAL A N 1
ATOM 2551 C CA . VAL A 1 353 ? 27.265 -4.290 -17.250 1.00 88.50 353 VAL A CA 1
ATOM 2552 C C . VAL A 1 353 ? 28.210 -5.436 -16.902 1.00 88.50 353 VAL A C 1
ATOM 2554 O O . VAL A 1 353 ? 29.192 -5.671 -17.602 1.00 88.50 353 VAL A O 1
ATOM 2557 N N . THR A 1 354 ? 27.883 -6.181 -15.848 1.00 93.06 354 THR A N 1
ATOM 2558 C CA . THR A 1 354 ? 28.466 -7.488 -15.514 1.00 93.06 354 THR A CA 1
ATOM 2559 C C . THR A 1 354 ? 27.397 -8.554 -15.738 1.00 93.06 354 THR A C 1
ATOM 2561 O O . THR A 1 354 ? 26.536 -8.769 -14.886 1.00 93.06 354 THR A O 1
ATOM 2564 N N . GLY A 1 355 ? 27.410 -9.180 -16.911 1.00 90.81 355 GLY A N 1
ATOM 2565 C CA . GLY A 1 355 ? 26.359 -10.072 -17.401 1.00 90.81 355 GLY A CA 1
ATOM 2566 C C . GLY A 1 355 ? 26.190 -9.975 -18.917 1.00 90.81 355 GLY A C 1
ATOM 2567 O O . GLY A 1 355 ? 26.853 -9.177 -19.578 1.00 90.81 355 GLY A O 1
ATOM 2568 N N . ASN A 1 356 ? 25.323 -10.814 -19.486 1.00 90.81 356 ASN A N 1
ATOM 2569 C CA . ASN A 1 356 ? 25.112 -10.848 -20.935 1.00 90.81 356 ASN A CA 1
ATOM 2570 C C . ASN A 1 356 ? 24.084 -9.801 -21.377 1.00 90.81 356 ASN A C 1
ATOM 2572 O O . ASN A 1 356 ? 23.127 -9.522 -20.653 1.00 90.81 356 ASN A O 1
ATOM 2576 N N . ILE A 1 357 ? 24.240 -9.269 -22.588 1.00 87.12 357 ILE A N 1
ATOM 2577 C CA . ILE A 1 357 ? 23.310 -8.307 -23.190 1.00 87.12 357 ILE A CA 1
ATOM 2578 C C . ILE A 1 357 ? 22.798 -8.860 -24.517 1.00 87.12 357 ILE A C 1
ATOM 2580 O O . ILE A 1 357 ? 23.578 -9.303 -25.356 1.00 87.12 357 ILE A O 1
ATOM 2584 N N . ILE A 1 358 ? 21.487 -8.817 -24.726 1.00 87.50 358 ILE A N 1
ATOM 2585 C CA . ILE A 1 358 ? 20.841 -9.269 -25.957 1.00 87.50 358 ILE A CA 1
ATOM 2586 C C . ILE A 1 358 ? 19.972 -8.135 -26.503 1.00 87.50 358 ILE A C 1
ATOM 2588 O O . ILE A 1 358 ? 19.104 -7.624 -25.800 1.00 87.50 358 ILE A O 1
ATOM 2592 N N . TYR A 1 359 ? 20.172 -7.774 -27.766 1.00 83.62 359 TYR A N 1
ATOM 2593 C CA . TYR A 1 359 ? 19.346 -6.841 -28.527 1.00 83.62 359 TYR A CA 1
ATOM 2594 C C . TYR A 1 359 ? 18.622 -7.601 -29.640 1.00 83.62 359 TYR A C 1
ATOM 2596 O O . TYR A 1 359 ? 19.256 -8.151 -30.534 1.00 83.62 359 TYR A O 1
ATOM 2604 N N . THR A 1 360 ? 17.294 -7.623 -29.607 1.00 82.50 360 THR A N 1
ATOM 2605 C CA . THR A 1 360 ? 16.440 -8.172 -30.684 1.00 82.50 360 THR A CA 1
ATOM 2606 C C . THR A 1 360 ? 15.662 -7.082 -31.434 1.00 82.50 360 THR A C 1
ATOM 2608 O O . THR A 1 360 ? 15.181 -7.338 -32.532 1.00 82.50 360 THR A O 1
ATOM 2611 N N . GLY A 1 361 ? 15.617 -5.861 -30.882 1.00 71.69 361 GLY A N 1
ATOM 2612 C CA . GLY A 1 361 ? 15.226 -4.616 -31.559 1.00 71.69 361 GLY A CA 1
ATOM 2613 C C . GLY A 1 361 ? 16.431 -3.696 -31.840 1.00 71.69 361 GLY A C 1
ATOM 2614 O O . GLY A 1 361 ? 17.532 -4.184 -32.085 1.00 71.69 361 GLY A O 1
ATOM 2615 N N . SER A 1 362 ? 16.247 -2.368 -31.807 1.00 66.06 362 SER A N 1
ATOM 2616 C CA . SER A 1 362 ? 17.131 -1.408 -32.513 1.00 66.06 362 SER A CA 1
ATOM 2617 C C . SER A 1 362 ? 17.022 0.048 -32.023 1.00 66.06 362 SER A C 1
ATOM 2619 O O . SER A 1 362 ? 15.889 0.506 -31.923 1.00 66.06 362 SER A O 1
ATOM 2621 N N . PRO A 1 363 ? 18.075 0.891 -31.894 1.00 69.50 363 PRO A N 1
ATOM 2622 C CA . PRO A 1 363 ? 19.516 0.644 -31.735 1.00 69.50 363 PRO A CA 1
ATOM 2623 C C . PRO A 1 363 ? 19.986 0.355 -30.303 1.00 69.50 363 PRO A C 1
ATOM 2625 O O . PRO A 1 363 ? 19.217 0.473 -29.353 1.00 69.50 363 PRO A O 1
ATOM 2628 N N . GLY A 1 364 ? 21.295 0.139 -30.148 1.00 63.19 364 GLY A N 1
ATOM 2629 C CA . GLY A 1 364 ? 22.001 0.199 -28.864 1.00 63.19 364 GLY A CA 1
ATOM 2630 C C . GLY A 1 364 ? 23.320 0.988 -28.896 1.00 63.19 364 GLY A C 1
ATOM 2631 O O . GLY A 1 364 ? 23.963 1.096 -29.939 1.00 63.19 364 GLY A O 1
ATOM 2632 N N . VAL A 1 365 ? 23.766 1.484 -27.735 1.00 62.44 365 VAL A N 1
ATOM 2633 C CA . VAL A 1 365 ? 25.189 1.785 -27.471 1.00 62.44 365 VAL A CA 1
ATOM 2634 C C . VAL A 1 365 ? 25.568 1.326 -26.062 1.00 62.44 365 VAL A C 1
ATOM 2636 O O . VAL A 1 365 ? 24.875 1.649 -25.095 1.00 62.44 365 VAL A O 1
ATOM 2639 N N . THR A 1 366 ? 26.682 0.594 -25.944 1.00 65.75 366 THR A N 1
ATOM 2640 C CA . THR A 1 366 ? 27.191 0.066 -24.662 1.00 65.75 366 THR A CA 1
ATOM 2641 C C . THR A 1 366 ? 28.590 0.572 -24.314 1.00 65.75 366 THR A C 1
ATOM 2643 O O . THR A 1 366 ? 29.531 0.476 -25.109 1.00 65.75 366 THR A O 1
ATOM 2646 N N . LEU A 1 367 ? 28.745 1.042 -23.077 1.00 66.38 367 LEU A N 1
ATOM 2647 C CA . LEU A 1 367 ? 30.022 1.373 -22.448 1.00 66.38 367 LEU A CA 1
ATOM 2648 C C . LEU A 1 367 ? 30.362 0.255 -21.440 1.00 66.38 367 LEU A C 1
ATOM 2650 O O . LEU A 1 367 ? 29.524 -0.085 -20.616 1.00 66.38 367 LEU A O 1
ATOM 2654 N N . SER A 1 368 ? 31.571 -0.312 -21.517 1.00 85.62 368 SER A N 1
ATOM 2655 C CA . SER A 1 368 ? 32.136 -1.308 -20.580 1.00 85.62 368 SER A CA 1
ATOM 2656 C C . SER A 1 368 ? 31.237 -2.506 -20.194 1.00 85.62 368 SER A C 1
ATOM 2658 O O . SER A 1 368 ? 30.449 -2.448 -19.245 1.00 85.62 368 SER A O 1
ATOM 2660 N N . VAL A 1 369 ? 31.412 -3.640 -20.880 1.00 87.56 369 VAL A N 1
ATOM 2661 C CA . VAL A 1 369 ? 30.691 -4.897 -20.593 1.00 87.56 369 VAL A CA 1
ATOM 2662 C C . VAL A 1 369 ? 31.651 -6.005 -20.169 1.00 87.56 369 VAL A C 1
ATOM 2664 O O . VAL A 1 369 ? 32.647 -6.250 -20.841 1.00 87.56 369 VAL A O 1
ATOM 2667 N N . THR A 1 370 ? 31.326 -6.717 -19.091 1.00 92.00 370 THR A N 1
ATOM 2668 C CA . THR A 1 370 ? 31.932 -8.006 -18.717 1.00 92.00 370 THR A CA 1
ATOM 2669 C C . THR A 1 370 ? 30.882 -9.099 -18.894 1.00 92.00 370 THR A C 1
ATOM 2671 O O . THR A 1 370 ? 30.020 -9.283 -18.036 1.00 92.00 370 THR A O 1
ATOM 2674 N N . GLY A 1 371 ? 30.916 -9.787 -20.033 1.00 89.88 371 GLY A N 1
ATOM 2675 C CA . GLY A 1 371 ? 29.876 -10.713 -20.483 1.00 89.88 371 GLY A CA 1
ATOM 2676 C C . GLY A 1 371 ? 29.701 -10.690 -22.002 1.00 89.88 371 GLY A C 1
ATOM 2677 O O . GLY A 1 371 ? 30.356 -9.918 -22.701 1.00 89.88 371 GLY A O 1
ATOM 2678 N N . ASN A 1 372 ? 28.840 -11.563 -22.530 1.00 90.38 372 ASN A N 1
ATOM 2679 C CA . ASN A 1 372 ? 28.629 -11.676 -23.976 1.00 90.38 372 ASN A CA 1
ATOM 2680 C C . ASN A 1 372 ? 27.561 -10.694 -24.475 1.00 90.38 372 ASN A C 1
ATOM 2682 O O . ASN A 1 372 ? 26.617 -10.379 -23.749 1.00 90.38 372 ASN A O 1
ATOM 2686 N N . ILE A 1 373 ? 27.671 -10.259 -25.731 1.00 86.50 373 ILE A N 1
ATOM 2687 C CA . ILE A 1 373 ? 26.718 -9.348 -26.375 1.00 86.50 373 ILE A CA 1
ATOM 2688 C C . ILE A 1 373 ? 26.179 -9.974 -27.665 1.00 86.50 373 ILE A C 1
ATOM 2690 O O . ILE A 1 373 ? 26.950 -10.422 -28.511 1.00 86.50 373 ILE A O 1
ATOM 2694 N N . LEU A 1 374 ? 24.858 -9.976 -27.836 1.00 87.50 374 LEU A N 1
ATOM 2695 C CA . LEU A 1 374 ? 24.167 -10.419 -29.048 1.00 87.50 374 LEU A CA 1
ATOM 2696 C C . LEU A 1 374 ? 23.363 -9.263 -29.652 1.00 87.50 374 LEU A C 1
ATOM 2698 O O . LEU A 1 374 ? 22.499 -8.701 -28.985 1.00 87.50 374 LEU A O 1
ATOM 2702 N N . TYR A 1 375 ? 23.605 -8.957 -30.924 1.00 83.75 375 TYR A N 1
ATOM 2703 C CA . TYR A 1 375 ? 22.823 -8.033 -31.745 1.00 83.75 375 TYR A CA 1
ATOM 2704 C C . TYR A 1 375 ? 22.086 -8.804 -32.846 1.00 83.75 375 TYR A C 1
ATOM 2706 O O . TYR A 1 375 ? 22.684 -9.164 -33.861 1.00 83.75 375 TYR A O 1
ATOM 2714 N N . ALA A 1 376 ? 20.796 -9.058 -32.637 1.00 81.38 376 ALA A N 1
ATOM 2715 C CA . ALA A 1 376 ? 19.899 -9.718 -33.586 1.00 81.38 376 ALA A CA 1
ATOM 2716 C C . ALA A 1 376 ? 18.974 -8.738 -34.329 1.00 81.38 376 ALA A C 1
ATOM 2718 O O . ALA A 1 376 ? 18.718 -8.919 -35.518 1.00 81.38 376 ALA A O 1
ATOM 2719 N N . GLY A 1 377 ? 18.535 -7.669 -33.658 1.00 65.12 377 GLY A N 1
ATOM 2720 C CA . GLY A 1 377 ? 18.028 -6.453 -34.301 1.00 65.12 377 GLY A CA 1
ATOM 2721 C C . GLY A 1 377 ? 19.162 -5.431 -34.465 1.00 65.12 377 GLY A C 1
ATOM 2722 O O . GLY A 1 377 ? 20.163 -5.482 -33.752 1.00 65.12 377 GLY A O 1
ATOM 2723 N N . SER A 1 378 ? 19.054 -4.528 -35.442 1.00 64.94 378 SER A N 1
ATOM 2724 C CA . SER A 1 378 ? 20.155 -3.625 -35.851 1.00 64.94 378 SER A CA 1
ATOM 2725 C C . SER A 1 378 ? 19.727 -2.164 -35.720 1.00 64.94 378 SER A C 1
ATOM 2727 O O . SER A 1 378 ? 18.624 -1.915 -36.214 1.00 64.94 378 SER A O 1
ATOM 2729 N N . PRO A 1 379 ? 20.480 -1.175 -35.161 1.00 72.75 379 PRO A N 1
ATOM 2730 C CA . PRO A 1 379 ? 21.963 -1.007 -35.088 1.00 72.75 379 PRO A CA 1
ATOM 2731 C C . PRO A 1 379 ? 22.669 -1.086 -33.709 1.00 72.75 379 PRO A C 1
ATOM 2733 O O . PRO A 1 379 ? 22.004 -1.062 -32.678 1.00 72.75 379 PRO A O 1
ATOM 2736 N N . GLY A 1 380 ? 24.017 -1.023 -33.671 1.00 60.38 380 GLY A N 1
ATOM 2737 C CA . GLY A 1 380 ? 24.798 -0.926 -32.414 1.00 60.38 380 GLY A CA 1
ATOM 2738 C C . GLY A 1 380 ? 26.134 -0.143 -32.450 1.00 60.38 380 GLY A C 1
ATOM 2739 O O . GLY A 1 380 ? 26.710 0.057 -33.516 1.00 60.38 380 GLY A O 1
ATOM 2740 N N . VAL A 1 381 ? 26.669 0.245 -31.277 1.00 65.38 381 VAL A N 1
ATOM 2741 C CA . VAL A 1 381 ? 28.101 0.587 -31.050 1.00 65.38 381 VAL A CA 1
ATOM 2742 C C . VAL A 1 381 ? 28.567 0.115 -29.656 1.00 65.38 381 VAL A C 1
ATOM 2744 O O . VAL A 1 381 ? 27.851 0.291 -28.671 1.00 65.38 381 VAL A O 1
ATOM 2747 N N . THR A 1 382 ? 29.782 -0.430 -29.536 1.00 64.31 382 THR A N 1
ATOM 2748 C CA . THR A 1 382 ? 30.354 -0.938 -28.264 1.00 64.31 382 THR A CA 1
ATOM 2749 C C . THR A 1 382 ? 31.770 -0.432 -27.997 1.00 64.31 382 THR A C 1
ATOM 2751 O O . THR A 1 382 ? 32.645 -0.558 -28.853 1.00 64.31 382 THR A O 1
ATOM 2754 N N . LEU A 1 383 ? 32.029 0.121 -26.804 1.00 66.06 383 LEU A N 1
ATOM 2755 C CA . LEU A 1 383 ? 33.314 0.786 -26.525 1.00 66.06 383 LEU A CA 1
ATOM 2756 C C . LEU A 1 383 ? 34.411 -0.124 -25.945 1.00 66.06 383 LEU A C 1
ATOM 2758 O O . LEU A 1 383 ? 35.562 -0.037 -26.364 1.00 66.06 383 LEU A O 1
ATOM 2762 N N . SER A 1 384 ? 34.062 -0.979 -24.983 1.00 84.56 384 SER A N 1
ATOM 2763 C CA . SER A 1 384 ? 34.979 -1.926 -24.335 1.00 84.56 384 SER A CA 1
ATOM 2764 C C . SER A 1 384 ? 34.197 -3.151 -23.873 1.00 84.56 384 SER A C 1
ATOM 2766 O O . SER A 1 384 ? 33.163 -2.992 -23.215 1.00 84.56 384 SER A O 1
ATOM 2768 N N . VAL A 1 385 ? 34.656 -4.351 -24.233 1.00 86.19 385 VAL A N 1
ATOM 2769 C CA . VAL A 1 385 ? 33.980 -5.620 -23.918 1.00 86.19 385 VAL A CA 1
ATOM 2770 C C . VAL A 1 385 ? 34.993 -6.681 -23.491 1.00 86.19 385 VAL A C 1
ATOM 2772 O O . VAL A 1 385 ? 35.944 -6.959 -24.216 1.00 86.19 385 VAL A O 1
ATOM 2775 N N . THR A 1 386 ? 34.746 -7.319 -22.351 1.00 90.50 386 THR A N 1
ATOM 2776 C CA . THR A 1 386 ? 35.412 -8.546 -21.895 1.00 90.50 386 THR A CA 1
ATOM 2777 C C . THR A 1 386 ? 34.408 -9.690 -22.018 1.00 90.50 386 THR A C 1
ATOM 2779 O O . THR A 1 386 ? 33.577 -9.899 -21.133 1.00 90.50 386 THR A O 1
ATOM 2782 N N . GLY A 1 387 ? 34.437 -10.393 -23.148 1.00 88.56 387 GLY A N 1
ATOM 2783 C CA . GLY A 1 387 ? 33.427 -11.372 -23.554 1.00 88.56 387 GLY A CA 1
ATOM 2784 C C . GLY A 1 387 ? 33.246 -11.420 -25.072 1.00 88.56 387 GLY A C 1
ATOM 2785 O O . GLY A 1 387 ? 33.893 -10.677 -25.809 1.00 88.56 387 GLY A O 1
ATOM 2786 N N . ASN A 1 388 ? 32.387 -12.320 -25.556 1.00 88.06 388 ASN A N 1
ATOM 2787 C CA . ASN A 1 388 ? 32.174 -12.507 -26.994 1.00 88.06 388 ASN A CA 1
ATOM 2788 C C . ASN A 1 388 ? 31.066 -11.589 -27.533 1.00 88.06 388 ASN A C 1
ATOM 2790 O O . ASN A 1 388 ? 30.109 -11.287 -26.819 1.00 88.06 388 ASN A O 1
ATOM 2794 N N . ILE A 1 389 ? 31.155 -11.204 -28.806 1.00 84.38 389 ILE A N 1
ATOM 2795 C CA . ILE A 1 389 ? 30.143 -10.389 -29.495 1.00 84.38 389 ILE A CA 1
ATOM 2796 C C . ILE A 1 389 ? 29.638 -11.124 -30.743 1.00 84.38 389 ILE A C 1
ATOM 2798 O O . ILE A 1 389 ? 30.431 -11.577 -31.567 1.00 84.38 389 ILE A O 1
ATOM 2802 N N . LEU A 1 390 ? 28.320 -11.213 -30.908 1.00 86.69 390 LEU A N 1
ATOM 2803 C CA . LEU A 1 390 ? 27.660 -11.807 -32.073 1.00 86.69 390 LEU A CA 1
ATOM 2804 C C . LEU A 1 390 ? 26.729 -10.787 -32.738 1.00 86.69 390 LEU A C 1
ATOM 2806 O O . LEU A 1 390 ? 25.832 -10.249 -32.092 1.00 86.69 390 LEU A O 1
ATOM 2810 N N . TYR A 1 391 ? 26.917 -10.562 -34.038 1.00 81.88 391 TYR A N 1
ATOM 2811 C CA . TYR A 1 391 ? 26.047 -9.753 -34.890 1.00 81.88 391 TYR A CA 1
ATOM 2812 C C . TYR A 1 391 ? 25.326 -10.637 -35.921 1.00 81.88 391 TYR A C 1
ATOM 2814 O O . TYR A 1 391 ? 25.973 -11.263 -36.771 1.00 81.88 391 TYR A O 1
ATOM 2822 N N . THR A 1 392 ? 23.989 -10.647 -35.886 1.00 77.25 392 THR A N 1
ATOM 2823 C CA . THR A 1 392 ? 23.124 -11.349 -36.859 1.00 77.25 392 THR A CA 1
ATOM 2824 C C . THR A 1 392 ? 22.286 -10.429 -37.749 1.00 77.25 392 THR A C 1
ATOM 2826 O O . THR A 1 392 ? 21.355 -10.885 -38.405 1.00 77.25 392 THR A O 1
ATOM 2829 N N . GLY A 1 393 ? 22.636 -9.139 -37.789 1.00 68.31 393 GLY A N 1
ATOM 2830 C CA . GLY A 1 393 ? 22.014 -8.109 -38.626 1.00 68.31 393 GLY A CA 1
ATOM 2831 C C . GLY A 1 393 ? 23.036 -7.104 -39.180 1.00 68.31 393 GLY A C 1
ATOM 2832 O O . GLY A 1 393 ? 24.175 -7.461 -39.482 1.00 68.31 393 GLY A O 1
ATOM 2833 N N . SER A 1 394 ? 22.647 -5.840 -39.366 1.00 65.06 394 SER A N 1
ATOM 2834 C CA . SER A 1 394 ? 23.453 -4.772 -39.996 1.00 65.06 394 SER A CA 1
ATOM 2835 C C . SER A 1 394 ? 22.951 -3.386 -39.557 1.00 65.06 394 SER A C 1
ATOM 2837 O O . SER A 1 394 ? 21.799 -3.090 -39.880 1.00 65.06 394 SER A O 1
ATOM 2839 N N . PRO A 1 395 ? 23.703 -2.515 -38.836 1.00 71.50 395 PRO A N 1
ATOM 2840 C CA . PRO A 1 395 ? 25.168 -2.316 -38.795 1.00 71.50 395 PRO A CA 1
ATOM 2841 C C . PRO A 1 395 ? 25.804 -2.240 -37.371 1.00 71.50 395 PRO A C 1
ATOM 2843 O O . PRO A 1 395 ? 25.098 -2.274 -36.358 1.00 71.50 395 PRO A O 1
ATOM 2846 N N . GLY A 1 396 ? 27.134 -2.050 -37.271 1.00 59.78 396 GLY A N 1
ATOM 2847 C CA . GLY A 1 396 ? 27.805 -1.786 -35.982 1.00 59.78 396 GLY A CA 1
ATOM 2848 C C . GLY A 1 396 ? 29.189 -1.105 -36.020 1.00 59.78 396 GLY A C 1
ATOM 2849 O O . GLY A 1 396 ? 29.822 -1.029 -37.073 1.00 59.78 396 GLY A O 1
ATOM 2850 N N . VAL A 1 397 ? 29.684 -0.660 -34.851 1.00 65.62 397 VAL A N 1
ATOM 2851 C CA . VAL A 1 397 ? 31.090 -0.241 -34.609 1.00 65.62 397 VAL A CA 1
ATOM 2852 C C . VAL A 1 397 ? 31.576 -0.737 -33.236 1.00 65.62 397 VAL A C 1
ATOM 2854 O O . VAL A 1 397 ? 30.844 -0.635 -32.254 1.00 65.62 397 VAL A O 1
ATOM 2857 N N . THR A 1 398 ? 32.806 -1.247 -33.124 1.00 63.53 398 THR A N 1
ATOM 2858 C CA . THR A 1 398 ? 33.378 -1.734 -31.852 1.00 63.53 398 THR A CA 1
ATOM 2859 C C . THR A 1 398 ? 34.809 -1.232 -31.627 1.00 63.53 398 THR A C 1
ATOM 2861 O O . THR A 1 398 ? 35.654 -1.358 -32.510 1.00 63.53 398 THR A O 1
ATOM 2864 N N . LEU A 1 399 ? 35.105 -0.657 -30.453 1.00 65.56 399 LEU A N 1
ATOM 2865 C CA . LEU A 1 399 ? 36.419 -0.045 -30.185 1.00 65.56 399 LEU A CA 1
ATOM 2866 C C . LEU A 1 399 ? 37.465 -1.014 -29.621 1.00 65.56 399 LEU A C 1
ATOM 2868 O O . LEU A 1 399 ? 38.563 -1.088 -30.166 1.00 65.56 399 LEU A O 1
ATOM 2872 N N . SER A 1 400 ? 37.142 -1.730 -28.542 1.00 81.19 400 SER A N 1
ATOM 2873 C CA . SER A 1 400 ? 38.060 -2.653 -27.864 1.00 81.19 400 SER A CA 1
ATOM 2874 C C . SER A 1 400 ? 37.327 -3.907 -27.389 1.00 81.19 400 SER A C 1
ATOM 2876 O O . SER A 1 400 ? 36.280 -3.802 -26.743 1.00 81.19 400 SER A O 1
ATOM 2878 N N . VAL A 1 401 ? 37.867 -5.090 -27.693 1.00 83.31 401 VAL A N 1
ATOM 2879 C CA . VAL A 1 401 ? 37.308 -6.384 -27.263 1.00 83.31 401 VAL A CA 1
ATOM 2880 C C . VAL A 1 401 ? 38.404 -7.309 -26.748 1.00 83.31 401 VAL A C 1
ATOM 2882 O O . VAL A 1 401 ? 39.425 -7.497 -27.401 1.00 83.31 401 VAL A O 1
ATOM 2885 N N . THR A 1 402 ? 38.162 -7.937 -25.600 1.00 87.88 402 THR A N 1
ATOM 2886 C CA . THR A 1 402 ? 38.887 -9.114 -25.107 1.00 87.88 402 THR A CA 1
ATOM 2887 C C . THR A 1 402 ? 37.926 -10.301 -25.155 1.00 87.88 402 THR A C 1
ATOM 2889 O O . THR A 1 402 ? 37.090 -10.469 -24.268 1.00 87.88 402 THR A O 1
ATOM 2892 N N . GLY A 1 403 ? 37.992 -11.083 -26.232 1.00 86.12 403 GLY A N 1
ATOM 2893 C CA . GLY A 1 403 ? 37.000 -12.099 -26.594 1.00 86.12 403 GLY A CA 1
ATOM 2894 C C . GLY A 1 403 ? 36.809 -12.209 -28.109 1.00 86.12 403 GLY A C 1
ATOM 2895 O O . GLY A 1 403 ? 37.461 -11.504 -28.878 1.00 86.12 403 GLY A O 1
ATOM 2896 N N . ASN A 1 404 ? 35.942 -13.122 -28.554 1.00 85.19 404 ASN A N 1
ATOM 2897 C CA . ASN A 1 404 ? 35.733 -13.380 -29.982 1.00 85.19 404 ASN A CA 1
ATOM 2898 C C . ASN A 1 404 ? 34.586 -12.538 -30.561 1.00 85.19 404 ASN A C 1
ATOM 2900 O O . ASN A 1 404 ? 33.619 -12.239 -29.859 1.00 85.19 404 ASN A O 1
ATOM 2904 N N . ILE A 1 405 ? 34.655 -12.216 -31.854 1.00 80.94 405 ILE A N 1
ATOM 2905 C CA . ILE A 1 405 ? 33.599 -11.499 -32.584 1.00 80.94 405 ILE A CA 1
ATOM 2906 C C . ILE A 1 405 ? 33.130 -12.327 -33.788 1.00 80.94 405 ILE A C 1
ATOM 2908 O O . ILE A 1 405 ? 33.947 -12.800 -34.576 1.00 80.94 405 ILE A O 1
ATOM 2912 N N . LEU A 1 406 ? 31.816 -12.472 -33.960 1.00 84.56 406 LEU A N 1
ATOM 2913 C CA . LEU A 1 406 ? 31.199 -13.132 -35.114 1.00 84.56 406 LEU A CA 1
ATOM 2914 C C . LEU A 1 406 ? 30.232 -12.179 -35.831 1.00 84.56 406 LEU A C 1
ATOM 2916 O O . LEU A 1 406 ? 29.278 -11.681 -35.232 1.00 84.56 406 LEU A O 1
ATOM 2920 N N . TYR A 1 407 ? 30.469 -11.967 -37.125 1.00 77.94 407 TYR A N 1
ATOM 2921 C CA . TYR A 1 407 ? 29.614 -11.205 -38.035 1.00 77.94 407 TYR A CA 1
ATOM 2922 C C . TYR A 1 407 ? 28.944 -12.118 -39.066 1.00 77.94 407 TYR A C 1
ATOM 2924 O O . TYR A 1 407 ? 29.618 -12.862 -39.788 1.00 77.94 407 TYR A O 1
ATOM 2932 N N . THR A 1 408 ? 27.618 -12.008 -39.183 1.00 75.62 408 THR A N 1
ATOM 2933 C CA . THR A 1 408 ? 26.822 -12.746 -40.187 1.00 75.62 408 THR A CA 1
ATOM 2934 C C . THR A 1 408 ? 26.041 -11.864 -41.174 1.00 75.62 408 THR A C 1
ATOM 2936 O O . THR A 1 408 ? 25.297 -12.375 -42.002 1.00 75.62 408 THR A O 1
ATOM 2939 N N . GLY A 1 409 ? 26.277 -10.545 -41.153 1.00 66.38 409 GLY A N 1
ATOM 2940 C CA . GLY A 1 409 ? 25.757 -9.567 -42.121 1.00 66.38 409 GLY A CA 1
ATOM 2941 C C . GLY A 1 409 ? 26.820 -8.551 -42.573 1.00 66.38 409 GLY A C 1
ATOM 2942 O O . GLY A 1 409 ? 28.019 -8.800 -42.427 1.00 66.38 409 GLY A O 1
ATOM 2943 N N . SER A 1 410 ? 26.389 -7.393 -43.087 1.00 64.50 410 SER A N 1
ATOM 2944 C CA . SER A 1 410 ? 27.248 -6.328 -43.647 1.00 64.50 410 SER A CA 1
ATOM 2945 C C . SER A 1 410 ? 26.678 -4.946 -43.303 1.00 64.50 410 SER A C 1
ATOM 2947 O O . SER A 1 410 ? 25.529 -4.715 -43.671 1.00 64.50 410 SER A O 1
ATOM 2949 N N . PRO A 1 411 ? 27.394 -3.981 -42.676 1.00 59.56 411 PRO A N 1
ATOM 2950 C CA . PRO A 1 411 ? 28.843 -3.848 -42.459 1.00 59.56 411 PRO A CA 1
ATOM 2951 C C . PRO A 1 411 ? 29.274 -3.845 -40.968 1.00 59.56 411 PRO A C 1
ATOM 2953 O O . PRO A 1 411 ? 28.440 -3.821 -40.061 1.00 59.56 411 PRO A O 1
ATOM 2956 N N . GLY A 1 412 ? 30.588 -3.752 -40.711 1.00 60.81 412 GLY A N 1
ATOM 2957 C CA . GLY A 1 412 ? 31.153 -3.515 -39.372 1.00 60.81 412 GLY A CA 1
ATOM 2958 C C . GLY A 1 412 ? 32.461 -2.709 -39.384 1.00 60.81 412 GLY A C 1
ATOM 2959 O O . GLY A 1 412 ? 33.214 -2.752 -40.356 1.00 60.81 412 GLY A O 1
ATOM 2960 N N . VAL A 1 413 ? 32.735 -1.974 -38.303 1.00 63.25 413 VAL A N 1
ATOM 2961 C CA . VAL A 1 413 ? 34.037 -1.327 -38.046 1.00 63.25 413 VAL A CA 1
ATOM 2962 C C . VAL A 1 413 ? 34.567 -1.783 -36.690 1.00 63.25 413 VAL A C 1
ATOM 2964 O O . VAL A 1 413 ? 33.858 -1.662 -35.692 1.00 63.25 413 VAL A O 1
ATOM 2967 N N . THR A 1 414 ? 35.813 -2.252 -36.637 1.00 67.00 414 THR A N 1
ATOM 2968 C CA . THR A 1 414 ? 36.444 -2.748 -35.403 1.00 67.00 414 THR A CA 1
ATOM 2969 C C . THR A 1 414 ? 37.849 -2.168 -35.244 1.00 67.00 414 THR A C 1
ATOM 2971 O O . THR A 1 414 ? 38.635 -2.232 -36.187 1.00 67.00 414 THR A O 1
ATOM 2974 N N . LEU A 1 415 ? 38.176 -1.592 -34.078 1.00 64.19 415 LEU A N 1
ATOM 2975 C CA . LEU A 1 415 ? 39.454 -0.885 -33.862 1.00 64.19 415 LEU A CA 1
ATOM 2976 C C . LEU A 1 415 ? 40.555 -1.697 -33.163 1.00 64.19 415 LEU A C 1
ATOM 2978 O O . LEU A 1 415 ? 41.728 -1.472 -33.454 1.00 64.19 415 LEU A O 1
ATOM 2982 N N . SER A 1 416 ? 40.200 -2.565 -32.213 1.00 78.31 416 SER A N 1
ATOM 2983 C CA . SER A 1 416 ? 41.153 -3.379 -31.452 1.00 78.31 416 SER A CA 1
ATOM 2984 C C . SER A 1 416 ? 40.487 -4.638 -30.898 1.00 78.31 416 SER A C 1
ATOM 2986 O O . SER A 1 416 ? 39.420 -4.559 -30.282 1.00 78.31 416 SER A O 1
ATOM 2988 N N . VAL A 1 417 ? 41.108 -5.805 -31.101 1.00 78.44 417 VAL A N 1
ATOM 2989 C CA . VAL A 1 417 ? 40.606 -7.097 -30.596 1.00 78.44 417 VAL A CA 1
ATOM 2990 C C . VAL A 1 417 ? 41.746 -7.960 -30.075 1.00 78.44 417 VAL A C 1
ATOM 2992 O O . VAL A 1 417 ? 42.727 -8.190 -30.773 1.00 78.44 417 VAL A O 1
ATOM 2995 N N . THR A 1 418 ? 41.581 -8.504 -28.872 1.00 84.25 418 THR A N 1
ATOM 2996 C CA . THR A 1 418 ? 42.362 -9.626 -28.339 1.00 84.25 418 THR A CA 1
ATOM 2997 C C . THR A 1 418 ? 41.457 -10.857 -28.318 1.00 84.25 418 THR A C 1
ATOM 2999 O O . THR A 1 418 ? 40.622 -11.006 -27.426 1.00 84.25 418 THR A O 1
ATOM 3002 N N . GLY A 1 419 ? 41.573 -11.703 -29.342 1.00 82.75 419 GLY A N 1
ATOM 3003 C CA . GLY A 1 419 ? 40.630 -12.785 -29.642 1.00 82.75 419 GLY A CA 1
ATOM 3004 C C . GLY A 1 419 ? 40.421 -12.978 -31.148 1.00 82.75 419 GLY A C 1
ATOM 3005 O O . GLY A 1 419 ? 41.066 -12.317 -31.960 1.00 82.75 419 GLY A O 1
ATOM 3006 N N . ASN A 1 420 ? 39.545 -13.909 -31.535 1.00 81.88 420 ASN A N 1
ATOM 3007 C CA . ASN A 1 420 ? 39.323 -14.249 -32.945 1.00 81.88 420 ASN A CA 1
ATOM 3008 C C . ASN A 1 420 ? 38.140 -13.480 -33.551 1.00 81.88 420 ASN A C 1
ATOM 3010 O O . ASN A 1 420 ? 37.160 -13.199 -32.860 1.00 81.88 420 ASN A O 1
ATOM 3014 N N . ILE A 1 421 ? 38.195 -13.211 -34.856 1.00 75.88 421 ILE A N 1
ATOM 3015 C CA . ILE A 1 421 ? 37.098 -12.604 -35.622 1.00 75.88 421 ILE A CA 1
ATOM 3016 C C . ILE A 1 421 ? 36.695 -13.533 -36.772 1.00 75.88 421 ILE A C 1
ATOM 3018 O O . ILE A 1 421 ? 37.549 -13.969 -37.543 1.00 75.88 421 ILE A O 1
ATOM 3022 N N . LEU A 1 422 ? 35.397 -13.810 -36.917 1.00 79.75 422 LEU A N 1
ATOM 3023 C CA . LEU A 1 422 ? 34.833 -14.561 -38.044 1.00 79.75 422 LEU A CA 1
ATOM 3024 C C . LEU A 1 422 ? 33.806 -13.710 -38.803 1.00 79.75 422 LEU A C 1
ATOM 3026 O O . LEU A 1 422 ? 32.839 -13.216 -38.221 1.00 79.75 422 LEU A O 1
ATOM 3030 N N . TYR A 1 423 ? 34.006 -13.583 -40.115 1.00 75.25 423 TYR A N 1
ATOM 3031 C CA . TYR A 1 423 ? 33.083 -12.954 -41.059 1.00 75.25 423 TYR A CA 1
ATOM 3032 C C . TYR A 1 423 ? 32.453 -13.998 -41.991 1.00 75.25 423 TYR A C 1
ATOM 3034 O O . TYR A 1 423 ? 33.158 -14.776 -42.643 1.00 75.25 423 TYR A O 1
ATOM 3042 N N . THR A 1 424 ? 31.122 -13.970 -42.094 1.00 72.38 424 THR A N 1
ATOM 3043 C CA . THR A 1 424 ? 30.343 -14.802 -43.038 1.00 72.38 424 THR A CA 1
ATOM 3044 C C . THR A 1 424 ? 29.534 -13.993 -44.067 1.00 72.38 424 THR A C 1
ATOM 3046 O O . THR A 1 424 ? 29.008 -14.570 -45.012 1.00 72.38 424 THR A O 1
ATOM 3049 N N . GLY A 1 425 ? 29.495 -12.658 -43.943 1.00 65.31 425 GLY A N 1
ATOM 3050 C CA . GLY A 1 425 ? 28.962 -11.722 -44.949 1.00 65.31 425 GLY A CA 1
ATOM 3051 C C . GLY A 1 425 ? 30.056 -10.855 -45.593 1.00 65.31 425 GLY A C 1
ATOM 3052 O O . GLY A 1 425 ? 31.245 -11.118 -45.411 1.00 65.31 425 GLY A O 1
ATOM 3053 N N . SER A 1 426 ? 29.679 -9.790 -46.314 1.00 60.44 426 SER A N 1
ATOM 3054 C CA . SER A 1 426 ? 30.644 -8.814 -46.852 1.00 60.44 426 SER A CA 1
ATOM 3055 C C . SER A 1 426 ? 31.266 -7.981 -45.713 1.00 60.44 426 SER A C 1
ATOM 3057 O O . SER A 1 426 ? 30.523 -7.313 -44.983 1.00 60.44 426 SER A O 1
ATOM 3059 N N . PRO A 1 427 ? 32.597 -8.012 -45.532 1.00 61.16 427 PRO A N 1
ATOM 3060 C CA . PRO A 1 427 ? 33.283 -7.402 -44.394 1.00 61.16 427 PRO A CA 1
ATOM 3061 C C . PRO A 1 427 ? 33.469 -5.886 -44.526 1.00 61.16 427 PRO A C 1
ATOM 3063 O O . PRO A 1 427 ? 33.521 -5.334 -45.624 1.00 61.16 427 PRO A O 1
ATOM 3066 N N . GLY A 1 428 ? 33.617 -5.220 -43.379 1.00 62.31 428 GLY A N 1
ATOM 3067 C CA . GLY A 1 428 ? 34.010 -3.811 -43.300 1.00 62.31 428 GLY A CA 1
ATOM 3068 C C . GLY A 1 428 ? 35.474 -3.626 -42.883 1.00 62.31 428 GLY A C 1
ATOM 3069 O O . GLY A 1 428 ? 36.345 -4.392 -43.293 1.00 62.31 428 GLY A O 1
ATOM 3070 N N . VAL A 1 429 ? 35.754 -2.592 -42.085 1.00 62.53 429 VAL A N 1
ATOM 3071 C CA . VAL A 1 429 ? 37.124 -2.188 -41.713 1.00 62.53 429 VAL A CA 1
ATOM 3072 C C . VAL A 1 429 ? 37.522 -2.794 -40.370 1.00 62.53 429 VAL A C 1
ATOM 3074 O O . VAL A 1 429 ? 36.830 -2.599 -39.373 1.00 62.53 429 VAL A O 1
ATOM 3077 N N . THR A 1 430 ? 38.665 -3.480 -40.319 1.00 66.25 430 THR A N 1
ATOM 3078 C CA . THR A 1 430 ? 39.245 -3.990 -39.063 1.00 66.25 430 THR A CA 1
ATOM 3079 C C . THR A 1 430 ? 40.673 -3.485 -38.869 1.00 66.25 430 THR A C 1
ATOM 3081 O O . THR A 1 430 ? 41.512 -3.629 -39.762 1.00 66.25 430 THR A O 1
ATOM 3084 N N . LEU A 1 431 ? 40.954 -2.933 -37.688 1.00 61.06 431 LEU A N 1
ATOM 3085 C CA . LEU A 1 431 ? 42.285 -2.537 -37.232 1.00 61.06 431 LEU A CA 1
ATOM 3086 C C . LEU A 1 431 ? 42.746 -3.406 -36.047 1.00 61.06 431 LEU A C 1
ATOM 3088 O O . LEU A 1 431 ? 41.924 -3.905 -35.283 1.00 61.06 431 LEU A O 1
ATOM 3092 N N . SER A 1 432 ? 44.068 -3.567 -35.913 1.00 71.44 432 SER A N 1
ATOM 3093 C CA . SER A 1 432 ? 44.779 -4.071 -34.720 1.00 71.44 432 SER A CA 1
ATOM 3094 C C . SER A 1 432 ? 44.167 -5.305 -34.029 1.00 71.44 432 SER A C 1
ATOM 3096 O O . SER A 1 432 ? 43.540 -5.205 -32.973 1.00 71.44 432 SER A O 1
ATOM 3098 N N . VAL A 1 433 ? 44.412 -6.496 -34.581 1.00 71.94 433 VAL A N 1
ATOM 3099 C CA . VAL A 1 433 ? 43.933 -7.766 -34.003 1.00 71.94 433 VAL A CA 1
ATOM 3100 C C . VAL A 1 433 ? 45.093 -8.602 -33.467 1.00 71.94 433 VAL A C 1
ATOM 3102 O O . VAL A 1 433 ? 46.040 -8.886 -34.197 1.00 71.94 433 VAL A O 1
ATOM 3105 N N . THR A 1 434 ? 44.966 -9.043 -32.218 1.00 77.88 434 THR A N 1
ATOM 3106 C CA . THR A 1 434 ? 45.802 -10.049 -31.556 1.00 77.88 434 THR A CA 1
ATOM 3107 C C . THR A 1 434 ? 45.008 -11.357 -31.499 1.00 77.88 434 THR A C 1
ATOM 3109 O O . THR A 1 434 ? 44.298 -11.635 -30.530 1.00 77.88 434 THR A O 1
ATOM 3112 N N . GLY A 1 435 ? 45.073 -12.136 -32.581 1.00 75.06 435 GLY A N 1
ATOM 3113 C CA . GLY A 1 435 ? 44.291 -13.360 -32.779 1.00 75.06 435 GLY A CA 1
ATOM 3114 C C . GLY A 1 435 ? 44.101 -13.690 -34.262 1.00 75.06 435 GLY A C 1
ATOM 3115 O O . GLY A 1 435 ? 44.758 -13.100 -35.121 1.00 75.06 435 GLY A O 1
ATOM 3116 N N . ASN A 1 436 ? 43.213 -14.638 -34.574 1.00 77.38 436 ASN A N 1
ATOM 3117 C CA . ASN A 1 436 ? 42.939 -15.039 -35.958 1.00 77.38 436 ASN A CA 1
ATOM 3118 C C . ASN A 1 436 ? 41.770 -14.248 -36.558 1.00 77.38 436 ASN A C 1
ATOM 3120 O O . ASN A 1 436 ? 40.792 -13.952 -35.869 1.00 77.38 436 ASN A O 1
ATOM 3124 N N . ILE A 1 437 ? 41.833 -13.986 -37.865 1.00 72.12 437 ILE A N 1
ATOM 3125 C CA . ILE A 1 437 ? 40.707 -13.462 -38.648 1.00 72.12 437 ILE A CA 1
ATOM 3126 C C . ILE A 1 437 ? 40.376 -14.483 -39.738 1.00 72.12 437 ILE A C 1
ATOM 3128 O O . ILE A 1 437 ? 41.256 -14.851 -40.518 1.00 72.12 437 ILE A O 1
ATOM 3132 N N . LEU A 1 438 ? 39.120 -14.930 -39.793 1.00 74.25 438 LEU A N 1
ATOM 3133 C CA . LEU A 1 438 ? 38.614 -15.860 -40.802 1.00 74.25 438 LEU A CA 1
ATOM 3134 C C . LEU A 1 438 ? 37.492 -15.207 -41.617 1.00 74.25 438 LEU A C 1
ATOM 3136 O O . LEU A 1 438 ? 36.547 -14.643 -41.062 1.00 74.25 438 LEU A O 1
ATOM 3140 N N . TYR A 1 439 ? 37.589 -15.327 -42.939 1.00 71.56 439 TYR A N 1
ATOM 3141 C CA . TYR A 1 439 ? 36.572 -14.898 -43.895 1.00 71.56 439 TYR A CA 1
ATOM 3142 C C . TYR A 1 439 ? 36.013 -16.123 -44.618 1.00 71.56 439 TYR A C 1
ATOM 3144 O O . TYR A 1 439 ? 36.773 -16.982 -45.061 1.00 71.56 439 TYR A O 1
ATOM 3152 N N . THR A 1 440 ? 34.689 -16.183 -44.756 1.00 68.56 440 THR A N 1
ATOM 3153 C CA . THR A 1 440 ? 33.982 -17.197 -45.568 1.00 68.56 440 THR A CA 1
ATOM 3154 C C . THR A 1 440 ? 33.175 -16.578 -46.721 1.00 68.56 440 THR A C 1
ATOM 3156 O O . THR A 1 440 ? 32.504 -17.291 -47.457 1.00 68.56 440 THR A O 1
ATOM 3159 N N . GLY A 1 441 ? 33.286 -15.256 -46.906 1.00 62.78 441 GLY A N 1
ATOM 3160 C CA . GLY A 1 441 ? 32.765 -14.489 -48.043 1.00 62.78 441 GLY A CA 1
ATOM 3161 C C . GLY A 1 441 ? 33.855 -13.618 -48.688 1.00 62.78 441 GLY A C 1
ATOM 3162 O O . GLY A 1 441 ? 35.046 -13.864 -48.497 1.00 62.78 441 GLY A O 1
ATOM 3163 N N . SER A 1 442 ? 33.465 -12.586 -49.445 1.00 57.44 442 SER A N 1
ATOM 3164 C CA . SER A 1 442 ? 34.401 -11.666 -50.122 1.00 57.44 442 SER A CA 1
ATOM 3165 C C . SER A 1 442 ? 35.391 -10.994 -49.146 1.00 57.44 442 SER A C 1
ATOM 3167 O O . SER A 1 442 ? 34.990 -10.655 -48.034 1.00 57.44 442 SER A O 1
ATOM 3169 N N . PRO A 1 443 ? 36.661 -10.754 -49.525 1.00 56.78 443 PRO A N 1
ATOM 3170 C CA . PRO A 1 443 ? 37.654 -10.137 -48.639 1.00 56.78 443 PRO A CA 1
ATOM 3171 C C . PRO A 1 443 ? 37.416 -8.632 -48.415 1.00 56.78 443 PRO A C 1
ATOM 3173 O O . PRO A 1 443 ? 36.880 -7.939 -49.277 1.00 56.78 443 PRO A O 1
ATOM 3176 N N . GLY A 1 444 ? 37.849 -8.128 -47.253 1.00 59.72 444 GLY A N 1
ATOM 3177 C CA . GLY A 1 444 ? 37.703 -6.727 -46.827 1.00 59.72 444 GLY A CA 1
ATOM 3178 C C . GLY A 1 444 ? 39.024 -6.019 -46.534 1.00 59.72 444 GLY A C 1
ATOM 3179 O O . GLY A 1 444 ? 40.106 -6.573 -46.724 1.00 59.72 444 GLY A O 1
ATOM 3180 N N . VAL A 1 445 ? 38.939 -4.790 -46.015 1.00 57.12 445 VAL A N 1
ATOM 3181 C CA . VAL A 1 445 ? 40.118 -3.981 -45.665 1.00 57.12 445 VAL A CA 1
ATOM 3182 C C . VAL A 1 445 ? 40.548 -4.266 -44.224 1.00 57.12 445 VAL A C 1
ATOM 3184 O O . VAL A 1 445 ? 39.867 -3.895 -43.267 1.00 57.12 445 VAL A O 1
ATOM 3187 N N . THR A 1 446 ? 41.709 -4.907 -44.073 1.00 56.34 446 THR A N 1
ATOM 3188 C CA . THR A 1 446 ? 42.323 -5.220 -42.771 1.00 56.34 446 THR A CA 1
ATOM 3189 C C . THR A 1 446 ? 43.666 -4.507 -42.630 1.00 56.34 446 THR A C 1
ATOM 3191 O O . THR A 1 446 ? 44.534 -4.662 -43.485 1.00 56.34 446 THR A O 1
ATOM 3194 N N . LEU A 1 447 ? 43.866 -3.779 -41.531 1.00 52.91 447 LEU A N 1
ATOM 3195 C CA . LEU A 1 447 ? 45.146 -3.172 -41.152 1.00 52.91 447 LEU A CA 1
ATOM 3196 C C . LEU A 1 447 ? 45.572 -3.728 -39.788 1.00 52.91 447 LEU A C 1
ATOM 3198 O O . LEU A 1 447 ? 45.108 -3.265 -38.748 1.00 52.91 447 LEU A O 1
ATOM 3202 N N . SER A 1 448 ? 46.438 -4.743 -39.776 1.00 52.41 448 SER A N 1
ATOM 3203 C CA . SER A 1 448 ? 46.904 -5.368 -38.532 1.00 52.41 448 SER A CA 1
ATOM 3204 C C . SER A 1 448 ? 48.421 -5.475 -38.466 1.00 52.41 448 SER A C 1
ATOM 3206 O O . SER A 1 448 ? 49.088 -5.642 -39.484 1.00 52.41 448 SER A O 1
ATOM 3208 N N . PHE A 1 449 ? 48.948 -5.402 -37.245 1.00 46.41 449 PHE A N 1
ATOM 3209 C CA . PHE A 1 449 ? 50.381 -5.398 -36.969 1.00 46.41 449 PHE A CA 1
ATOM 3210 C C . PHE A 1 449 ? 50.942 -6.792 -36.619 1.00 46.41 449 PHE A C 1
ATOM 3212 O O . PHE A 1 449 ? 52.153 -6.966 -36.711 1.00 46.41 449 PHE A O 1
ATOM 3219 N N . GLN A 1 450 ? 50.104 -7.783 -36.253 1.00 48.97 450 GLN A N 1
ATOM 3220 C CA . GLN A 1 450 ? 50.529 -9.159 -35.896 1.00 48.97 450 GLN A CA 1
ATOM 3221 C C . GLN A 1 450 ? 49.455 -10.253 -36.165 1.00 48.97 450 GLN A C 1
ATOM 3223 O O . GLN A 1 450 ? 49.044 -10.959 -35.247 1.00 48.97 450 GLN A O 1
ATOM 3228 N N . VAL A 1 451 ? 48.982 -10.431 -37.409 1.00 48.91 451 VAL A N 1
ATOM 3229 C CA . VAL A 1 451 ? 47.968 -11.466 -37.757 1.00 48.91 451 VAL A CA 1
ATOM 3230 C C . VAL A 1 451 ? 48.510 -12.524 -38.718 1.00 48.91 451 VAL A C 1
ATOM 3232 O O . VAL A 1 451 ? 49.183 -12.203 -39.693 1.00 48.91 451 VAL A O 1
ATOM 3235 N N . THR A 1 452 ? 48.141 -13.787 -38.472 1.00 45.28 452 THR A N 1
ATOM 3236 C CA . THR A 1 452 ? 48.241 -14.885 -39.449 1.00 45.28 452 THR A CA 1
ATOM 3237 C C . THR A 1 452 ? 46.897 -15.032 -40.164 1.00 45.28 452 THR A C 1
ATOM 3239 O O . THR A 1 452 ? 45.867 -15.186 -39.509 1.00 45.28 452 THR A O 1
ATOM 3242 N N . PHE A 1 453 ? 46.889 -14.966 -41.496 1.00 48.72 453 PHE A N 1
ATOM 3243 C CA . PHE A 1 453 ? 45.666 -15.049 -42.300 1.00 48.72 453 PHE A CA 1
ATOM 3244 C C . PHE A 1 453 ? 45.395 -16.481 -42.772 1.00 48.72 453 PHE A C 1
ATOM 3246 O O . PHE A 1 453 ? 46.289 -17.133 -43.307 1.00 48.72 453 PHE A O 1
ATOM 3253 N N . TYR A 1 454 ? 44.141 -16.923 -42.662 1.00 46.38 454 TYR A N 1
ATOM 3254 C CA . TYR A 1 454 ? 43.647 -18.150 -43.290 1.00 46.38 454 TYR A CA 1
ATOM 3255 C C . TYR A 1 454 ? 42.493 -17.799 -44.236 1.00 46.38 454 TYR A C 1
ATOM 3257 O O . TYR A 1 454 ? 41.443 -17.330 -43.798 1.00 46.38 454 TYR A O 1
ATOM 3265 N N . ILE A 1 455 ? 42.696 -18.017 -45.537 1.00 44.53 455 ILE A N 1
ATOM 3266 C CA . ILE A 1 455 ? 41.669 -17.859 -46.574 1.00 44.53 455 ILE A CA 1
ATOM 3267 C C . ILE A 1 455 ? 41.259 -19.257 -47.028 1.00 44.53 455 ILE A C 1
ATOM 3269 O O . ILE A 1 455 ? 42.083 -19.992 -47.571 1.00 44.53 455 ILE A O 1
ATOM 3273 N N . LEU A 1 456 ? 39.989 -19.616 -46.832 1.00 39.38 456 LEU A N 1
ATOM 3274 C CA . LEU A 1 456 ? 39.417 -20.839 -47.387 1.00 39.38 456 LEU A CA 1
ATOM 3275 C C . LEU A 1 456 ? 38.656 -20.484 -48.672 1.00 39.38 456 LEU A C 1
ATOM 3277 O O . LEU A 1 456 ? 37.485 -20.117 -48.636 1.00 39.38 456 LEU A O 1
ATOM 3281 N N . ALA A 1 457 ? 39.344 -20.539 -49.812 1.00 36.53 457 ALA A N 1
ATOM 3282 C CA . ALA A 1 457 ? 38.712 -20.314 -51.107 1.00 36.53 457 ALA A CA 1
ATOM 3283 C C . ALA A 1 457 ? 37.885 -21.547 -51.507 1.00 36.53 457 ALA A C 1
ATOM 3285 O O . ALA A 1 457 ? 38.444 -22.600 -51.814 1.00 36.53 457 ALA A O 1
ATOM 3286 N N . VAL A 1 458 ? 36.557 -21.415 -51.525 1.00 35.44 458 VAL A N 1
ATOM 3287 C CA . VAL A 1 458 ? 35.681 -22.410 -52.154 1.00 35.44 458 VAL A CA 1
ATOM 3288 C C . VAL A 1 458 ? 35.749 -22.202 -53.666 1.00 35.44 458 VAL A C 1
ATOM 3290 O O . VAL A 1 458 ? 35.246 -21.214 -54.196 1.00 35.44 458 VAL A O 1
ATOM 3293 N N . LEU A 1 459 ? 36.411 -23.132 -54.353 1.00 30.52 459 LEU A N 1
ATOM 3294 C CA . LEU A 1 459 ? 36.460 -23.212 -55.812 1.00 30.52 459 LEU A CA 1
ATOM 3295 C C . LEU A 1 459 ? 35.110 -23.704 -56.357 1.00 30.52 459 LEU A C 1
ATOM 3297 O O . LEU A 1 459 ? 34.955 -24.884 -56.664 1.00 30.52 459 LEU A O 1
ATOM 3301 N N . GLU A 1 460 ? 34.139 -22.804 -56.521 1.00 32.38 460 GLU A N 1
ATOM 3302 C CA . GLU A 1 460 ? 33.042 -23.059 -57.458 1.00 32.38 460 GLU A CA 1
ATOM 3303 C C . GLU A 1 460 ? 33.522 -22.765 -58.882 1.00 32.38 460 GLU A C 1
ATOM 3305 O O . GLU A 1 460 ? 33.791 -21.626 -59.264 1.00 32.38 460 GLU A O 1
ATOM 3310 N N . SER A 1 461 ? 33.674 -23.828 -59.672 1.00 34.53 461 SER A N 1
ATOM 3311 C CA . SER A 1 461 ? 33.936 -23.716 -61.104 1.00 34.53 461 SER A CA 1
ATOM 3312 C C . SER A 1 461 ? 32.712 -23.142 -61.816 1.00 34.53 461 SER A C 1
ATOM 3314 O O . SER A 1 461 ? 31.651 -23.762 -61.786 1.00 34.53 461 SER A O 1
ATOM 3316 N N . LEU A 1 462 ? 32.876 -22.034 -62.544 1.00 30.58 462 LEU A N 1
ATOM 3317 C CA . LEU A 1 462 ? 31.984 -21.716 -63.658 1.00 30.58 462 LEU A CA 1
ATOM 3318 C C . LEU A 1 462 ? 32.708 -21.901 -64.990 1.00 30.58 462 LEU A C 1
ATOM 3320 O O . LEU A 1 462 ? 33.817 -21.418 -65.205 1.00 30.58 462 LEU A O 1
ATOM 3324 N N . CYS A 1 463 ? 32.037 -22.651 -65.854 1.00 33.19 463 CYS A N 1
ATOM 3325 C CA . CYS A 1 463 ? 32.458 -23.018 -67.192 1.00 33.19 463 CYS A CA 1
ATOM 3326 C C . CYS A 1 463 ? 32.224 -21.865 -68.177 1.00 33.19 463 CYS A C 1
ATOM 3328 O O . CYS A 1 463 ? 31.133 -21.292 -68.186 1.00 33.19 463 CYS A O 1
ATOM 3330 N N . LEU A 1 464 ? 33.222 -21.601 -69.025 1.00 34.34 464 LEU A N 1
ATOM 3331 C CA . LEU A 1 464 ? 33.081 -21.169 -70.420 1.00 34.34 464 LEU A CA 1
ATOM 3332 C C . LEU A 1 464 ? 34.362 -21.523 -71.190 1.00 34.34 464 LEU A C 1
ATOM 3334 O O . LEU A 1 464 ? 35.452 -21.296 -70.619 1.00 34.34 464 LEU A O 1
#

Nearest PDB structures (foldseek):
  8ht3-assembly1_A  TM=7.877E-01  e=1.343E-06  Okamejei kenojei
  7fbj-assembly3_F  TM=8.012E-01  e=3.725E-06  Chiloscyllium plagiosum
  2z8v-assembly2_C  TM=7.709E-01  e=2.221E-05  Orectolobus maculatus
  1ves-assembly2_B  TM=7.350E-01  e=1.144E-05  Orectolobus maculatus
  8c50-assembly1_A  TM=1.571E-01  e=9.627E-03  Pontibacter korlensis

Foldseek 3Di:
DDDDDDDDDDDDDDADDWDWPADPFWAKTKRAAEDEEEAQAKDKTKIAITDDDADWPDKAKAFPPDDRDHLCPDPVQPPQWDWDADPRRMIMIMGGRDDQVVQGFMKMWIAGPPPRDIDIHPDGHGYGYFYEEEADEADEEAEEHEHEYEYDYDEYEYEEYEEEYEYDDEEYEYEYYEYEYEYDEYEYAYEEYEYEYEDDEDEYEYEEYEEEYEYDYEEYEYEEYEEEYEYCEYEYEYEYYEEEYEYCEYEYEYEEYEEEYEANYEEYEYEEYEYEYEYDYYEYEYEEYEEEYEYCEEEYEYEEYEYEYEYQYYEYEYEEYEEEYEYNEEEYEYEEYEYEYEYCEDDYEYAEYEEEYEYCADDYEYHYYEYEYEANHDDYEYEEYEEEYEYNEDDYEYEEYEYEYEEAEDEYHYAEYEYEYEYAYDYEEYEEYNYEYEYPDDDYHYHYDDYDYDYDDDDDDDDD

pLDDT: mean 75.12, std 15.53, range [27.59, 94.62]

InterPro domains:
  IPR003599 Immunoglobulin domain subtype [SM00409] (32-130)
  IPR013783 Immunoglobulin-like fold [G3DSA:2.60.40.10] (22-130)
  IPR036179 Immunoglobulin-like domain superfamily [SSF48726] (28-132)

Secondary structure (DSSP, 8-state):
----------------PPP---BTTBEEEES-SEEEEETT--EEEEEEEE-SSS-EEEEEEEESSSS---GGGSGGGTTTEEEEE-TTSEEEEEE-S--GGG-SEE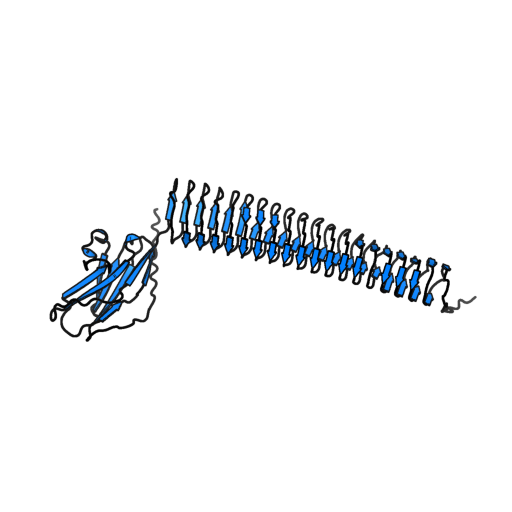EEEEEETTT--EEE-SS-EEEEEE--EEEEES---B--EES-EEEEES--EE--EES-EEEEES--EEEEEES-EEEEESPPEEEEEES-EEEEES--EEEEEES-EEEEESPPEEEEEES-EEE-SS--EEEEEES-EEE-SS--EEEEEES-EEE-SSPPEEEEEES-EEE-SSPPEEEEEES-EEE-SS--EEEEEES-EEE-SSPPEEEEEES-EEE-SS--EEEEEES-EEE-SS-EEES-EES-EEESSS-EEES-EES-EEESSS-EEEEEEES-EEE-SS-EEEEEEES-EEE-SS-EEE--EES-EEESS---EEE-EES-EEESSS---EE-SS--EEE---------

Mean predicted aligned error: 17.37 Å

Solvent-accessible surface area (backbone atoms only — not comparable to full-atom values): 22216 Å² total; per-residue (Å²): 136,83,85,79,81,80,80,80,82,84,82,81,87,72,90,55,90,77,85,85,84,60,58,91,57,33,38,46,47,57,53,54,58,68,47,79,49,50,49,60,38,69,50,78,51,45,32,37,54,47,63,82,75,75,50,80,76,44,78,42,49,24,48,70,76,72,76,87,48,48,46,76,75,36,81,94,34,53,94,32,59,47,78,48,76,50,95,79,48,32,41,34,43,35,39,44,68,34,41,58,87,66,45,42,45,38,29,46,35,39,25,29,67,77,78,66,50,76,50,70,32,72,94,37,32,35,39,43,38,38,49,73,47,78,47,80,44,78,50,69,80,41,77,68,48,56,40,42,37,41,41,41,38,46,54,30,43,36,50,34,36,42,34,38,39,41,40,43,40,49,45,32,40,36,49,33,34,42,33,38,39,40,44,41,43,46,42,34,45,35,47,34,34,43,33,38,39,38,43,37,40,41,57,31,40,37,45,34,35,42,34,38,39,40,39,51,28,43,38,36,41,37,46,34,34,42,34,39,38,39,39,58,25,43,45,32,40,36,45,36,35,42,32,39,39,39,38,57,24,43,37,39,39,38,46,36,32,43,32,38,39,39,38,56,22,45,38,33,42,36,45,36,33,43,32,38,40,40,38,57,24,46,44,32,44,38,43,37,34,43,33,38,37,39,38,54,24,44,53,29,43,38,45,36,33,41,32,38,39,40,40,55,24,47,38,34,46,37,47,36,36,42,33,38,40,39,38,55,24,43,52,36,43,38,46,34,34,42,34,38,38,39,36,57,28,34,45,40,41,38,54,30,32,43,32,38,38,38,30,56,23,33,39,40,40,41,37,45,34,42,33,38,38,38,32,55,22,48,35,42,37,40,51,34,33,45,33,37,39,41,35,63,35,53,42,42,38,38,45,35,32,45,31,38,38,40,38,58,34,55,48,40,38,37,50,32,32,43,32,40,38,40,35,58,23,52,56,37,47,40,32,43,37,51,42,47,52,40,51,71,44,62,89,57,57,73,54,63,89,63,63,66,82,55,81,69,81,80,85,77,85,78,90,131

Organism: Oncorhynchus mykiss (NCBI:txid8022)

Sequence (464 aa):
MSLRTAGSVLVVFLWSVAVVLGQYGWSVTYTTQSICTLKGSTVEMSCTYTYPSGTVTTTLWFLKKGNPVSLSGEPDYKGRVMYHRDKKNGHTLTITDLRESDSATYMFSFITDQTRWRYTGSPGVTLSVTGNILYTGSPGVTRSVTGNILYTGSPGVTRSVTGNILYTGSPGVTLSVTGNILYTGSPGVTLSVTGNILYTGSLGVTLSVTGNILYTGSPGVTLSVTGNILYTGSPGVSLSVTGNILYTGSPGVSLSVTGNILYAGSPGVTLSVTGNILYTGSPGVTLSVTGNILYTGSPGVTLSVTGNILYTGSPGVTLSVTGNILYTGSPGVTRSVTGNILYTGSPGVTLSVTGNIIYTGSPGVTLSVTGNILYAGSPGVTLSVTGNILYTGSPGVTLSVTGNILYTGSPGVTLSVTGNILYTGSPGVTLSVTGNILYTGSPGVTLSFQVTFYILAVLESLCL

Radius of gyration: 41.04 Å; Cα contacts (8 Å, |Δi|>4): 1411; chains: 1; bounding box: 101×52×133 Å